Protein AF-A0A1D2R4P6-F1 (afdb_monomer)

Sequence (452 aa):
MKLKIAAFLILLFIQVSVSAEIAERSVEITNVDISIDNGGFVSIEEKVIVKGVNNITLLIPRDVEVVSVYSDGDVLEYELRDYEMVINATGVAGNGTNISSEVIEVSRITIFFPELTRKSGNITLKYGSSRFTSKIYRTWTFSILIPTTAYKTAIRMRFPKGTLFTSLPMNIRVGFEENTLILASESYIFGFACKYEIISPGPEVDNEPPLITLQSPSNNSVMLEGTVIFRYNVEDEKSGISSCRLIVDGVVEQVNNSIKKEGMNQFTYMVKGESFWNDYEWSIECIDDSPSENRRESEVRNLKVISPLLIGLGVALLIMILFVIFIIRRKRKKKSKEDAGKEELKEKSKLKEKEEHEEDVVEEVVEEEKQVEGEREIKDYVLKLLDENETTVVRLLARVDNEVTQAYIYKTTGMPKATLSDVMRRLEDKDVVERKREGRTKWVKLNDWIFE

Radius of gyration: 51.17 Å; Cα contacts (8 Å, |Δi|>4): 803; chains: 1; bounding box: 79×67×161 Å

Foldseek 3Di:
DDDPPPQADWDWDKDAPDDPVVSLVFKAWQEWEWEADPLQKIKIKIKMKGAQGFKIKTKGAPQKDFPFKDWPHHGFDKDKAKDWDFDQPQDQDPVRDGDGTDTGTIIIIMTGDDDDDDRIIIMITMMIHSVQWDDDPQKIKGKDKDFHNAPRYKYKYAYDQQKDWPFFDPPFPWDDDRRMTIGHHNDRMDITMTMIGRPDPDLPADDDAKDKAWDDDAFAAEEEFFKDKTKIAIADDRFAWQKKFKAKQNDTDDIDRPHDNPDMDIDIDGDDDPDQKDKMKIWMKTFTPGPVRHIDIDDIGIYIYGYVVVVVVVVVVVVVVVVVVVVVVVVVVVVVVVVVVVVVVVPPPDDDDDDDDDDDDDDDDDDDDDDDDDQQAFDVVVCVVDDPLLNLLLVVQSVDPDWDWLVVSCVVVVDDPVRSVVSVVVCVVVQQWDWDDDPPTIIIHGDPVRGD

pLDDT: mean 77.27, std 20.89, range [25.0, 98.56]

Structure (mmCIF, N/CA/C/O backbone):
data_AF-A0A1D2R4P6-F1
#
_entry.id   AF-A0A1D2R4P6-F1
#
loop_
_atom_site.group_PDB
_atom_site.id
_atom_site.type_symbol
_atom_site.label_atom_id
_atom_site.label_alt_id
_atom_site.label_comp_id
_atom_site.label_asym_id
_atom_site.label_entity_id
_atom_site.label_seq_id
_atom_site.pdbx_PDB_ins_code
_atom_site.Cartn_x
_atom_site.Cartn_y
_atom_site.Cartn_z
_atom_site.occupancy
_atom_site.B_iso_or_equiv
_atom_site.auth_seq_id
_atom_site.auth_comp_id
_atom_site.auth_asym_id
_atom_site.auth_atom_id
_atom_site.pdbx_PDB_model_num
ATOM 1 N N . MET A 1 1 ? -9.097 -12.821 -46.927 1.00 31.62 1 MET A N 1
ATOM 2 C CA . MET A 1 1 ? -8.460 -11.482 -46.895 1.00 31.62 1 MET A CA 1
ATOM 3 C C . MET A 1 1 ? -6.962 -11.691 -46.694 1.00 31.62 1 MET A C 1
ATOM 5 O O . MET A 1 1 ? -6.619 -12.484 -45.828 1.00 31.62 1 MET A O 1
ATOM 9 N N . LYS A 1 2 ? -6.076 -11.115 -47.523 1.00 25.58 2 LYS A N 1
ATOM 10 C CA . LYS A 1 2 ? -4.621 -11.352 -47.393 1.00 25.58 2 LYS A CA 1
ATOM 11 C C . LYS A 1 2 ? -4.082 -10.581 -46.185 1.00 25.58 2 LYS A C 1
ATOM 13 O O . LYS A 1 2 ? -4.212 -9.361 -46.147 1.00 25.58 2 LYS A O 1
ATOM 18 N N . LEU A 1 3 ? -3.490 -11.284 -45.220 1.00 25.00 3 LEU A N 1
ATOM 19 C CA . LEU A 1 3 ? -2.905 -10.676 -44.027 1.00 25.00 3 LEU A CA 1
ATOM 20 C C . LEU A 1 3 ? -1.584 -9.985 -44.405 1.00 25.00 3 LEU A C 1
ATOM 22 O O . LEU A 1 3 ? -0.568 -10.654 -44.588 1.00 25.00 3 LEU A O 1
ATOM 26 N N . LYS A 1 4 ? -1.597 -8.655 -44.556 1.00 27.69 4 LYS A N 1
ATOM 27 C CA . LYS A 1 4 ? -0.364 -7.865 -44.683 1.00 27.69 4 LYS A CA 1
ATOM 28 C C . LYS A 1 4 ? 0.354 -7.858 -43.331 1.00 27.69 4 LYS A C 1
ATOM 30 O O . LYS A 1 4 ? 0.024 -7.055 -42.465 1.00 27.69 4 LYS A O 1
ATOM 35 N N . ILE A 1 5 ? 1.335 -8.742 -43.161 1.00 30.05 5 ILE A N 1
ATOM 36 C CA . ILE A 1 5 ? 2.337 -8.604 -42.100 1.00 30.05 5 ILE A CA 1
ATOM 37 C C . ILE A 1 5 ? 3.276 -7.480 -42.547 1.00 30.05 5 ILE A C 1
ATOM 39 O O . ILE A 1 5 ? 4.204 -7.714 -43.316 1.00 30.05 5 ILE A O 1
ATOM 43 N N . ALA A 1 6 ? 2.979 -6.251 -42.126 1.00 32.34 6 ALA A N 1
ATOM 44 C CA . ALA A 1 6 ? 3.850 -5.104 -42.343 1.00 32.34 6 ALA A CA 1
ATOM 45 C C . ALA A 1 6 ? 5.036 -5.196 -41.372 1.00 32.34 6 ALA A C 1
ATOM 47 O O . ALA A 1 6 ? 4.954 -4.752 -40.228 1.00 32.34 6 ALA A O 1
ATOM 48 N N . ALA A 1 7 ? 6.124 -5.822 -41.818 1.00 32.62 7 ALA A N 1
ATOM 49 C CA . ALA A 1 7 ? 7.403 -5.744 -41.129 1.00 32.62 7 ALA A CA 1
ATOM 50 C C . ALA A 1 7 ? 7.989 -4.350 -41.387 1.00 32.62 7 ALA A C 1
ATOM 52 O O . ALA A 1 7 ? 8.584 -4.118 -42.435 1.00 32.62 7 ALA A O 1
ATOM 53 N N . PHE A 1 8 ? 7.775 -3.410 -40.461 1.00 39.53 8 PHE A N 1
ATOM 54 C CA . PHE A 1 8 ? 8.294 -2.049 -40.594 1.00 39.53 8 PHE A CA 1
ATOM 55 C C . PHE A 1 8 ? 9.831 -2.067 -40.628 1.00 39.53 8 PHE A C 1
ATOM 57 O O . PHE A 1 8 ? 10.495 -2.287 -39.615 1.00 39.53 8 PHE A O 1
ATOM 64 N N . LEU A 1 9 ? 10.386 -1.849 -41.823 1.00 36.12 9 LEU A N 1
ATOM 65 C CA . LEU A 1 9 ? 11.816 -1.692 -42.073 1.00 36.12 9 LEU A CA 1
ATOM 66 C C . LEU A 1 9 ? 12.277 -0.332 -41.544 1.00 36.12 9 LEU A C 1
ATOM 68 O O . LEU A 1 9 ? 12.089 0.703 -42.175 1.00 36.12 9 LEU A O 1
ATOM 72 N N . ILE A 1 10 ? 12.897 -0.340 -40.369 1.00 39.53 10 ILE A N 1
ATOM 73 C CA . ILE A 1 10 ? 13.471 0.853 -39.748 1.00 39.53 10 ILE A CA 1
ATOM 74 C C . ILE A 1 10 ? 14.954 0.924 -40.135 1.00 39.53 10 ILE A C 1
ATOM 76 O O . ILE A 1 10 ? 15.781 0.178 -39.613 1.00 39.53 10 ILE A O 1
ATOM 80 N N . LEU A 1 11 ? 15.290 1.802 -41.087 1.00 40.03 11 LEU A N 1
ATOM 81 C CA . LEU A 1 11 ? 16.675 2.105 -41.462 1.00 40.03 11 LEU A CA 1
ATOM 82 C C . LEU A 1 11 ? 17.074 3.501 -40.984 1.00 40.03 11 LEU A C 1
ATOM 84 O O . LEU A 1 11 ? 16.892 4.494 -41.690 1.00 40.03 11 LEU A O 1
ATOM 88 N N . LEU A 1 12 ? 17.710 3.550 -39.815 1.00 42.75 12 LEU A N 1
ATOM 89 C CA . LEU A 1 12 ? 18.400 4.740 -39.327 1.00 42.75 12 LEU A CA 1
ATOM 90 C C . LEU A 1 12 ? 19.765 4.858 -40.024 1.00 42.75 12 LEU A C 1
ATOM 92 O O . LEU A 1 12 ? 20.804 4.455 -39.506 1.0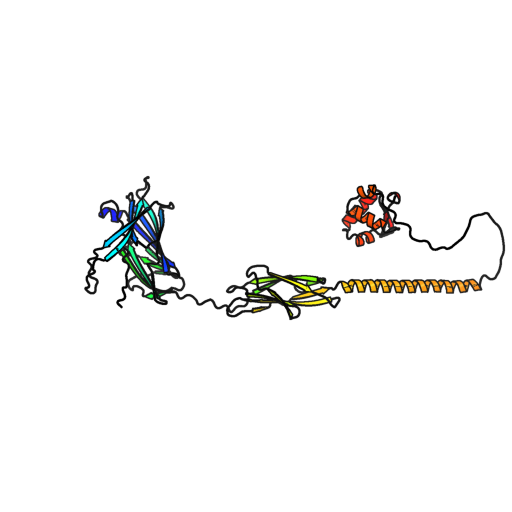0 42.75 12 LEU A O 1
ATOM 96 N N . PHE A 1 13 ? 19.751 5.380 -41.256 1.00 48.34 13 PHE A N 1
ATOM 97 C CA . PHE A 1 13 ? 20.977 5.778 -41.949 1.00 48.34 13 PHE A CA 1
ATOM 98 C C . PHE A 1 13 ? 21.589 6.998 -41.258 1.00 48.34 13 PHE A C 1
ATOM 100 O O . PHE A 1 13 ? 20.947 8.041 -41.131 1.00 48.34 13 PHE A O 1
ATOM 107 N N . ILE A 1 14 ? 22.859 6.880 -40.878 1.00 49.28 14 ILE A N 1
ATOM 108 C CA . ILE A 1 14 ? 23.649 7.980 -40.328 1.00 49.28 14 ILE A CA 1
ATOM 109 C C . ILE A 1 14 ? 24.277 8.742 -41.499 1.00 49.28 14 ILE A C 1
ATOM 111 O O . ILE A 1 14 ? 25.315 8.343 -42.029 1.00 49.28 14 ILE A O 1
ATOM 115 N N . GLN A 1 15 ? 23.644 9.831 -41.940 1.00 45.16 15 GLN A N 1
ATOM 116 C CA . GLN A 1 15 ? 24.227 10.707 -42.957 1.00 45.16 15 GLN A CA 1
ATOM 117 C C . GLN A 1 15 ? 25.098 11.775 -42.285 1.00 45.16 15 GLN A C 1
ATOM 119 O O . GLN A 1 15 ? 24.614 12.726 -41.671 1.00 45.16 15 GLN A O 1
ATOM 124 N N . VAL A 1 16 ? 26.409 11.592 -42.421 1.00 44.25 16 VAL A N 1
ATOM 125 C CA . VAL A 1 16 ? 27.452 12.547 -42.032 1.00 44.25 16 VAL A CA 1
ATOM 126 C C . VAL A 1 16 ? 27.775 13.442 -43.232 1.00 44.25 16 VAL A C 1
ATOM 128 O O . VAL A 1 16 ? 27.879 12.952 -44.354 1.00 44.25 16 VAL A O 1
ATOM 131 N N . SER A 1 17 ? 27.987 14.744 -43.021 1.00 44.00 17 SER A N 1
ATOM 132 C CA . SER A 1 17 ? 28.319 15.716 -44.084 1.00 44.00 17 SER A CA 1
ATOM 133 C C . SER A 1 17 ? 29.771 15.628 -44.610 1.00 44.00 17 SER A C 1
ATOM 135 O O . SER A 1 17 ? 30.379 16.641 -44.946 1.00 44.00 17 SER A O 1
ATOM 137 N N . VAL A 1 18 ? 30.349 14.424 -44.656 1.00 41.91 18 VAL A N 1
ATOM 138 C CA . VAL A 1 18 ? 31.745 14.115 -45.031 1.00 41.91 18 VAL A CA 1
ATOM 139 C C . VAL A 1 18 ? 31.742 12.834 -45.889 1.00 41.91 18 VAL A C 1
ATOM 141 O O . VAL A 1 18 ? 30.732 12.134 -45.928 1.00 41.91 18 VAL A O 1
ATOM 144 N N . SER A 1 19 ? 32.818 12.518 -46.624 1.00 40.28 19 SER A N 1
ATOM 145 C CA . SER A 1 19 ? 32.837 11.341 -47.515 1.00 40.28 19 SER A CA 1
ATOM 146 C C . SER A 1 19 ? 32.517 10.030 -46.776 1.00 40.28 19 SER A C 1
ATOM 148 O O . SER A 1 19 ? 32.871 9.849 -45.610 1.00 40.28 19 SER A O 1
ATOM 150 N N . ALA A 1 20 ? 31.844 9.100 -47.465 1.00 38.25 20 ALA A N 1
ATOM 151 C CA . ALA A 1 20 ? 31.262 7.901 -46.850 1.00 38.25 20 ALA A CA 1
ATOM 152 C C . ALA A 1 20 ? 32.281 7.023 -46.091 1.00 38.25 20 ALA A C 1
ATOM 154 O O . ALA A 1 20 ? 31.977 6.509 -45.020 1.00 38.25 20 ALA A O 1
ATOM 155 N N . GLU A 1 21 ? 33.516 6.927 -46.589 1.00 35.28 21 GLU A N 1
ATOM 156 C CA . GLU A 1 21 ? 34.612 6.171 -45.959 1.00 35.28 21 GLU A CA 1
ATOM 157 C C . GLU A 1 21 ? 35.111 6.799 -44.636 1.00 35.28 21 GLU A C 1
ATOM 159 O O . GLU A 1 21 ? 35.707 6.126 -43.793 1.00 35.28 21 GLU A O 1
ATOM 164 N N . ILE A 1 22 ? 34.842 8.093 -44.426 1.00 42.59 22 ILE A N 1
ATOM 165 C CA . ILE A 1 22 ? 35.090 8.798 -43.161 1.00 42.59 22 ILE A CA 1
ATOM 166 C C . ILE A 1 22 ? 33.874 8.662 -42.228 1.00 42.59 22 ILE A C 1
ATOM 168 O O . ILE A 1 22 ? 34.058 8.548 -41.017 1.00 42.59 22 ILE A O 1
ATOM 172 N N . ALA A 1 23 ? 32.652 8.608 -42.774 1.00 49.00 23 ALA A N 1
ATOM 173 C CA . ALA A 1 23 ? 31.411 8.477 -42.006 1.00 49.00 23 ALA A CA 1
ATOM 174 C C . ALA A 1 23 ? 31.370 7.203 -41.133 1.00 49.00 23 ALA A C 1
ATOM 176 O O . ALA A 1 23 ? 31.054 7.275 -39.949 1.00 49.00 23 ALA A O 1
ATOM 177 N N . GLU A 1 24 ? 31.780 6.047 -41.667 1.00 51.25 24 GLU A N 1
ATOM 178 C CA . GLU A 1 24 ? 31.842 4.788 -40.895 1.00 51.25 24 GLU A CA 1
ATOM 179 C C . GLU A 1 24 ? 32.860 4.814 -39.739 1.00 51.25 24 GLU A C 1
ATOM 181 O O . GLU A 1 24 ? 32.789 3.999 -38.819 1.00 51.25 24 GLU A O 1
ATOM 186 N N . ARG A 1 25 ? 33.826 5.741 -39.771 1.00 56.97 25 ARG A N 1
ATOM 187 C CA . ARG A 1 25 ? 34.837 5.916 -38.713 1.00 56.97 25 ARG A CA 1
ATOM 188 C C . ARG A 1 25 ? 34.482 7.033 -37.732 1.00 56.97 25 ARG A C 1
ATOM 190 O O . ARG A 1 25 ? 35.117 7.126 -36.679 1.00 56.97 25 ARG A O 1
ATOM 197 N N . SER A 1 26 ? 33.500 7.872 -38.065 1.00 66.62 26 SER A N 1
ATOM 198 C CA . SER A 1 26 ? 33.091 9.019 -37.256 1.00 66.62 26 SER A CA 1
ATOM 199 C C . SER A 1 26 ? 31.934 8.731 -36.302 1.00 66.62 26 SER A C 1
ATOM 201 O O . SER A 1 26 ? 31.732 9.528 -35.389 1.00 66.62 26 SER A O 1
ATOM 203 N N . VAL A 1 27 ? 31.191 7.628 -36.455 1.00 75.81 27 VAL A N 1
ATOM 204 C CA . VAL A 1 27 ? 30.044 7.307 -35.585 1.00 75.81 27 VAL A CA 1
ATOM 205 C C . VAL A 1 27 ? 30.027 5.829 -35.179 1.00 75.81 27 VAL A C 1
ATOM 207 O O . VAL A 1 27 ? 30.188 4.940 -36.010 1.00 75.81 27 VAL A O 1
ATOM 210 N N . GLU A 1 28 ? 29.846 5.564 -33.884 1.00 85.50 28 GLU A N 1
ATOM 211 C CA . GLU A 1 28 ? 29.948 4.234 -33.273 1.00 85.50 28 GLU A CA 1
ATOM 212 C C . GLU A 1 28 ? 28.842 4.030 -32.224 1.00 85.50 28 GLU A C 1
ATOM 214 O O . GLU A 1 28 ? 28.809 4.728 -31.212 1.00 85.50 28 GLU A O 1
ATOM 219 N N . ILE A 1 29 ? 27.935 3.074 -32.451 1.00 85.69 29 ILE A N 1
ATOM 220 C CA . ILE A 1 29 ? 26.823 2.763 -31.537 1.00 85.69 29 ILE A CA 1
ATOM 221 C C . ILE A 1 29 ? 27.302 1.703 -30.543 1.00 85.69 29 ILE A C 1
ATOM 223 O O . ILE A 1 29 ? 27.569 0.563 -30.931 1.00 85.69 29 ILE A O 1
ATOM 227 N N . THR A 1 30 ? 27.420 2.046 -29.260 1.00 90.00 30 THR A N 1
ATOM 228 C CA . THR A 1 30 ? 27.956 1.123 -28.240 1.00 90.00 30 THR A CA 1
ATOM 229 C C . THR A 1 30 ? 26.867 0.339 -27.525 1.00 90.00 30 THR A C 1
ATOM 231 O O . THR A 1 30 ? 27.050 -0.841 -27.226 1.00 90.00 30 THR A O 1
ATOM 234 N N . ASN A 1 31 ? 25.722 0.970 -27.256 1.00 92.38 31 ASN A N 1
ATOM 235 C CA . ASN A 1 31 ? 24.636 0.367 -26.492 1.00 92.38 31 ASN A CA 1
ATOM 236 C C . ASN A 1 31 ? 23.276 0.750 -27.065 1.00 92.38 31 ASN A C 1
ATOM 238 O O . ASN A 1 31 ? 23.065 1.910 -27.415 1.00 92.38 31 ASN A O 1
ATOM 242 N N . VAL A 1 32 ? 22.350 -0.208 -27.070 1.00 92.06 32 VAL A N 1
ATOM 243 C CA . VAL A 1 32 ? 20.922 0.049 -27.283 1.00 92.06 32 VAL A CA 1
ATOM 244 C C . VAL A 1 32 ? 20.139 -0.626 -26.159 1.00 92.06 32 VAL A C 1
ATOM 246 O O . VAL A 1 32 ? 20.063 -1.853 -26.091 1.00 92.06 32 VAL A O 1
ATOM 249 N N . ASP A 1 33 ? 19.601 0.179 -25.245 1.00 94.44 33 ASP A N 1
ATOM 250 C CA . ASP A 1 33 ? 18.729 -0.254 -24.153 1.00 94.44 33 ASP A CA 1
ATOM 251 C C . ASP A 1 33 ? 17.265 -0.078 -24.600 1.00 94.44 33 ASP A C 1
ATOM 253 O O . ASP A 1 33 ? 16.771 1.038 -24.734 1.00 94.44 33 ASP A O 1
ATOM 257 N N . ILE A 1 34 ? 16.569 -1.189 -24.829 1.00 94.50 34 ILE A N 1
ATOM 258 C CA . ILE A 1 34 ? 15.160 -1.267 -25.233 1.00 94.50 34 ILE A CA 1
ATOM 259 C C . ILE A 1 34 ? 14.332 -1.695 -24.016 1.00 94.50 34 ILE A C 1
ATOM 261 O O . ILE A 1 34 ? 14.730 -2.598 -23.271 1.00 94.50 34 ILE A O 1
ATOM 265 N N . SER A 1 35 ? 13.169 -1.081 -23.816 1.00 95.56 35 SER A N 1
ATOM 266 C CA . SER A 1 35 ? 12.205 -1.452 -22.777 1.00 95.56 35 SER A CA 1
ATOM 267 C C . SER A 1 35 ? 10.792 -1.481 -23.349 1.00 95.56 35 SER A C 1
ATOM 269 O O . SER A 1 35 ? 10.381 -0.526 -24.003 1.00 95.56 35 SER A O 1
ATOM 271 N N . ILE A 1 36 ? 10.051 -2.556 -23.080 1.00 94.75 36 ILE A N 1
ATOM 272 C CA . ILE A 1 36 ? 8.659 -2.736 -23.513 1.00 94.75 36 ILE A CA 1
ATOM 273 C C . ILE A 1 36 ? 7.748 -2.754 -22.283 1.00 94.75 36 ILE A C 1
ATOM 275 O O . ILE A 1 36 ? 8.054 -3.441 -21.307 1.00 94.75 36 ILE A O 1
ATOM 279 N N . ASP A 1 37 ? 6.641 -2.012 -22.319 1.00 92.38 37 ASP A N 1
ATOM 280 C CA . ASP A 1 37 ? 5.678 -1.939 -21.215 1.00 92.38 37 ASP A CA 1
ATOM 281 C C . ASP A 1 37 ? 4.487 -2.917 -21.358 1.00 92.38 37 ASP A C 1
ATOM 283 O O . ASP A 1 37 ? 4.369 -3.680 -22.321 1.00 92.38 37 ASP A O 1
ATOM 287 N N . ASN A 1 38 ? 3.579 -2.904 -20.375 1.00 88.62 38 ASN A N 1
ATOM 288 C CA . ASN A 1 38 ? 2.364 -3.732 -20.379 1.00 88.62 38 ASN A CA 1
ATOM 289 C C . ASN A 1 38 ? 1.361 -3.356 -21.493 1.00 88.62 38 ASN A C 1
ATOM 291 O O . ASN A 1 38 ? 0.510 -4.176 -21.854 1.00 88.62 38 ASN A O 1
ATOM 295 N N . GLY A 1 39 ? 1.440 -2.128 -22.015 1.00 87.88 39 GLY A N 1
ATOM 296 C CA . GLY A 1 39 ? 0.634 -1.604 -23.118 1.00 87.88 39 GLY A CA 1
ATOM 297 C C . GLY A 1 39 ? 1.242 -1.841 -24.505 1.00 87.88 39 GLY A C 1
ATOM 298 O O . GLY A 1 39 ? 0.588 -1.539 -25.502 1.00 87.88 39 GLY A O 1
ATOM 299 N N . GLY A 1 40 ? 2.453 -2.402 -24.586 1.00 86.56 40 GLY A N 1
ATOM 300 C CA . GLY A 1 40 ? 3.186 -2.614 -25.834 1.00 86.56 40 GLY A CA 1
ATOM 301 C C . GLY A 1 40 ? 3.873 -1.360 -26.384 1.00 86.56 40 GLY A C 1
ATOM 302 O O . GLY A 1 40 ? 4.333 -1.384 -27.529 1.00 86.56 40 GLY A O 1
ATOM 303 N N . PHE A 1 41 ? 3.959 -0.274 -25.610 1.00 90.44 41 PHE A N 1
ATOM 304 C CA . PHE A 1 41 ? 4.827 0.849 -25.953 1.00 90.44 41 PHE A CA 1
ATOM 305 C C . PHE A 1 41 ? 6.288 0.427 -25.782 1.00 90.44 41 PHE A C 1
ATOM 307 O O . PHE A 1 41 ? 6.638 -0.271 -24.825 1.00 90.44 41 PHE A O 1
ATOM 314 N N . VAL A 1 42 ? 7.139 0.838 -26.721 1.00 91.25 42 VAL A N 1
ATOM 315 C CA . VAL A 1 42 ? 8.569 0.531 -26.710 1.00 91.25 42 VAL A CA 1
ATOM 316 C C . VAL A 1 42 ? 9.360 1.822 -26.602 1.00 91.25 42 VAL A C 1
ATOM 318 O O . VAL A 1 42 ? 9.283 2.673 -27.488 1.00 91.25 42 VAL A O 1
ATOM 321 N N . SER A 1 43 ? 10.147 1.926 -25.535 1.00 93.31 43 SER A N 1
ATOM 322 C CA . SER A 1 43 ? 11.126 2.989 -25.310 1.00 93.31 43 SER A CA 1
ATOM 323 C C . SER A 1 43 ? 12.524 2.478 -25.646 1.00 93.31 43 SER A C 1
ATOM 325 O O . SER A 1 43 ? 12.891 1.365 -25.260 1.00 93.31 43 SER A O 1
ATOM 327 N N . ILE A 1 44 ? 13.310 3.291 -26.345 1.00 91.12 44 ILE A N 1
ATOM 328 C CA . ILE A 1 44 ? 14.647 2.958 -26.838 1.00 91.12 44 ILE A CA 1
ATOM 329 C C . ILE A 1 44 ? 15.621 4.064 -26.421 1.00 91.12 44 ILE A C 1
ATOM 331 O O . ILE A 1 44 ? 15.361 5.253 -26.613 1.00 91.12 44 ILE A O 1
ATOM 335 N N . GLU A 1 45 ? 16.752 3.659 -25.847 1.00 92.31 45 GLU A N 1
ATOM 336 C CA . GLU A 1 45 ? 17.884 4.515 -25.501 1.00 92.31 45 GLU A CA 1
ATOM 337 C C . GLU A 1 45 ? 19.134 4.040 -26.256 1.00 92.31 45 GLU A C 1
ATOM 339 O O . GLU A 1 45 ? 19.714 3.000 -25.932 1.00 92.31 45 GLU A O 1
ATOM 344 N N . GLU A 1 46 ? 19.563 4.810 -27.257 1.00 89.12 46 GLU A N 1
ATOM 345 C CA . GLU A 1 46 ? 20.779 4.549 -28.036 1.00 89.12 46 GLU A CA 1
ATOM 346 C C . GLU A 1 46 ? 21.943 5.399 -27.525 1.00 89.12 46 GLU A C 1
ATOM 348 O O . GLU A 1 46 ? 21.810 6.614 -27.361 1.00 89.12 46 GLU A O 1
ATOM 353 N N . LYS A 1 47 ? 23.105 4.768 -27.310 1.00 88.69 47 LYS A N 1
ATOM 354 C CA . LYS A 1 47 ? 24.362 5.450 -26.974 1.00 88.69 47 LYS A CA 1
ATOM 355 C C . LYS A 1 47 ? 25.301 5.440 -28.172 1.00 88.69 47 LYS A C 1
ATOM 357 O O . LYS A 1 47 ? 25.719 4.379 -28.641 1.00 88.69 47 LYS A O 1
ATOM 362 N N . VAL A 1 48 ? 25.614 6.640 -28.651 1.00 85.50 48 VAL A N 1
ATOM 363 C CA . VAL A 1 48 ? 26.285 6.890 -29.927 1.00 85.50 48 VAL A CA 1
ATOM 364 C C . VAL A 1 48 ? 27.514 7.763 -29.686 1.00 85.50 48 VAL A C 1
ATOM 366 O O . VAL A 1 48 ? 27.403 8.936 -29.333 1.00 85.50 48 VAL A O 1
ATOM 369 N N . ILE A 1 49 ? 28.704 7.199 -29.883 1.00 84.12 49 ILE A N 1
ATOM 370 C CA . ILE A 1 49 ? 29.965 7.940 -29.824 1.00 84.12 49 ILE A CA 1
ATOM 371 C C . ILE A 1 49 ? 30.216 8.567 -31.193 1.00 84.12 49 ILE A C 1
ATOM 373 O O . ILE A 1 49 ? 30.360 7.860 -32.191 1.00 84.12 49 ILE A O 1
ATOM 377 N N . VAL A 1 50 ? 30.323 9.893 -31.228 1.00 79.38 50 VAL A N 1
ATOM 378 C CA . VAL A 1 50 ? 30.606 10.673 -32.440 1.00 79.38 50 VAL A CA 1
ATOM 379 C C . VAL A 1 50 ? 32.030 11.226 -32.392 1.00 79.38 50 VAL A C 1
ATOM 381 O O . VAL A 1 50 ? 32.532 11.555 -31.318 1.00 79.38 50 VAL A O 1
ATOM 384 N N . LYS A 1 51 ? 32.710 11.297 -33.544 1.00 79.81 51 LYS A N 1
ATOM 385 C CA . LYS A 1 51 ? 34.132 11.647 -33.706 1.00 79.81 51 LYS A CA 1
ATOM 386 C C . LYS A 1 51 ? 34.359 12.466 -34.989 1.00 79.81 51 LYS A C 1
ATOM 388 O O . LYS A 1 51 ? 34.258 11.945 -36.092 1.00 79.81 51 LYS A O 1
ATOM 393 N N . GLY A 1 52 ? 34.752 13.731 -34.854 1.00 71.62 52 GLY A N 1
ATOM 394 C CA . GLY A 1 52 ? 35.316 14.546 -35.939 1.00 71.62 52 GLY A CA 1
ATOM 395 C C . GLY A 1 52 ? 34.325 15.249 -36.873 1.00 71.62 52 GLY A C 1
ATOM 396 O O . GLY A 1 52 ? 34.728 15.620 -37.972 1.00 71.62 52 GLY A O 1
ATOM 397 N N . VAL A 1 53 ?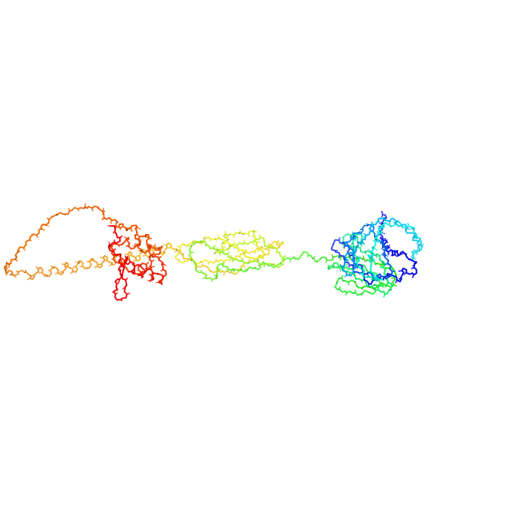 33.066 15.433 -36.465 1.00 69.88 53 VAL A N 1
ATOM 398 C CA . VAL A 1 53 ? 31.988 16.003 -37.297 1.00 69.88 53 VAL A CA 1
ATOM 399 C C . VAL A 1 53 ? 31.207 17.080 -36.534 1.00 69.88 53 VAL A C 1
ATOM 401 O O . VAL A 1 53 ? 31.108 17.005 -35.311 1.00 69.88 53 VAL A O 1
ATOM 404 N N . ASN A 1 54 ? 30.653 18.067 -37.246 1.00 68.62 54 ASN A N 1
ATOM 405 C CA . ASN A 1 54 ? 29.937 19.211 -36.648 1.00 68.62 54 ASN A CA 1
ATOM 406 C C . ASN A 1 54 ? 28.419 18.970 -36.504 1.00 68.62 54 ASN A C 1
ATOM 408 O O . ASN A 1 54 ? 27.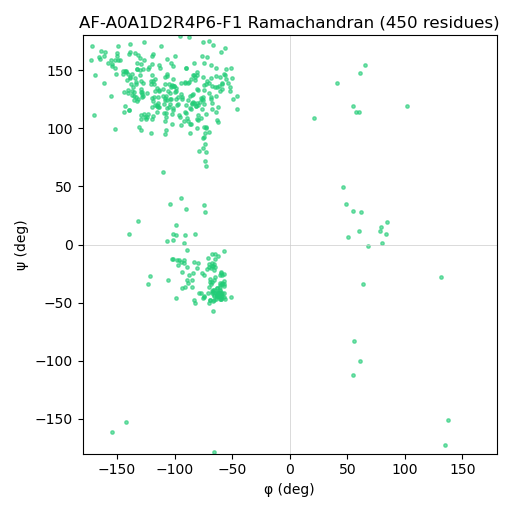738 19.684 -35.770 1.00 68.62 54 ASN A O 1
ATOM 412 N N . ASN A 1 55 ? 27.888 17.959 -37.190 1.00 71.00 55 ASN A N 1
ATOM 413 C CA . ASN A 1 55 ? 26.514 17.488 -37.067 1.00 71.00 55 ASN A CA 1
ATOM 414 C C . ASN A 1 55 ? 26.432 15.982 -37.368 1.00 71.00 55 ASN A C 1
ATOM 416 O O . ASN A 1 55 ? 27.350 15.393 -37.947 1.00 71.00 55 ASN A O 1
ATOM 420 N N . ILE A 1 56 ? 25.314 15.368 -36.986 1.00 72.50 56 ILE A N 1
ATOM 421 C CA . ILE A 1 56 ? 24.871 14.067 -37.502 1.00 72.50 56 ILE A CA 1
ATOM 422 C C . ILE A 1 56 ? 23.420 14.188 -37.966 1.00 72.50 56 ILE A C 1
ATOM 424 O O . ILE A 1 56 ? 22.613 14.847 -37.313 1.00 72.50 56 ILE A O 1
ATOM 428 N N . THR A 1 57 ? 23.078 13.541 -39.081 1.00 70.44 57 THR A N 1
ATOM 429 C CA . THR A 1 57 ? 21.678 13.332 -39.478 1.00 70.44 57 THR A CA 1
ATOM 430 C C . THR A 1 57 ? 21.338 11.863 -39.290 1.00 70.44 57 THR A C 1
ATOM 432 O O . THR A 1 57 ? 22.008 11.005 -39.865 1.00 70.44 57 THR A O 1
ATOM 435 N N . LEU A 1 58 ? 20.299 11.578 -38.510 1.00 71.56 58 LEU A N 1
ATOM 436 C CA . LEU A 1 58 ? 19.754 10.237 -38.308 1.00 71.56 58 LEU A CA 1
ATOM 437 C C . LEU A 1 58 ? 18.348 10.165 -38.925 1.00 71.56 58 LEU A C 1
ATOM 439 O O . LEU A 1 58 ? 17.651 11.179 -39.010 1.00 71.56 58 LEU A O 1
ATOM 443 N N . LEU A 1 59 ? 17.924 8.974 -39.354 1.00 67.31 59 LEU A N 1
ATOM 444 C CA . LEU A 1 59 ? 16.566 8.724 -39.848 1.00 67.31 59 LEU A CA 1
ATOM 445 C C . LEU A 1 59 ? 15.779 7.908 -38.823 1.00 67.31 59 LEU A C 1
ATOM 447 O O . LEU A 1 59 ? 16.080 6.742 -38.599 1.00 67.31 59 LEU A O 1
ATOM 451 N N . ILE A 1 60 ? 14.757 8.502 -38.227 1.00 69.31 60 ILE A N 1
ATOM 452 C CA . ILE A 1 60 ? 13.809 7.796 -37.356 1.00 69.31 60 ILE A CA 1
ATOM 453 C C . ILE A 1 60 ? 12.497 7.550 -38.113 1.00 69.31 60 ILE A C 1
ATOM 455 O O . ILE A 1 60 ? 12.205 8.282 -39.055 1.00 69.31 60 ILE A O 1
ATOM 459 N N . PRO A 1 61 ? 11.678 6.551 -37.749 1.00 66.62 61 PRO A N 1
ATOM 460 C CA . PRO A 1 61 ? 10.320 6.427 -38.284 1.00 66.62 61 PRO A CA 1
ATOM 461 C C . PRO A 1 61 ? 9.495 7.690 -38.004 1.00 66.62 61 PRO A C 1
ATOM 463 O O . PRO A 1 61 ? 9.658 8.303 -36.952 1.00 66.62 61 PRO A O 1
ATOM 466 N N . ARG A 1 62 ? 8.577 8.055 -38.904 1.00 66.81 62 ARG A N 1
ATOM 467 C CA . ARG A 1 62 ? 7.738 9.260 -38.741 1.00 66.81 62 ARG A CA 1
ATOM 468 C C . ARG A 1 62 ? 6.848 9.229 -37.485 1.00 66.81 62 ARG A C 1
ATOM 470 O O . ARG A 1 62 ? 6.646 10.250 -36.842 1.00 66.81 62 ARG A O 1
ATOM 477 N N . ASP A 1 63 ? 6.383 8.039 -37.100 1.00 67.25 63 ASP A N 1
ATOM 478 C CA . ASP A 1 63 ? 5.530 7.791 -35.923 1.00 67.25 63 ASP A CA 1
ATOM 479 C C . ASP A 1 63 ? 6.335 7.488 -34.635 1.00 67.25 63 ASP A C 1
ATOM 481 O O . ASP A 1 63 ? 5.906 6.688 -33.793 1.00 67.25 63 ASP A O 1
ATOM 485 N N . VAL A 1 64 ? 7.535 8.057 -34.496 1.00 72.38 64 VAL A N 1
ATOM 486 C CA . VAL A 1 64 ? 8.369 7.936 -33.292 1.00 72.38 64 VAL A CA 1
ATOM 487 C C . VAL A 1 64 ? 8.400 9.256 -32.531 1.00 72.38 64 VAL A C 1
ATOM 489 O O . VAL A 1 64 ? 8.777 10.298 -33.061 1.00 72.38 64 VAL A O 1
ATOM 492 N N . GLU A 1 65 ? 8.056 9.187 -31.249 1.00 75.56 65 GLU A N 1
ATOM 493 C CA . GLU A 1 65 ? 8.187 10.302 -30.322 1.00 75.56 65 GLU A CA 1
ATOM 494 C C . GLU A 1 65 ? 9.650 10.403 -29.872 1.00 75.56 65 GLU A C 1
ATOM 496 O O . GLU A 1 65 ? 10.167 9.523 -29.176 1.00 75.56 65 GLU A O 1
ATOM 501 N N . VAL A 1 66 ? 10.343 11.463 -30.300 1.00 74.69 66 VAL A N 1
ATOM 502 C CA . VAL A 1 66 ? 11.681 11.802 -29.797 1.00 74.69 66 VAL A CA 1
ATOM 503 C C . VAL A 1 66 ? 11.515 12.499 -28.458 1.00 74.69 66 VAL A C 1
ATOM 505 O O . VAL A 1 66 ? 11.109 13.656 -28.395 1.00 74.69 66 VAL A O 1
ATOM 508 N N . VAL A 1 67 ? 11.859 11.796 -27.385 1.00 71.25 67 VAL A N 1
ATOM 509 C CA . VAL A 1 67 ? 11.768 12.333 -26.027 1.00 71.25 67 VAL A CA 1
ATOM 510 C C . VAL A 1 67 ? 12.896 13.335 -25.788 1.00 71.25 67 VAL A C 1
ATOM 512 O O . VAL A 1 67 ? 12.664 14.406 -25.228 1.00 71.25 67 VAL A O 1
ATOM 515 N N . SER A 1 68 ? 14.123 13.000 -26.204 1.00 77.75 68 SER A N 1
ATOM 516 C CA . SER A 1 68 ? 15.293 13.851 -25.963 1.00 77.75 68 SER A CA 1
ATOM 517 C C . SER A 1 68 ? 16.576 13.389 -26.660 1.00 77.75 68 SER A C 1
ATOM 519 O O . SER A 1 68 ? 16.765 12.214 -26.983 1.00 77.75 68 SER A O 1
ATOM 521 N N . VAL A 1 69 ? 17.497 14.343 -26.825 1.00 80.06 69 VAL A N 1
ATOM 522 C CA . VAL A 1 69 ? 18.900 14.130 -27.199 1.00 80.06 69 VAL A CA 1
ATOM 523 C C . VAL A 1 69 ? 19.775 14.785 -26.131 1.00 80.06 69 VAL A C 1
ATOM 525 O O . VAL A 1 69 ? 19.570 15.955 -25.808 1.00 80.06 69 VAL A O 1
ATOM 528 N N . TYR A 1 70 ? 20.762 14.058 -25.605 1.00 82.19 70 TYR A N 1
ATOM 529 C CA . TYR A 1 70 ? 21.748 14.596 -24.659 1.00 82.19 70 TYR A CA 1
ATOM 530 C C . TYR A 1 70 ? 23.180 14.274 -25.093 1.00 82.19 70 TYR A C 1
ATOM 532 O O . TYR A 1 70 ? 23.401 13.253 -25.744 1.00 82.19 70 TYR A O 1
ATOM 540 N N . SER A 1 71 ? 24.159 15.073 -24.661 1.00 80.56 71 SER A N 1
ATOM 541 C CA . SER A 1 71 ? 25.591 14.747 -24.742 1.00 80.56 71 SER A CA 1
ATOM 542 C C . SER A 1 71 ? 26.298 15.078 -23.432 1.00 80.56 71 SER A C 1
ATOM 544 O O . SER A 1 71 ? 26.169 16.190 -22.936 1.00 80.56 71 SER A O 1
ATOM 546 N N . ASP A 1 72 ? 27.030 14.112 -22.866 1.00 72.69 72 ASP A N 1
ATOM 547 C CA . ASP A 1 72 ? 27.754 14.192 -21.575 1.00 72.69 72 ASP A CA 1
ATOM 548 C C . ASP A 1 72 ? 26.934 14.708 -20.349 1.00 72.69 72 ASP A C 1
ATOM 550 O O . ASP A 1 72 ? 27.480 14.849 -19.256 1.00 72.69 72 ASP A O 1
ATOM 554 N N . GLY A 1 73 ? 25.617 14.912 -20.495 1.00 70.62 73 GLY A N 1
ATOM 555 C CA . GLY A 1 73 ? 24.680 15.389 -19.466 1.00 70.62 73 GLY A CA 1
ATOM 556 C C . GLY A 1 73 ? 23.780 16.539 -19.938 1.00 70.62 73 GLY A C 1
ATOM 557 O O . GLY A 1 73 ? 22.643 16.651 -19.480 1.00 70.62 73 GLY A O 1
ATOM 558 N N . ASP A 1 74 ? 24.251 17.340 -20.895 1.00 75.75 74 ASP A N 1
ATOM 559 C CA . ASP A 1 74 ? 23.542 18.510 -21.420 1.00 75.75 74 ASP A CA 1
ATOM 560 C C . ASP A 1 74 ? 22.540 18.126 -22.520 1.00 75.75 74 ASP A C 1
ATOM 562 O O . ASP A 1 74 ? 22.789 17.211 -23.309 1.00 75.75 74 ASP A O 1
ATOM 566 N N . VAL A 1 75 ? 21.409 18.836 -22.600 1.00 78.25 75 VAL A N 1
ATOM 567 C CA . VAL A 1 75 ? 20.440 18.703 -23.706 1.00 78.25 75 VAL A CA 1
ATOM 568 C C . VAL A 1 75 ? 21.046 19.293 -24.979 1.00 78.25 75 VAL A C 1
ATOM 570 O O . VAL A 1 75 ? 21.516 20.429 -24.964 1.00 78.25 75 VAL A O 1
ATOM 573 N N . LEU A 1 76 ? 21.000 18.551 -26.089 1.00 76.25 76 LEU A N 1
ATOM 574 C CA . LEU A 1 76 ? 21.378 19.076 -27.403 1.00 76.25 76 LEU A CA 1
ATOM 575 C C . LEU A 1 76 ? 20.156 19.586 -28.168 1.00 76.25 76 LEU A C 1
ATOM 577 O O . LEU A 1 76 ? 19.114 18.928 -28.208 1.00 76.25 76 LEU A O 1
ATOM 581 N N . GLU A 1 77 ? 20.320 20.721 -28.845 1.00 74.75 77 GLU A N 1
ATOM 582 C CA . GLU A 1 77 ? 19.368 21.169 -29.859 1.00 74.75 77 GLU A CA 1
ATOM 583 C C . GLU A 1 77 ? 19.400 20.227 -31.073 1.00 74.75 77 GLU A C 1
ATOM 585 O O . GLU A 1 77 ? 20.460 19.817 -31.562 1.00 74.75 77 GLU A O 1
ATOM 590 N N . TYR A 1 78 ? 18.213 19.891 -31.572 1.00 76.62 78 TYR A N 1
ATOM 591 C CA . TYR A 1 78 ? 18.034 19.076 -32.763 1.00 76.62 78 TYR A CA 1
ATOM 592 C C . TYR A 1 78 ? 16.929 19.656 -33.646 1.00 76.62 78 TYR A C 1
ATOM 594 O O . TYR A 1 78 ? 15.940 20.199 -33.156 1.00 76.62 78 TYR A O 1
ATOM 602 N N . GLU A 1 79 ? 17.079 19.513 -34.960 1.00 78.25 79 GLU A N 1
ATOM 603 C CA . GLU A 1 79 ? 16.035 19.850 -35.925 1.00 78.25 79 GLU A CA 1
ATOM 604 C C . GLU A 1 79 ? 15.372 18.569 -36.442 1.00 78.25 79 GLU A C 1
ATOM 606 O O . GLU A 1 79 ? 16.039 17.713 -37.028 1.00 78.25 79 GLU A O 1
ATOM 611 N N . LEU A 1 80 ? 14.055 18.453 -36.247 1.00 75.94 80 LEU A N 1
ATOM 612 C CA . LEU A 1 80 ? 13.231 17.394 -36.827 1.00 75.94 80 LEU A CA 1
ATOM 613 C C . LEU A 1 80 ? 12.593 17.881 -38.137 1.00 75.94 80 LEU A C 1
ATOM 615 O O . LEU A 1 80 ? 11.956 18.934 -38.163 1.00 75.94 80 LEU A O 1
ATOM 619 N N . ARG A 1 81 ? 12.723 17.108 -39.221 1.00 74.50 81 ARG A N 1
ATOM 620 C CA . ARG A 1 81 ? 12.013 17.341 -40.491 1.00 74.50 81 ARG A CA 1
ATOM 621 C C . ARG A 1 81 ? 11.479 16.036 -41.069 1.00 74.50 81 ARG A C 1
ATOM 623 O O . ARG A 1 81 ? 12.251 15.102 -41.270 1.00 74.50 81 ARG A O 1
ATOM 630 N N . ASP A 1 82 ? 10.197 15.994 -41.411 1.00 68.75 82 ASP A N 1
ATOM 631 C CA . ASP A 1 82 ? 9.608 14.871 -42.149 1.00 68.75 82 ASP A CA 1
ATOM 632 C C . ASP A 1 82 ? 10.307 14.657 -43.499 1.00 68.75 82 ASP A C 1
ATOM 634 O O . ASP A 1 82 ? 10.663 15.615 -44.194 1.00 68.75 82 ASP A O 1
ATOM 638 N N . TYR A 1 83 ? 10.537 13.393 -43.861 1.00 63.16 83 TYR A N 1
ATOM 639 C CA . TYR A 1 83 ? 11.313 13.028 -45.041 1.00 63.16 83 TYR A CA 1
ATOM 640 C C . TYR A 1 83 ? 10.879 11.673 -45.621 1.00 63.16 83 TYR A C 1
ATOM 642 O O . TYR A 1 83 ? 11.319 10.615 -45.178 1.00 63.16 83 TYR A O 1
ATOM 650 N N . GLU A 1 84 ? 10.056 11.684 -46.669 1.00 57.31 84 GLU A N 1
ATOM 651 C CA . GLU A 1 84 ? 9.723 10.457 -47.402 1.00 57.31 84 GLU A CA 1
ATOM 652 C C . GLU A 1 84 ? 10.985 9.844 -48.036 1.00 57.31 84 GLU A C 1
ATOM 654 O O . GLU A 1 84 ? 11.623 10.456 -48.898 1.00 57.31 84 GLU A O 1
ATOM 659 N N . MET A 1 85 ? 11.345 8.619 -47.632 1.00 55.28 85 MET A N 1
ATOM 660 C CA . MET A 1 85 ? 12.454 7.876 -48.228 1.00 55.28 85 MET A CA 1
ATOM 661 C C . MET A 1 85 ? 11.932 6.692 -49.047 1.00 55.28 85 MET A C 1
ATOM 663 O O . MET A 1 85 ? 11.426 5.701 -48.522 1.00 55.28 85 MET A O 1
ATOM 667 N N . VAL A 1 86 ? 12.123 6.763 -50.365 1.00 53.47 86 VAL A N 1
ATOM 668 C CA . VAL A 1 86 ? 11.886 5.629 -51.267 1.00 53.47 86 VAL A CA 1
ATOM 669 C C . VAL A 1 86 ? 13.099 4.700 -51.218 1.00 53.47 86 VAL A C 1
ATOM 671 O O . VAL A 1 86 ? 14.117 4.973 -51.860 1.00 53.47 86 VAL A O 1
ATOM 674 N N . ILE A 1 87 ? 13.011 3.595 -50.471 1.00 51.31 87 ILE A N 1
ATOM 675 C CA . ILE A 1 87 ? 14.079 2.591 -50.454 1.00 51.31 87 ILE A CA 1
ATOM 676 C C . ILE A 1 87 ? 13.850 1.607 -51.606 1.00 51.31 87 ILE A C 1
ATOM 678 O O . ILE A 1 87 ? 13.014 0.703 -51.551 1.00 51.31 87 ILE A O 1
ATOM 682 N N . ASN A 1 88 ? 14.645 1.764 -52.668 1.00 43.12 88 ASN A N 1
ATOM 683 C CA . ASN A 1 88 ? 14.731 0.813 -53.779 1.00 43.12 88 ASN A CA 1
ATOM 684 C C . ASN A 1 88 ? 15.484 -0.462 -53.349 1.00 43.12 88 ASN A C 1
ATOM 686 O O . ASN A 1 88 ? 16.592 -0.736 -53.805 1.00 43.12 88 ASN A O 1
ATOM 690 N N . ALA A 1 89 ? 14.882 -1.234 -52.443 1.00 40.75 89 ALA A N 1
ATOM 691 C CA . ALA A 1 89 ? 15.412 -2.486 -51.915 1.00 40.75 89 ALA A CA 1
ATOM 692 C C . ALA A 1 89 ? 15.319 -3.626 -52.949 1.00 40.75 89 ALA A C 1
ATOM 694 O O . ALA A 1 89 ? 14.517 -4.547 -52.811 1.00 40.75 89 ALA A O 1
ATOM 695 N N . THR A 1 90 ? 16.149 -3.586 -53.995 1.00 38.62 90 THR A N 1
ATOM 696 C CA . THR A 1 90 ? 16.260 -4.674 -54.981 1.00 38.62 90 THR A CA 1
ATOM 697 C C . THR A 1 90 ? 16.984 -5.880 -54.376 1.00 38.62 90 THR A C 1
ATOM 699 O O . THR A 1 90 ? 18.180 -6.080 -54.590 1.00 38.62 90 THR A O 1
ATOM 702 N N . GLY A 1 91 ? 16.255 -6.673 -53.593 1.00 43.75 91 GLY A N 1
ATOM 703 C CA . GLY A 1 91 ? 16.730 -7.907 -52.973 1.00 43.75 91 GLY A CA 1
ATOM 704 C C . GLY A 1 91 ? 15.921 -9.125 -53.416 1.00 43.75 91 GLY A C 1
ATOM 705 O O . GLY A 1 91 ? 14.710 -9.045 -53.630 1.00 43.75 91 GLY A O 1
ATOM 706 N N . VAL A 1 92 ? 16.594 -10.271 -53.519 1.00 34.00 92 VAL A N 1
ATOM 707 C CA . VAL A 1 92 ? 15.947 -11.580 -53.656 1.00 34.00 92 VAL A CA 1
ATOM 708 C C . VAL A 1 92 ? 15.864 -12.188 -52.261 1.00 34.00 92 VAL A C 1
ATOM 710 O O . VAL A 1 92 ? 16.887 -12.538 -51.674 1.00 34.00 92 VAL A O 1
ATOM 713 N N . ALA A 1 93 ? 14.654 -12.313 -51.714 1.00 39.84 93 ALA A N 1
ATOM 714 C CA . ALA A 1 93 ? 14.461 -13.105 -50.500 1.00 39.84 93 ALA A CA 1
ATOM 715 C C . ALA A 1 93 ? 14.805 -14.577 -50.793 1.00 39.84 93 ALA A C 1
ATOM 717 O O . ALA A 1 93 ? 14.609 -15.034 -51.920 1.00 39.84 93 ALA A O 1
ATOM 718 N N . GLY A 1 94 ? 15.256 -15.343 -49.791 1.00 36.50 94 GLY A N 1
ATOM 719 C CA . GLY A 1 94 ? 15.789 -16.713 -49.957 1.00 36.50 94 GLY A CA 1
ATOM 720 C C . GLY A 1 94 ? 14.867 -17.749 -50.629 1.00 36.50 94 GLY A C 1
ATOM 721 O O . GLY A 1 94 ? 15.307 -18.853 -50.928 1.00 36.50 94 GLY A O 1
ATOM 722 N N . ASN A 1 95 ? 13.615 -17.379 -50.913 1.00 35.19 95 ASN A N 1
ATOM 723 C CA . ASN A 1 95 ? 12.609 -18.182 -51.606 1.00 35.19 95 ASN A CA 1
ATOM 724 C C . ASN A 1 95 ? 12.429 -17.780 -53.093 1.00 35.19 95 ASN A C 1
ATOM 726 O O . ASN A 1 95 ? 11.479 -18.225 -53.733 1.00 35.19 95 ASN A O 1
ATOM 730 N N . GLY A 1 96 ? 13.291 -16.916 -53.645 1.00 35.66 96 GLY A N 1
ATOM 731 C CA . GLY A 1 96 ? 13.282 -16.518 -55.062 1.00 35.66 96 GLY A CA 1
ATOM 732 C C . GLY A 1 96 ? 12.314 -15.385 -55.434 1.00 35.66 96 GLY A C 1
ATOM 733 O O . GLY A 1 96 ? 12.127 -15.103 -56.615 1.00 35.66 96 GLY A O 1
ATOM 734 N N . THR A 1 97 ? 11.689 -14.721 -54.459 1.00 36.88 97 THR A N 1
ATOM 735 C CA . THR A 1 97 ? 10.789 -13.583 -54.703 1.00 36.88 97 THR A CA 1
ATOM 736 C C . THR A 1 97 ? 11.554 -12.261 -54.738 1.00 36.88 97 THR A C 1
ATOM 738 O O . THR A 1 97 ? 12.200 -11.899 -53.751 1.00 36.88 97 THR A O 1
ATOM 741 N N . ASN A 1 98 ? 11.416 -11.515 -55.838 1.00 39.66 98 ASN A N 1
ATOM 742 C CA . ASN A 1 98 ? 11.882 -10.130 -55.942 1.00 39.66 98 ASN A CA 1
ATOM 743 C C . ASN A 1 98 ? 11.121 -9.232 -54.959 1.00 39.66 98 ASN A C 1
ATOM 745 O O . ASN A 1 98 ? 9.889 -9.190 -54.985 1.00 39.66 98 ASN A O 1
ATOM 749 N N . ILE A 1 99 ? 11.854 -8.476 -54.146 1.00 45.34 99 ILE A N 1
ATOM 750 C CA . ILE A 1 99 ? 11.306 -7.373 -53.358 1.00 45.34 99 ILE A CA 1
ATOM 751 C C . ILE A 1 99 ? 11.088 -6.179 -54.302 1.00 45.34 99 ILE A C 1
ATOM 753 O O . ILE A 1 99 ? 11.997 -5.767 -55.023 1.00 45.34 99 ILE A O 1
ATOM 757 N N . SER A 1 100 ? 9.866 -5.645 -54.330 1.00 45.62 100 SER A N 1
ATOM 758 C CA . SER A 1 100 ? 9.548 -4.368 -54.978 1.00 45.62 100 SER A CA 1
ATOM 759 C C . SER A 1 100 ? 9.868 -3.210 -54.037 1.00 45.62 100 SER A C 1
ATOM 761 O O . SER A 1 100 ? 9.641 -3.353 -52.838 1.00 45.62 100 SER A O 1
ATOM 763 N N . SER A 1 101 ? 10.313 -2.068 -54.571 1.00 47.84 101 SER A N 1
ATOM 764 C CA . SER A 1 101 ? 10.605 -0.854 -53.796 1.00 47.84 101 SER A CA 1
ATOM 765 C C . SER A 1 101 ? 9.507 -0.527 -52.783 1.00 47.84 101 SER A C 1
ATOM 767 O O . SER A 1 101 ? 8.335 -0.421 -53.151 1.00 47.84 101 SER A O 1
ATOM 769 N N . GLU A 1 102 ? 9.895 -0.340 -51.524 1.00 53.31 102 GLU A N 1
ATOM 770 C CA . GLU A 1 102 ? 8.988 0.020 -50.438 1.00 53.31 102 GLU A CA 1
ATOM 771 C C . GLU A 1 102 ? 9.241 1.484 -50.058 1.00 53.31 102 GLU A C 1
ATOM 773 O O . GLU A 1 102 ? 10.381 1.913 -49.858 1.00 53.31 102 GLU A O 1
ATOM 778 N N . VAL A 1 103 ? 8.171 2.279 -50.038 1.00 53.16 103 VAL A N 1
ATOM 779 C CA . VAL A 1 103 ? 8.225 3.676 -49.594 1.00 53.16 103 VAL A CA 1
ATOM 780 C C . VAL A 1 103 ? 8.101 3.666 -48.080 1.00 53.16 103 VAL A C 1
ATOM 782 O O . VAL A 1 103 ? 7.130 3.124 -47.552 1.00 53.16 103 VAL A O 1
ATOM 785 N N . ILE A 1 104 ? 9.088 4.232 -47.390 1.00 58.09 104 ILE A N 1
ATOM 786 C CA . ILE A 1 104 ? 9.167 4.207 -45.933 1.00 58.09 104 ILE A CA 1
ATOM 787 C C . ILE A 1 104 ? 9.160 5.652 -45.436 1.00 58.09 104 ILE A C 1
ATOM 789 O O . ILE A 1 104 ? 10.034 6.459 -45.763 1.00 58.09 104 ILE A O 1
ATOM 793 N N . GLU A 1 105 ? 8.135 5.982 -44.654 1.00 62.81 105 GLU A N 1
ATOM 794 C CA . GLU A 1 105 ? 7.987 7.294 -44.032 1.00 62.81 105 GLU A CA 1
ATOM 795 C C . GLU A 1 105 ? 8.925 7.413 -42.825 1.00 62.81 105 GLU A C 1
ATOM 797 O O . GLU A 1 105 ? 8.724 6.787 -41.779 1.00 62.81 105 GLU A O 1
ATOM 802 N N . VAL A 1 106 ? 9.959 8.237 -42.983 1.00 65.62 106 VAL A N 1
ATOM 803 C CA . VAL A 1 106 ? 10.910 8.590 -41.929 1.00 65.62 106 VAL A CA 1
ATOM 804 C C . VAL A 1 106 ? 10.872 10.095 -41.669 1.00 65.62 106 VAL A C 1
ATOM 806 O O . VAL A 1 106 ? 10.391 10.880 -42.486 1.00 65.62 106 VAL A O 1
ATOM 809 N N . SER A 1 107 ? 11.422 10.506 -40.537 1.00 69.69 107 SER A N 1
ATOM 810 C CA . SER A 1 107 ? 11.759 11.894 -40.250 1.00 69.69 107 SER A CA 1
ATOM 811 C C . SER A 1 107 ? 13.262 11.977 -39.984 1.00 69.69 107 SER A C 1
ATOM 813 O O . SER A 1 107 ? 13.870 11.110 -39.351 1.00 69.69 107 SER A O 1
ATOM 815 N N . ARG A 1 108 ? 13.891 13.015 -40.528 1.00 72.00 108 ARG A N 1
ATOM 816 C CA . ARG A 1 108 ? 15.291 13.356 -40.288 1.00 72.00 108 ARG A CA 1
ATOM 817 C C . ARG A 1 108 ? 15.392 14.089 -38.965 1.00 72.00 108 ARG A C 1
ATOM 819 O O . ARG A 1 108 ? 14.800 15.155 -38.827 1.00 72.00 108 ARG A O 1
ATOM 826 N N . ILE A 1 109 ? 16.181 13.554 -38.041 1.00 72.62 109 ILE A N 1
ATOM 827 C CA . ILE A 1 109 ? 16.657 14.293 -36.873 1.00 72.62 109 ILE A CA 1
ATOM 828 C C . ILE A 1 109 ? 18.105 14.717 -37.130 1.00 72.62 109 ILE A C 1
ATOM 830 O O . ILE A 1 109 ? 18.997 13.883 -37.301 1.00 72.62 109 ILE A O 1
ATOM 834 N N . THR A 1 110 ? 18.328 16.027 -37.211 1.00 76.25 110 THR A N 1
ATOM 835 C CA . THR A 1 110 ? 19.656 16.627 -37.384 1.00 76.25 110 THR A CA 1
ATOM 836 C C . THR A 1 110 ? 20.113 17.159 -36.038 1.00 76.25 110 THR A C 1
ATOM 838 O O . THR A 1 110 ? 19.513 18.093 -35.513 1.00 76.25 110 THR A O 1
ATOM 841 N N . ILE A 1 111 ? 21.150 16.553 -35.467 1.00 73.62 111 ILE A N 1
ATOM 842 C CA . ILE A 1 111 ? 21.718 16.947 -34.175 1.00 73.62 111 ILE A CA 1
ATOM 843 C C . ILE A 1 111 ? 22.941 17.817 -34.457 1.00 73.62 111 ILE A C 1
ATOM 845 O O . ILE A 1 111 ? 23.842 17.405 -35.196 1.00 73.62 111 ILE A O 1
ATOM 849 N N . PHE A 1 112 ? 22.960 19.016 -33.880 1.00 72.44 112 PHE A N 1
ATOM 850 C CA . PHE A 1 112 ? 24.035 19.990 -34.052 1.00 72.44 112 PHE A CA 1
ATOM 851 C C . PHE A 1 112 ? 24.934 19.999 -32.817 1.00 72.44 112 PHE A C 1
ATOM 853 O O . PHE A 1 112 ? 24.446 20.020 -31.687 1.00 72.44 112 PHE A O 1
ATOM 860 N N . PHE A 1 113 ? 26.251 20.006 -33.019 1.00 69.44 113 PHE A N 1
ATOM 861 C CA . PHE A 1 113 ? 27.198 20.180 -31.920 1.00 69.44 113 PHE A CA 1
ATOM 862 C C . PHE A 1 113 ? 27.614 21.652 -31.860 1.00 69.44 113 PHE A C 1
ATOM 864 O O . PHE A 1 113 ? 28.143 22.154 -32.856 1.00 69.44 113 PHE A O 1
ATOM 871 N N . PRO A 1 114 ? 27.394 22.363 -30.737 1.00 59.88 114 PRO A N 1
ATOM 872 C CA . PRO A 1 114 ? 27.891 23.725 -30.597 1.00 59.88 114 PRO A CA 1
ATOM 873 C C . PRO A 1 114 ? 29.421 23.717 -30.703 1.00 59.88 114 PRO A C 1
ATOM 875 O O . PRO A 1 114 ? 30.096 22.891 -30.084 1.00 59.88 114 PRO A O 1
ATOM 878 N N . GLU A 1 115 ? 29.985 24.619 -31.509 1.00 60.69 115 GLU A N 1
ATOM 879 C CA . GLU A 1 115 ? 31.435 24.685 -31.682 1.00 60.69 115 GLU A CA 1
ATOM 880 C C . GLU A 1 115 ? 32.120 25.050 -30.360 1.00 60.69 115 GLU A C 1
ATOM 882 O O . GLU A 1 115 ? 31.982 26.180 -29.904 1.00 60.69 115 GLU A O 1
ATOM 887 N N . LEU A 1 116 ? 32.909 24.128 -29.787 1.00 47.62 116 LEU A N 1
ATOM 888 C CA . LEU A 1 116 ? 34.124 24.439 -29.016 1.00 47.62 116 LEU A CA 1
ATOM 889 C C . LEU A 1 116 ? 34.961 23.179 -28.695 1.00 47.62 116 LEU A C 1
ATOM 891 O O . LEU A 1 116 ? 34.638 22.365 -27.835 1.00 47.62 116 LEU A O 1
ATOM 895 N N . THR A 1 117 ? 36.142 23.089 -29.311 1.00 49.59 117 THR A N 1
ATOM 896 C CA . THR A 1 117 ? 37.313 22.253 -28.939 1.00 49.59 117 THR A CA 1
ATOM 897 C C . THR A 1 117 ? 37.227 20.715 -28.948 1.00 49.59 117 THR A C 1
ATOM 899 O O . THR A 1 117 ? 38.234 20.093 -29.295 1.00 49.59 117 THR A O 1
ATOM 902 N N . ARG A 1 118 ? 36.106 20.056 -28.622 1.00 52.50 118 ARG A N 1
ATOM 903 C CA . ARG A 1 118 ? 36.037 18.578 -28.610 1.00 52.50 118 ARG A CA 1
ATOM 904 C C . ARG A 1 118 ? 35.561 18.007 -29.944 1.00 52.50 118 ARG A C 1
ATOM 906 O O . ARG A 1 118 ? 34.375 17.984 -30.241 1.00 52.50 118 ARG A O 1
ATOM 913 N N . LYS A 1 119 ? 36.488 17.420 -30.708 1.00 55.50 119 LYS A N 1
ATOM 914 C CA . LYS A 1 119 ? 36.193 16.621 -31.917 1.00 55.50 119 LYS A CA 1
ATOM 915 C C . LYS A 1 119 ? 35.592 15.236 -31.606 1.00 55.50 119 LYS A C 1
ATOM 917 O O . LYS A 1 119 ? 35.799 14.305 -32.379 1.00 55.50 119 LYS A O 1
ATOM 922 N N . SER A 1 120 ? 34.884 15.069 -30.491 1.00 62.03 120 SER A N 1
ATOM 923 C CA . SER A 1 120 ? 34.164 13.838 -30.143 1.00 62.03 120 SER A CA 1
ATOM 924 C C . SER A 1 120 ? 33.245 14.039 -28.938 1.00 62.03 120 SER A C 1
ATOM 926 O O . SER A 1 120 ? 33.643 14.736 -28.004 1.00 62.03 120 SER A O 1
ATOM 928 N N . GLY A 1 121 ? 32.092 13.367 -28.913 1.00 72.44 121 GLY A N 1
ATOM 929 C CA . GLY A 1 121 ? 31.128 13.406 -27.805 1.00 72.44 121 GLY A CA 1
ATOM 930 C C . GLY A 1 121 ? 30.303 12.119 -27.692 1.00 72.44 121 GLY A C 1
ATOM 931 O O . GLY A 1 121 ? 30.198 11.362 -28.662 1.00 72.44 121 GLY A O 1
ATOM 932 N N . ASN A 1 122 ? 29.740 11.870 -26.505 1.00 82.19 122 ASN A N 1
ATOM 933 C CA . ASN A 1 122 ? 28.903 10.703 -26.216 1.00 82.19 122 ASN A CA 1
ATOM 934 C C . ASN A 1 122 ? 27.429 11.117 -26.210 1.00 82.19 122 ASN A C 1
ATOM 936 O O . ASN A 1 122 ? 26.954 11.720 -25.248 1.00 82.19 122 ASN A O 1
ATOM 940 N N . ILE A 1 123 ? 26.702 10.780 -27.270 1.00 82.81 123 ILE A N 1
ATOM 941 C CA . ILE A 1 123 ? 25.292 11.140 -27.422 1.00 82.81 123 ILE A CA 1
ATOM 942 C C . ILE A 1 123 ? 24.421 10.035 -26.837 1.00 82.81 123 ILE A C 1
ATOM 944 O O . ILE A 1 123 ? 24.677 8.851 -27.056 1.00 82.81 123 ILE A O 1
ATOM 948 N N . THR A 1 124 ? 23.363 10.424 -26.130 1.00 85.31 124 THR A N 1
ATOM 949 C CA . THR A 1 124 ? 22.248 9.541 -25.782 1.00 85.31 124 THR A CA 1
ATOM 950 C C . THR A 1 124 ? 20.985 10.042 -26.475 1.00 85.31 124 THR A C 1
ATOM 952 O O . THR A 1 124 ? 20.503 11.131 -26.162 1.00 85.31 124 THR A O 1
ATOM 955 N N . LEU A 1 125 ? 20.461 9.251 -27.412 1.00 84.25 125 LEU A N 1
ATOM 956 C CA . LEU A 1 125 ? 19.187 9.491 -28.093 1.00 84.25 125 LEU A CA 1
ATOM 957 C C . LEU A 1 125 ? 18.096 8.672 -27.392 1.00 84.25 125 LEU A C 1
ATOM 959 O O . LEU A 1 125 ? 18.256 7.461 -27.229 1.00 84.25 125 LEU A O 1
ATOM 963 N N . LYS A 1 126 ? 16.995 9.316 -26.988 1.00 88.88 126 LYS A N 1
ATOM 964 C CA . LYS A 1 126 ? 15.839 8.649 -26.369 1.00 88.88 126 LYS A CA 1
ATOM 965 C C . LYS A 1 126 ? 14.587 8.848 -27.207 1.00 88.88 126 LYS A C 1
ATOM 967 O O . LYS A 1 126 ? 14.186 9.981 -27.474 1.00 88.88 126 LYS A O 1
ATOM 972 N N . TYR A 1 127 ? 13.965 7.743 -27.597 1.00 86.75 127 TYR A N 1
ATOM 973 C CA . TYR A 1 127 ? 12.799 7.748 -28.472 1.00 86.75 127 TYR A CA 1
ATOM 974 C C . TYR A 1 127 ? 11.868 6.565 -28.195 1.00 86.75 127 TYR A C 1
ATOM 976 O O . TYR A 1 127 ? 12.274 5.590 -27.563 1.00 86.75 127 TYR A O 1
ATOM 984 N N . GLY A 1 128 ? 10.619 6.630 -28.653 1.00 86.31 128 GLY A N 1
ATOM 985 C CA . GLY A 1 128 ? 9.685 5.519 -28.480 1.00 86.31 128 GLY A CA 1
ATOM 986 C C . GLY A 1 128 ? 8.488 5.531 -29.421 1.00 86.31 128 GLY A C 1
ATOM 987 O O . GLY A 1 128 ? 8.213 6.516 -30.102 1.00 86.31 128 GLY A O 1
ATOM 988 N N . SER A 1 129 ? 7.793 4.395 -29.492 1.00 85.50 129 SER A N 1
ATOM 989 C CA . SER A 1 129 ? 6.522 4.250 -30.211 1.00 85.50 129 SER A CA 1
ATOM 990 C C . SER A 1 129 ? 5.798 2.964 -29.800 1.00 85.50 129 SER A C 1
ATOM 992 O O . SER A 1 129 ? 6.415 1.995 -29.354 1.00 85.50 129 SER A O 1
ATOM 994 N N . SER A 1 130 ? 4.488 2.902 -30.032 1.00 83.12 130 SER A N 1
ATOM 995 C CA . SER A 1 130 ? 3.726 1.646 -30.005 1.00 83.12 130 SER A CA 1
ATOM 996 C C . SER A 1 130 ? 3.872 0.830 -31.299 1.00 83.12 130 SER A C 1
ATOM 998 O O . SER A 1 130 ? 3.601 -0.368 -31.293 1.00 83.12 130 SER A O 1
ATOM 1000 N N . ARG A 1 131 ? 4.357 1.430 -32.403 1.00 82.88 131 ARG A N 1
ATOM 1001 C CA . ARG A 1 131 ? 4.507 0.774 -33.723 1.00 82.88 131 ARG A CA 1
ATOM 1002 C C . ARG A 1 131 ? 5.425 -0.457 -33.727 1.00 82.88 131 ARG A C 1
ATOM 1004 O O . ARG A 1 131 ? 5.279 -1.311 -34.597 1.00 82.88 131 ARG A O 1
ATOM 1011 N N . PHE A 1 132 ? 6.351 -0.555 -32.772 1.00 83.88 132 PHE A N 1
ATOM 1012 C CA . PHE A 1 132 ? 7.268 -1.692 -32.621 1.00 83.88 132 PHE A CA 1
ATOM 1013 C C . PHE A 1 132 ? 6.578 -2.981 -32.140 1.00 83.88 132 PHE A C 1
ATOM 1015 O O . PHE A 1 132 ? 7.156 -4.065 -32.262 1.00 83.88 132 PHE A O 1
ATOM 1022 N N . THR A 1 133 ? 5.359 -2.894 -31.589 1.00 88.56 133 THR A N 1
ATOM 1023 C CA . THR A 1 133 ? 4.565 -4.070 -31.213 1.00 88.56 133 THR A CA 1
ATOM 1024 C C . THR A 1 133 ? 3.231 -4.134 -31.950 1.00 88.56 133 THR A C 1
ATOM 1026 O O . THR A 1 133 ? 2.719 -3.170 -32.515 1.00 88.56 133 THR A O 1
ATOM 1029 N N . SER A 1 134 ? 2.640 -5.324 -31.946 1.00 89.50 134 SER A N 1
ATOM 1030 C CA . SER A 1 134 ? 1.236 -5.538 -32.282 1.00 89.50 134 SER A CA 1
ATOM 1031 C C . SER A 1 134 ? 0.677 -6.664 -31.419 1.00 89.50 134 SER A C 1
ATOM 1033 O O . SER A 1 134 ? 1.410 -7.579 -31.038 1.00 89.50 134 SER A O 1
ATOM 1035 N N . LYS A 1 135 ? -0.620 -6.614 -31.101 1.00 89.06 135 LYS A N 1
ATOM 1036 C CA . LYS A 1 135 ? -1.293 -7.621 -30.269 1.00 89.06 135 LYS A CA 1
ATOM 1037 C C . LYS A 1 135 ? -2.383 -8.331 -31.054 1.00 89.06 135 LYS A C 1
ATOM 1039 O O . LYS A 1 135 ? -3.224 -7.682 -31.671 1.00 89.06 135 LYS A O 1
ATOM 1044 N N . ILE A 1 136 ? -2.400 -9.660 -30.992 1.00 87.56 136 ILE A N 1
ATOM 1045 C CA . ILE A 1 136 ? -3.478 -10.489 -31.537 1.00 87.56 136 ILE A CA 1
ATOM 1046 C C . ILE A 1 136 ? -3.911 -11.452 -30.427 1.00 87.56 136 ILE A C 1
ATOM 1048 O O . ILE A 1 136 ? -3.158 -12.336 -30.023 1.00 87.56 136 ILE A O 1
ATOM 1052 N N . TYR A 1 137 ? -5.124 -11.255 -29.906 1.00 88.88 137 TYR A N 1
ATOM 1053 C CA . TYR A 1 137 ? -5.617 -11.896 -28.680 1.00 88.88 137 TYR A CA 1
ATOM 1054 C C . TYR A 1 137 ? -4.677 -11.662 -27.476 1.00 88.88 137 TYR A C 1
ATOM 1056 O O . TYR A 1 137 ? -4.570 -10.533 -26.993 1.00 88.88 137 TYR A O 1
ATOM 1064 N N . ARG A 1 138 ? -4.009 -12.711 -26.977 1.00 87.19 138 ARG A N 1
ATOM 1065 C CA . ARG A 1 138 ? -3.030 -12.641 -25.876 1.00 87.19 138 ARG A CA 1
ATOM 1066 C C . ARG A 1 138 ? -1.591 -12.478 -26.365 1.00 87.19 138 ARG A C 1
ATOM 1068 O O . ARG A 1 138 ? -0.769 -11.928 -25.634 1.00 87.19 138 ARG A O 1
ATOM 1075 N N . THR A 1 139 ? -1.311 -12.895 -27.597 1.00 90.44 139 THR A N 1
ATOM 1076 C CA . THR A 1 139 ? 0.034 -12.907 -28.159 1.00 90.44 139 THR A CA 1
ATOM 1077 C C . THR A 1 139 ? 0.417 -11.525 -28.679 1.00 90.44 139 THR A C 1
ATOM 1079 O O . THR A 1 139 ? -0.198 -10.985 -29.604 1.00 90.44 139 THR A O 1
ATOM 1082 N N . TRP A 1 140 ? 1.477 -10.966 -28.111 1.00 93.38 140 TRP A N 1
ATOM 1083 C CA . TRP A 1 140 ? 2.208 -9.845 -28.675 1.00 93.38 140 TRP A CA 1
ATOM 1084 C C . TRP A 1 140 ? 3.202 -10.343 -29.728 1.00 93.38 140 TRP A C 1
ATOM 1086 O O . TRP A 1 140 ? 3.817 -11.400 -29.582 1.00 93.38 140 TRP A O 1
ATOM 1096 N N . THR A 1 141 ? 3.385 -9.561 -30.785 1.00 91.94 141 THR A N 1
ATOM 1097 C CA . THR A 1 141 ? 4.523 -9.662 -31.704 1.00 91.94 141 THR A CA 1
ATOM 1098 C C . THR A 1 141 ? 5.321 -8.373 -31.576 1.00 91.94 141 THR A C 1
ATOM 1100 O O . THR A 1 141 ? 4.774 -7.304 -31.837 1.00 91.94 141 THR A O 1
ATOM 1103 N N . PHE A 1 142 ? 6.588 -8.471 -31.176 1.00 90.19 142 PHE A N 1
ATOM 1104 C CA . PHE A 1 142 ? 7.543 -7.359 -31.196 1.00 90.19 142 PHE A CA 1
ATOM 1105 C C . PHE A 1 142 ? 8.465 -7.531 -32.401 1.00 90.19 142 PHE A C 1
ATOM 1107 O O . PHE A 1 142 ? 8.903 -8.647 -32.689 1.00 90.19 142 PHE A O 1
ATOM 1114 N N . SER A 1 143 ? 8.742 -6.440 -33.112 1.00 85.50 143 SER A N 1
ATOM 1115 C CA . SER A 1 143 ? 9.649 -6.420 -34.257 1.00 85.50 143 SER A CA 1
ATOM 1116 C C . SER A 1 143 ? 10.416 -5.106 -34.286 1.00 85.50 143 SER A C 1
ATOM 1118 O O . SER A 1 143 ? 9.822 -4.033 -34.208 1.00 85.50 143 SER A O 1
ATOM 1120 N N . ILE A 1 144 ? 11.733 -5.190 -34.444 1.00 80.94 144 ILE A N 1
ATOM 1121 C CA . ILE A 1 144 ? 12.619 -4.036 -34.554 1.00 80.94 144 ILE A CA 1
ATOM 1122 C C . ILE A 1 144 ? 13.712 -4.282 -35.595 1.00 80.94 144 ILE A C 1
ATOM 1124 O O . ILE A 1 144 ? 14.204 -5.400 -35.769 1.00 80.94 144 ILE A O 1
ATOM 1128 N N . LEU A 1 145 ? 14.100 -3.202 -36.265 1.00 76.88 145 LEU A N 1
ATOM 1129 C CA . LEU A 1 145 ? 15.303 -3.098 -37.073 1.00 76.88 145 LEU A CA 1
ATOM 1130 C C . LEU A 1 145 ? 16.042 -1.840 -36.599 1.00 76.88 145 LEU A C 1
ATOM 1132 O O . LEU A 1 145 ? 15.413 -0.803 -36.418 1.00 76.88 145 LEU A O 1
ATOM 1136 N N . ILE A 1 146 ? 17.341 -1.939 -36.337 1.00 75.44 146 ILE A N 1
ATOM 1137 C CA . ILE A 1 146 ? 18.177 -0.817 -35.881 1.00 75.44 146 ILE A CA 1
ATOM 1138 C C . ILE A 1 146 ? 19.573 -0.922 -36.502 1.00 75.44 146 ILE A C 1
ATOM 1140 O O . ILE A 1 146 ? 20.052 -2.034 -36.748 1.00 75.44 146 ILE A O 1
ATOM 1144 N N . PRO A 1 147 ? 20.262 0.199 -36.762 1.00 74.88 147 PRO A N 1
ATOM 1145 C CA . PRO A 1 147 ? 21.673 0.173 -37.100 1.00 74.88 147 PRO A CA 1
ATOM 1146 C C . PRO A 1 147 ? 22.484 -0.258 -35.882 1.00 74.88 147 PRO A C 1
ATOM 1148 O O . PRO A 1 147 ? 22.092 -0.071 -34.732 1.00 74.88 147 PRO A O 1
ATOM 1151 N N . THR A 1 148 ? 23.651 -0.825 -36.141 1.00 80.19 148 THR A N 1
ATOM 1152 C CA . THR A 1 148 ? 24.611 -1.214 -35.110 1.00 80.19 148 THR A CA 1
ATOM 1153 C C . THR A 1 148 ? 26.025 -1.050 -35.648 1.00 80.19 148 THR A C 1
ATOM 1155 O O . THR A 1 148 ? 26.253 -1.032 -36.855 1.00 80.19 148 THR A O 1
ATOM 1158 N N . THR A 1 149 ? 27.004 -0.927 -34.762 1.00 84.69 149 THR A N 1
ATOM 1159 C CA . THR A 1 149 ? 28.406 -1.106 -35.127 1.00 84.69 149 THR A CA 1
ATOM 1160 C C . THR A 1 149 ? 28.757 -2.574 -34.910 1.00 84.69 149 THR A C 1
ATOM 1162 O O . THR A 1 149 ? 28.745 -3.061 -33.775 1.00 84.69 149 THR A O 1
ATOM 1165 N N . ALA A 1 150 ? 29.044 -3.280 -36.007 1.00 81.75 150 ALA A N 1
ATOM 1166 C CA . ALA A 1 150 ? 29.299 -4.717 -36.008 1.00 81.75 150 ALA A CA 1
ATOM 1167 C C . ALA A 1 150 ? 30.365 -5.112 -34.969 1.00 81.75 150 ALA A C 1
ATOM 1169 O O . ALA A 1 150 ? 31.426 -4.491 -34.879 1.00 81.75 150 ALA A O 1
ATOM 1170 N N . TYR A 1 151 ? 30.064 -6.145 -34.180 1.00 81.56 151 TYR A N 1
ATOM 1171 C CA . TYR A 1 151 ? 30.868 -6.672 -33.069 1.00 81.56 151 TYR A CA 1
ATOM 1172 C C . TYR A 1 151 ? 31.145 -5.686 -31.918 1.00 81.56 151 TYR A C 1
ATOM 1174 O O . TYR A 1 151 ? 31.958 -5.987 -31.044 1.00 81.56 151 TYR A O 1
ATOM 1182 N N . LYS A 1 152 ? 30.466 -4.529 -31.881 1.00 85.19 152 LYS A N 1
ATOM 1183 C CA . LYS A 1 152 ? 30.612 -3.524 -30.815 1.00 85.19 152 LYS A CA 1
ATOM 1184 C C . LYS A 1 152 ? 29.317 -3.165 -30.094 1.00 85.19 152 LYS A C 1
ATOM 1186 O O . LYS A 1 152 ? 29.371 -2.876 -28.903 1.00 85.19 152 LYS A O 1
ATOM 1191 N N . THR A 1 153 ? 28.171 -3.161 -30.777 1.00 87.25 153 THR A N 1
ATOM 1192 C CA . THR A 1 153 ? 26.907 -2.787 -30.128 1.00 87.25 153 THR A CA 1
ATOM 1193 C C . THR A 1 153 ? 26.379 -3.910 -29.240 1.00 87.25 153 THR A C 1
ATOM 1195 O O . THR A 1 153 ? 25.995 -4.975 -29.733 1.00 87.25 153 THR A O 1
ATOM 1198 N N . ALA A 1 154 ? 26.300 -3.640 -27.937 1.00 90.19 154 ALA A N 1
ATOM 1199 C CA . ALA A 1 154 ? 25.563 -4.457 -26.981 1.00 90.19 154 ALA A CA 1
ATOM 1200 C C . ALA A 1 154 ? 24.095 -4.006 -26.932 1.00 90.19 154 ALA A C 1
ATOM 1202 O O . ALA A 1 154 ? 23.804 -2.825 -26.730 1.00 90.19 154 ALA A O 1
ATOM 1203 N N . ILE A 1 155 ? 23.166 -4.943 -27.097 1.00 90.50 155 ILE A N 1
ATOM 1204 C CA . ILE A 1 155 ? 21.726 -4.679 -27.142 1.00 90.50 155 ILE A CA 1
ATOM 1205 C C . ILE A 1 155 ? 21.082 -5.342 -25.930 1.00 90.50 155 ILE A C 1
ATOM 1207 O O . ILE A 1 155 ? 21.261 -6.539 -25.699 1.00 90.50 155 ILE A O 1
ATOM 1211 N N . ARG A 1 156 ? 20.311 -4.573 -25.163 1.00 93.00 156 ARG A N 1
ATOM 1212 C CA . ARG A 1 156 ? 19.546 -5.064 -24.017 1.00 93.00 156 ARG A CA 1
ATOM 1213 C C . ARG A 1 156 ? 18.062 -4.842 -24.277 1.00 93.00 156 ARG A C 1
ATOM 1215 O O . ARG A 1 156 ? 17.669 -3.714 -24.537 1.00 93.00 156 ARG A O 1
ATOM 1222 N N . MET A 1 157 ? 17.234 -5.876 -24.161 1.00 93.69 157 MET A N 1
ATOM 1223 C CA . MET A 1 157 ? 15.775 -5.766 -24.292 1.00 93.69 157 MET A CA 1
ATOM 1224 C C . MET A 1 157 ? 15.100 -6.194 -22.993 1.00 93.69 157 MET A C 1
ATOM 1226 O O . MET A 1 157 ? 15.127 -7.376 -22.655 1.00 93.69 157 MET A O 1
ATOM 1230 N N . ARG A 1 158 ? 14.492 -5.250 -22.270 1.00 94.75 158 ARG A N 1
ATOM 1231 C CA . ARG A 1 158 ? 13.673 -5.524 -21.082 1.00 94.75 158 ARG A CA 1
ATOM 1232 C C . ARG A 1 158 ? 12.221 -5.730 -21.505 1.00 94.75 158 ARG A C 1
ATOM 1234 O O . ARG A 1 158 ? 11.614 -4.827 -22.081 1.00 94.75 158 ARG A O 1
ATOM 1241 N N . PHE A 1 159 ? 11.679 -6.904 -21.212 1.00 93.00 159 PHE A N 1
ATOM 1242 C CA . PHE A 1 159 ? 10.270 -7.234 -21.419 1.00 93.00 159 PHE A CA 1
ATOM 1243 C C . PHE A 1 159 ? 9.482 -7.103 -20.100 1.00 93.00 159 PHE A C 1
ATOM 1245 O O . PHE A 1 159 ? 10.088 -7.115 -19.023 1.00 93.00 159 PHE A O 1
ATOM 1252 N N . PRO A 1 160 ? 8.140 -7.001 -20.149 1.00 91.69 160 PRO A N 1
ATOM 1253 C CA . PRO A 1 160 ? 7.300 -6.990 -18.954 1.00 91.69 160 PRO A CA 1
ATOM 1254 C C . PRO A 1 160 ? 7.519 -8.204 -18.043 1.00 91.69 160 PRO A C 1
ATOM 1256 O O . PRO A 1 160 ? 7.819 -9.304 -18.518 1.00 91.69 160 PRO A O 1
ATOM 1259 N N . LYS A 1 161 ? 7.304 -8.035 -16.733 1.00 87.44 161 LYS A N 1
ATOM 1260 C CA . LYS A 1 161 ? 7.316 -9.162 -15.785 1.00 87.44 161 LYS A CA 1
ATOM 1261 C C . LYS A 1 161 ? 6.251 -10.195 -16.176 1.00 87.44 161 LYS A C 1
ATOM 1263 O O . LYS A 1 161 ? 5.143 -9.826 -16.555 1.00 87.44 161 LYS A O 1
ATOM 1268 N N . GLY A 1 162 ? 6.594 -11.481 -16.086 1.00 84.19 162 GLY A N 1
ATOM 1269 C CA . GLY A 1 162 ? 5.702 -12.574 -16.498 1.00 84.19 162 GLY A CA 1
ATOM 1270 C C . GLY A 1 162 ? 5.666 -12.821 -18.013 1.00 84.19 162 GLY A C 1
ATOM 1271 O O . GLY A 1 162 ? 4.772 -13.506 -18.507 1.00 84.19 162 GLY A O 1
ATOM 1272 N N . THR A 1 163 ? 6.620 -12.278 -18.775 1.00 89.50 163 THR A N 1
ATOM 1273 C CA . THR A 1 163 ? 6.727 -12.532 -20.219 1.00 89.50 163 THR A CA 1
ATOM 1274 C C . THR A 1 163 ? 7.111 -13.986 -20.512 1.00 89.50 163 THR A C 1
ATOM 1276 O O . THR A 1 163 ? 8.221 -14.420 -20.210 1.00 89.50 163 THR A O 1
ATOM 1279 N N . LEU A 1 164 ? 6.218 -14.721 -21.182 1.00 88.88 164 LEU A N 1
ATOM 1280 C CA . LEU A 1 164 ? 6.496 -16.029 -21.777 1.00 88.88 164 LEU A CA 1
ATOM 1281 C C . LEU A 1 164 ? 6.716 -15.872 -23.285 1.00 88.88 164 LEU A C 1
ATOM 1283 O O . LEU A 1 164 ? 5.797 -15.508 -24.019 1.00 88.88 164 LEU A O 1
ATOM 1287 N N . PHE A 1 165 ? 7.912 -16.195 -23.774 1.00 88.88 165 PHE A N 1
ATOM 1288 C CA . PHE A 1 165 ? 8.200 -16.185 -25.209 1.00 88.88 165 PHE A CA 1
ATOM 1289 C C . PHE A 1 165 ? 7.585 -17.401 -25.911 1.00 88.88 165 PHE A C 1
ATOM 1291 O O . PHE A 1 165 ? 7.878 -18.545 -25.574 1.00 88.88 165 PHE A O 1
ATOM 1298 N N . THR A 1 166 ? 6.765 -17.147 -26.931 1.00 87.19 166 THR A N 1
ATOM 1299 C CA . THR A 1 166 ? 6.145 -18.167 -27.794 1.00 87.19 166 THR A CA 1
ATOM 1300 C C . THR A 1 166 ? 6.855 -18.313 -29.142 1.00 87.19 166 THR A C 1
ATOM 1302 O O . THR A 1 166 ? 6.628 -19.285 -29.859 1.00 87.19 166 THR A O 1
ATOM 1305 N N . SER A 1 167 ? 7.741 -17.375 -29.500 1.00 88.19 167 SER A N 1
ATOM 1306 C CA . SER A 1 167 ? 8.650 -17.493 -30.645 1.00 88.19 167 SER A CA 1
ATOM 1307 C C . SER A 1 167 ? 9.887 -16.613 -30.451 1.00 88.19 167 SER A C 1
ATOM 1309 O O . SER A 1 167 ? 9.751 -15.414 -30.211 1.00 88.19 167 SER A O 1
ATOM 1311 N N . LEU A 1 168 ? 11.081 -17.196 -30.591 1.00 82.75 168 LEU A N 1
ATOM 1312 C CA . LEU A 1 168 ? 12.376 -16.504 -30.583 1.00 82.75 168 LEU A CA 1
ATOM 1313 C C . LEU A 1 168 ? 13.215 -16.930 -31.805 1.00 82.75 168 LEU A C 1
ATOM 1315 O O . LEU A 1 168 ? 13.086 -18.076 -32.247 1.00 82.75 168 LEU A O 1
ATOM 1319 N N . PRO A 1 169 ? 14.093 -16.062 -32.348 1.00 77.56 169 PRO A N 1
ATOM 1320 C CA . PRO A 1 169 ? 14.993 -16.439 -33.437 1.00 77.56 169 PRO A CA 1
ATOM 1321 C C . PRO A 1 169 ? 16.056 -17.448 -32.973 1.00 77.56 169 PRO A C 1
ATOM 1323 O O . PRO A 1 169 ? 16.794 -17.189 -32.025 1.00 77.56 169 PRO A O 1
ATOM 1326 N N . MET A 1 170 ? 16.178 -18.580 -33.674 1.00 61.25 170 MET A N 1
ATOM 1327 C CA . MET A 1 170 ? 17.035 -19.712 -33.266 1.00 61.25 170 MET A CA 1
ATOM 1328 C C . MET A 1 170 ? 18.549 -19.426 -33.278 1.00 61.25 170 MET A C 1
ATOM 1330 O O . MET A 1 170 ? 19.308 -20.164 -32.659 1.00 61.25 170 MET A O 1
ATOM 1334 N N . ASN A 1 171 ? 18.996 -18.378 -33.976 1.00 59.28 171 ASN A N 1
ATOM 1335 C CA . ASN A 1 171 ? 20.417 -18.142 -34.270 1.00 59.28 171 ASN A CA 1
ATOM 1336 C C . ASN A 1 171 ? 21.097 -17.133 -33.323 1.00 59.28 171 ASN A C 1
ATOM 1338 O O . ASN A 1 171 ? 22.219 -16.711 -33.590 1.00 59.28 171 ASN A O 1
ATOM 1342 N N . ILE A 1 172 ? 20.431 -16.704 -32.248 1.00 60.28 172 ILE A N 1
ATOM 1343 C CA . ILE A 1 172 ? 20.933 -15.641 -31.368 1.00 60.28 172 ILE A CA 1
ATOM 1344 C C . ILE A 1 172 ? 21.582 -16.241 -30.117 1.00 60.28 172 ILE A C 1
ATOM 1346 O O . ILE A 1 172 ? 20.985 -17.060 -29.420 1.00 60.28 172 ILE A O 1
ATOM 1350 N N . ARG A 1 173 ? 22.795 -15.780 -29.787 1.00 57.75 173 ARG A N 1
ATOM 1351 C CA . ARG A 1 173 ? 23.449 -16.057 -28.498 1.00 57.75 173 ARG A CA 1
ATOM 1352 C C . ARG A 1 173 ? 22.806 -15.196 -27.405 1.00 57.75 173 ARG A C 1
ATOM 1354 O O . ARG A 1 173 ? 23.287 -14.107 -27.110 1.00 57.75 173 ARG A O 1
ATOM 1361 N N . VAL A 1 174 ? 21.685 -15.663 -26.862 1.00 61.28 174 VAL A N 1
ATOM 1362 C CA . VAL A 1 174 ? 20.909 -14.951 -25.835 1.00 61.28 174 VAL A CA 1
ATOM 1363 C C . VAL A 1 174 ? 21.517 -15.172 -24.448 1.00 61.28 174 VAL A C 1
ATOM 1365 O O . VAL A 1 174 ? 21.536 -16.299 -23.956 1.00 61.28 174 VAL A O 1
ATOM 1368 N N . GLY A 1 175 ? 21.940 -14.094 -23.785 1.00 62.12 175 GLY A N 1
ATOM 1369 C CA . GLY A 1 175 ? 21.962 -14.044 -22.321 1.00 62.12 175 GLY A CA 1
ATOM 1370 C C . GLY A 1 175 ? 20.558 -13.717 -21.806 1.00 62.12 175 GLY A C 1
ATOM 1371 O O . GLY A 1 175 ? 19.914 -12.821 -22.355 1.00 62.12 175 GLY A O 1
ATOM 1372 N N . PHE A 1 176 ? 20.070 -14.443 -20.796 1.00 71.06 176 PHE A N 1
ATOM 1373 C CA . PHE A 1 176 ? 18.736 -14.234 -20.222 1.00 71.06 176 PHE A CA 1
ATOM 1374 C C . PHE A 1 176 ? 18.827 -13.957 -18.719 1.00 71.06 176 PHE A C 1
ATOM 1376 O O . PHE A 1 176 ? 19.186 -14.843 -17.947 1.00 71.06 176 PHE A O 1
ATOM 1383 N N . GLU A 1 177 ? 18.489 -12.734 -18.313 1.00 74.94 177 GLU A N 1
ATOM 1384 C CA . GLU A 1 177 ? 18.534 -12.280 -16.917 1.00 74.94 177 GLU A CA 1
ATOM 1385 C C . GLU A 1 177 ? 17.164 -11.713 -16.512 1.00 74.94 177 GLU A C 1
ATOM 1387 O O . GLU A 1 177 ? 16.746 -10.656 -16.989 1.00 74.94 177 GLU A O 1
ATOM 1392 N N . GLU A 1 178 ? 16.444 -12.434 -15.647 1.00 76.00 178 GLU A N 1
ATOM 1393 C CA . GLU A 1 178 ? 15.062 -12.162 -15.204 1.00 76.00 178 GLU A CA 1
ATOM 1394 C C . GLU A 1 178 ? 14.021 -12.039 -16.334 1.00 76.00 178 GLU A C 1
ATOM 1396 O O . GLU A 1 178 ? 13.309 -12.994 -16.625 1.00 76.00 178 GLU A O 1
ATOM 1401 N N . ASN A 1 179 ? 13.909 -10.857 -16.948 1.00 82.94 179 ASN A N 1
ATOM 1402 C CA . ASN A 1 179 ? 13.022 -10.542 -18.079 1.00 82.94 179 ASN A CA 1
ATOM 1403 C C . ASN A 1 179 ? 13.799 -9.808 -19.197 1.00 82.94 179 ASN A C 1
ATOM 1405 O O . ASN A 1 179 ? 13.219 -9.094 -20.019 1.00 82.94 179 ASN A O 1
ATOM 1409 N N . THR A 1 180 ? 15.128 -9.933 -19.190 1.00 88.12 180 THR A N 1
ATOM 1410 C CA . THR A 1 180 ? 16.059 -9.168 -20.021 1.00 88.12 180 THR A CA 1
ATOM 1411 C C . THR A 1 180 ? 16.769 -10.079 -21.014 1.00 88.12 180 THR A C 1
ATOM 1413 O O . THR A 1 180 ? 17.491 -10.989 -20.608 1.00 88.12 180 THR A O 1
ATOM 1416 N N . LEU A 1 181 ? 16.628 -9.796 -22.312 1.00 89.31 181 LEU A N 1
ATOM 1417 C CA . LEU A 1 181 ? 17.504 -10.359 -23.342 1.00 89.31 181 LEU A CA 1
ATOM 1418 C C . LEU A 1 181 ? 18.773 -9.508 -23.436 1.00 89.31 181 LEU A C 1
ATOM 1420 O O . LEU A 1 181 ? 18.680 -8.289 -23.599 1.00 89.31 181 LEU A O 1
ATOM 1424 N N . ILE A 1 182 ? 19.942 -10.140 -23.386 1.00 87.25 182 ILE A N 1
ATOM 1425 C CA . ILE A 1 182 ? 21.239 -9.508 -23.656 1.00 87.25 182 ILE A CA 1
ATOM 1426 C C . ILE A 1 182 ? 21.815 -10.135 -24.924 1.00 87.25 182 ILE A C 1
ATOM 1428 O O . ILE A 1 182 ? 22.044 -11.345 -24.980 1.00 87.25 182 ILE A O 1
ATOM 1432 N N . LEU A 1 183 ? 22.003 -9.302 -25.946 1.00 87.19 183 LEU A N 1
ATOM 1433 C CA . LEU A 1 183 ? 22.386 -9.681 -27.304 1.00 87.19 183 LEU A CA 1
ATOM 1434 C C . LEU A 1 183 ? 23.573 -8.818 -27.776 1.00 87.19 183 LEU A C 1
ATOM 1436 O O . LEU A 1 183 ? 23.800 -7.719 -27.269 1.00 87.19 183 LEU A O 1
ATOM 1440 N N . ALA A 1 184 ? 24.294 -9.275 -28.797 1.00 82.38 184 ALA A N 1
ATOM 1441 C CA . ALA A 1 184 ? 25.301 -8.487 -29.510 1.00 82.38 184 ALA A CA 1
ATOM 1442 C C . ALA A 1 184 ? 25.051 -8.575 -31.022 1.00 82.38 184 ALA A C 1
ATOM 1444 O O . ALA A 1 184 ? 24.599 -9.614 -31.508 1.00 82.38 184 ALA A O 1
ATOM 1445 N N . SER A 1 185 ? 25.332 -7.500 -31.764 1.00 81.12 185 SER A N 1
ATOM 1446 C CA . SER A 1 185 ? 25.189 -7.496 -33.227 1.00 81.12 185 SER A CA 1
ATOM 1447 C C . SER A 1 185 ? 26.498 -7.851 -33.929 1.00 81.12 185 SER A C 1
ATOM 1449 O O . SER A 1 185 ? 27.521 -7.203 -33.717 1.00 81.12 185 SER A O 1
ATOM 1451 N N . GLU A 1 186 ? 26.453 -8.838 -34.823 1.00 81.19 186 GLU A N 1
ATOM 1452 C CA . GLU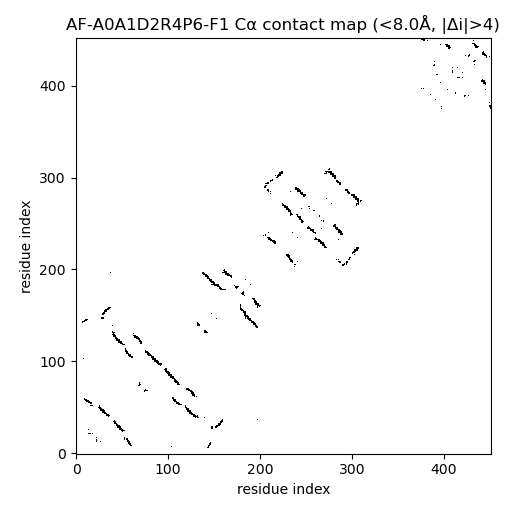 A 1 186 ? 27.558 -9.229 -35.716 1.00 81.19 186 GLU A CA 1
ATOM 1453 C C . GLU A 1 186 ? 27.509 -8.482 -37.071 1.00 81.19 186 GLU A C 1
ATOM 1455 O O . GLU A 1 186 ? 28.238 -8.808 -38.005 1.00 81.19 186 GLU A O 1
ATOM 1460 N N . SER A 1 187 ? 26.621 -7.491 -37.220 1.00 79.81 187 SER A N 1
ATOM 1461 C CA . SER A 1 187 ? 26.319 -6.801 -38.485 1.00 79.81 187 SER A CA 1
ATOM 1462 C C . SER A 1 187 ? 26.156 -5.291 -38.297 1.00 79.81 187 SER A C 1
ATOM 1464 O O . SER A 1 187 ? 26.146 -4.799 -37.175 1.00 79.81 187 SER A O 1
ATOM 1466 N N . TYR A 1 188 ? 26.039 -4.545 -39.401 1.00 75.50 188 TYR A N 1
ATOM 1467 C CA . TYR A 1 188 ? 25.778 -3.095 -39.376 1.00 75.50 188 TYR A CA 1
ATOM 1468 C C . TYR A 1 188 ? 24.293 -2.738 -39.227 1.00 75.50 188 TYR A C 1
ATOM 1470 O O . TYR A 1 188 ? 23.941 -1.610 -38.891 1.00 75.50 188 TYR A O 1
ATOM 1478 N N . ILE A 1 189 ? 23.411 -3.711 -39.451 1.00 73.94 189 ILE A N 1
ATOM 1479 C CA . ILE A 1 189 ? 21.977 -3.629 -39.187 1.00 73.94 189 ILE A CA 1
ATOM 1480 C C . ILE A 1 189 ? 21.620 -4.861 -38.360 1.00 73.94 189 ILE A C 1
ATOM 1482 O O . ILE A 1 189 ? 21.975 -5.981 -38.727 1.00 73.94 189 ILE A O 1
ATOM 1486 N N . PHE A 1 190 ? 20.926 -4.648 -37.250 1.00 79.81 190 PHE A N 1
ATOM 1487 C CA . PHE A 1 190 ? 20.408 -5.688 -36.379 1.00 79.81 190 PHE A CA 1
ATOM 1488 C C . PHE A 1 190 ? 18.885 -5.747 -36.517 1.00 79.81 190 PHE A C 1
ATOM 1490 O O . PHE A 1 190 ? 18.193 -4.759 -36.269 1.00 79.81 190 PHE A O 1
ATOM 1497 N N . GLY A 1 191 ? 18.366 -6.909 -36.915 1.00 81.12 191 GLY A N 1
ATOM 1498 C CA . GLY A 1 191 ? 16.934 -7.186 -36.997 1.00 81.12 191 GLY A CA 1
ATOM 1499 C C . GLY A 1 191 ? 16.523 -8.246 -35.986 1.00 81.12 191 GLY A C 1
ATOM 1500 O O . GLY A 1 191 ? 17.151 -9.302 -35.902 1.00 81.12 191 GLY A O 1
ATOM 1501 N N . PHE A 1 192 ? 15.452 -7.987 -35.240 1.00 84.69 192 PHE A N 1
ATOM 1502 C CA . PHE A 1 192 ? 14.906 -8.918 -34.259 1.00 84.69 192 PHE A CA 1
ATOM 1503 C C . PHE A 1 192 ? 13.385 -8.902 -34.290 1.00 84.69 192 PHE A C 1
ATOM 1505 O O . PHE A 1 192 ? 12.765 -7.842 -34.249 1.00 84.69 192 PHE A O 1
ATOM 1512 N N . ALA A 1 193 ? 12.784 -10.088 -34.303 1.00 87.81 193 ALA A N 1
ATOM 1513 C CA . ALA A 1 193 ? 11.353 -10.257 -34.120 1.00 87.81 193 ALA A CA 1
ATOM 1514 C C . ALA A 1 193 ? 11.089 -11.445 -33.194 1.00 87.81 193 ALA A C 1
ATOM 1516 O O . ALA A 1 193 ? 11.721 -12.496 -33.324 1.00 87.81 193 ALA A O 1
ATOM 1517 N N . CYS A 1 194 ? 10.145 -11.286 -32.273 1.00 88.06 194 CYS A N 1
ATOM 1518 C CA . CYS A 1 194 ? 9.711 -12.343 -31.369 1.00 88.06 194 CYS A CA 1
ATOM 1519 C C . CYS A 1 194 ? 8.191 -12.329 -31.195 1.00 88.06 194 CYS A C 1
ATOM 1521 O O . CYS A 1 194 ? 7.503 -11.357 -31.525 1.00 88.06 194 CYS A O 1
ATOM 1523 N N . LYS A 1 195 ? 7.666 -13.420 -30.639 1.00 91.94 195 LYS A N 1
ATOM 1524 C CA . LYS A 1 195 ? 6.311 -13.465 -30.092 1.00 91.94 195 LYS A CA 1
ATOM 1525 C C . LYS A 1 195 ? 6.367 -13.825 -28.625 1.00 91.94 195 LYS A C 1
ATOM 1527 O O . LYS A 1 195 ? 7.170 -14.669 -28.223 1.00 91.94 195 LYS A O 1
ATOM 1532 N N . TYR A 1 196 ? 5.510 -13.188 -27.845 1.00 91.81 196 TYR A N 1
ATOM 1533 C CA . TYR A 1 196 ? 5.420 -13.408 -26.412 1.00 91.81 196 TYR A CA 1
ATOM 1534 C C . TYR A 1 196 ? 3.998 -13.187 -25.909 1.00 91.81 196 TYR A C 1
ATOM 1536 O O . TYR A 1 196 ? 3.197 -12.502 -26.542 1.00 91.81 196 TYR A O 1
ATOM 1544 N N . GLU A 1 197 ? 3.680 -13.760 -24.758 1.00 91.94 197 GLU A N 1
ATOM 1545 C CA . GLU A 1 197 ? 2.471 -13.445 -24.004 1.00 91.94 197 GLU A CA 1
ATOM 1546 C C . GLU A 1 197 ? 2.892 -12.889 -22.647 1.00 91.94 197 GLU A C 1
ATOM 1548 O O . GLU A 1 197 ? 3.855 -13.367 -22.049 1.00 91.94 197 GLU A O 1
ATOM 1553 N N . ILE A 1 198 ? 2.180 -11.878 -22.152 1.00 87.88 198 ILE A N 1
ATOM 1554 C CA . ILE A 1 198 ? 2.347 -11.441 -20.765 1.00 87.88 198 ILE A CA 1
ATOM 1555 C C . ILE A 1 198 ? 1.434 -12.338 -19.937 1.00 87.88 198 ILE A C 1
ATOM 1557 O O . ILE A 1 198 ? 0.212 -12.158 -19.946 1.00 87.88 198 ILE A O 1
ATOM 1561 N N . ILE A 1 199 ? 2.018 -13.310 -19.237 1.00 81.56 199 ILE A N 1
ATOM 1562 C CA . ILE A 1 199 ? 1.338 -13.986 -18.138 1.00 81.56 199 ILE A CA 1
ATOM 1563 C C . ILE A 1 199 ? 1.312 -12.981 -16.994 1.00 81.56 199 ILE A C 1
ATOM 1565 O O . ILE A 1 199 ? 2.196 -12.952 -16.139 1.00 81.56 199 ILE A O 1
ATOM 1569 N N . SER A 1 200 ? 0.281 -12.137 -16.994 1.00 66.38 200 SER A N 1
ATOM 1570 C CA . SER A 1 200 ? -0.124 -11.483 -15.758 1.00 66.38 200 SER A CA 1
ATOM 1571 C C . SER A 1 200 ? -0.310 -12.586 -14.711 1.00 66.38 200 SER A C 1
ATOM 1573 O O . SER A 1 200 ? -0.970 -13.586 -15.033 1.00 66.38 200 SER A O 1
ATOM 1575 N N . PRO A 1 201 ? 0.186 -12.432 -13.468 1.00 58.66 201 PRO A N 1
ATOM 1576 C CA . PRO A 1 201 ? -0.453 -13.140 -12.370 1.00 58.66 201 PRO A CA 1
ATOM 1577 C C . PRO A 1 201 ? -1.961 -12.851 -12.439 1.00 58.66 201 PRO A C 1
ATOM 1579 O O . PRO A 1 201 ? -2.388 -11.815 -12.971 1.00 58.66 201 PRO A O 1
ATOM 1582 N N . GLY A 1 202 ? -2.786 -13.775 -11.946 1.00 60.59 202 GLY A N 1
ATOM 1583 C CA . GLY A 1 202 ? -4.198 -13.455 -11.741 1.00 60.59 202 GLY A CA 1
ATOM 1584 C C . GLY A 1 202 ? -4.340 -12.227 -10.829 1.00 60.59 202 GLY A C 1
ATOM 1585 O O . GLY A 1 202 ? -3.353 -11.825 -10.206 1.00 60.59 202 GLY A O 1
ATOM 1586 N N . PRO A 1 203 ? -5.542 -11.636 -10.704 1.00 61.84 203 PRO A N 1
ATOM 1587 C CA . PRO A 1 203 ? -5.801 -10.807 -9.530 1.00 61.84 203 PRO A CA 1
ATOM 1588 C C . PRO A 1 203 ? -5.379 -11.623 -8.303 1.00 61.84 203 PRO A C 1
ATOM 1590 O O . PRO A 1 203 ? -5.779 -12.786 -8.189 1.00 61.84 203 PRO A O 1
ATOM 1593 N N . GLU A 1 204 ? -4.502 -11.072 -7.462 1.00 66.44 204 GLU A N 1
ATOM 1594 C CA . GLU A 1 204 ? -4.061 -11.773 -6.259 1.00 66.44 204 GLU A CA 1
ATOM 1595 C C . GLU A 1 204 ? -5.298 -11.967 -5.386 1.00 66.44 204 GLU A C 1
ATOM 1597 O O . GLU A 1 204 ? -5.885 -11.008 -4.891 1.00 66.44 204 GLU A O 1
ATOM 1602 N N . VAL A 1 205 ? -5.777 -13.212 -5.322 1.00 81.88 205 VAL A N 1
ATOM 1603 C CA . VAL A 1 205 ? -7.022 -13.519 -4.625 1.00 81.88 205 VAL A CA 1
ATOM 1604 C C . VAL A 1 205 ? -6.725 -13.407 -3.146 1.00 81.88 205 VAL A C 1
ATOM 1606 O O . VAL A 1 205 ? -5.962 -14.213 -2.603 1.00 81.88 205 VAL A O 1
ATOM 1609 N N . ASP A 1 206 ? -7.322 -12.413 -2.506 1.00 89.25 206 ASP A N 1
ATOM 1610 C CA . ASP A 1 206 ? -7.187 -12.269 -1.074 1.00 89.25 206 ASP A CA 1
ATOM 1611 C C . ASP A 1 206 ? -8.024 -13.323 -0.341 1.00 89.25 206 ASP A C 1
ATOM 1613 O O . ASP A 1 206 ? -9.183 -13.596 -0.672 1.00 89.25 206 ASP A O 1
ATOM 1617 N N . ASN A 1 207 ? -7.383 -13.951 0.635 1.00 91.44 207 ASN A N 1
ATOM 1618 C CA . ASN A 1 207 ? -7.914 -15.024 1.472 1.00 91.44 207 ASN A CA 1
ATOM 1619 C C . ASN A 1 207 ? -7.473 -14.832 2.939 1.00 91.44 207 ASN A C 1
ATOM 1621 O O . ASN A 1 207 ? -7.616 -15.748 3.753 1.00 91.44 207 ASN A O 1
ATOM 1625 N N . GLU A 1 208 ? -6.868 -13.688 3.277 1.00 94.44 208 GLU A N 1
ATOM 1626 C CA . GLU A 1 208 ? -6.315 -13.403 4.598 1.00 94.44 208 GLU A CA 1
ATOM 1627 C C . GLU A 1 208 ? -7.100 -12.245 5.224 1.00 94.44 208 GLU A C 1
ATOM 1629 O O . GLU A 1 208 ? -7.162 -11.174 4.643 1.00 94.44 208 GLU A O 1
ATOM 1634 N N . PRO A 1 209 ? -7.748 -12.426 6.389 1.00 95.38 209 PRO A N 1
ATOM 1635 C CA . PRO A 1 209 ? -8.624 -11.391 6.922 1.00 95.38 209 PRO A CA 1
ATOM 1636 C C . PRO A 1 209 ? -7.838 -10.283 7.651 1.00 95.38 209 PRO A C 1
ATOM 1638 O O . PRO A 1 209 ? -6.880 -10.614 8.366 1.00 95.38 209 PRO A O 1
ATOM 1641 N N . PRO A 1 210 ? -8.276 -9.007 7.596 1.00 96.56 210 PRO A N 1
ATOM 1642 C CA . PRO A 1 210 ? -7.516 -7.857 8.096 1.00 96.56 210 PRO A CA 1
ATOM 1643 C C . PRO A 1 210 ? -6.975 -7.996 9.522 1.00 96.56 210 PRO A C 1
ATOM 1645 O O . PRO A 1 210 ? -7.638 -8.542 10.408 1.00 96.56 210 PRO A O 1
ATOM 1648 N N . LEU A 1 211 ? -5.775 -7.475 9.777 1.00 96.88 211 LEU A N 1
ATOM 1649 C CA . LEU A 1 211 ? -5.139 -7.474 11.094 1.00 96.88 211 LEU A CA 1
ATOM 1650 C C . LEU A 1 211 ? -5.606 -6.264 11.915 1.00 96.88 211 LEU A C 1
ATOM 1652 O O . LEU A 1 211 ? -5.333 -5.122 11.563 1.00 96.88 211 LEU A O 1
ATOM 1656 N N . ILE A 1 212 ? -6.281 -6.506 13.040 1.00 98.06 212 ILE A N 1
ATOM 1657 C CA . ILE A 1 212 ? -6.827 -5.456 13.915 1.00 98.06 212 ILE A CA 1
ATOM 1658 C C . ILE A 1 212 ? -5.949 -5.324 15.163 1.00 98.06 212 ILE A C 1
ATOM 1660 O O . ILE A 1 212 ? -5.679 -6.316 15.835 1.00 98.06 212 ILE A O 1
ATOM 1664 N N . THR A 1 213 ? -5.539 -4.098 15.503 1.00 97.56 213 THR A N 1
ATOM 1665 C CA . THR A 1 213 ? -4.758 -3.794 16.716 1.00 97.56 213 THR A CA 1
ATOM 1666 C C . THR A 1 213 ? -5.474 -2.748 17.568 1.00 97.56 213 THR A C 1
ATOM 1668 O O . THR A 1 213 ? -5.532 -1.567 17.212 1.00 97.56 213 THR A O 1
ATOM 1671 N N . LEU A 1 214 ? -6.004 -3.162 18.722 1.00 98.19 214 LEU A N 1
ATOM 1672 C CA . LEU A 1 214 ? -6.741 -2.284 19.634 1.00 98.19 214 LEU A CA 1
ATOM 1673 C C . LEU A 1 214 ? -5.808 -1.354 20.436 1.00 98.19 214 LEU A C 1
ATOM 1675 O O . LEU A 1 214 ? -4.922 -1.799 21.168 1.00 98.19 214 LEU A O 1
ATOM 1679 N N . GLN A 1 215 ? -6.055 -0.045 20.356 1.00 98.06 215 GLN A N 1
ATOM 1680 C CA . GLN A 1 215 ? -5.234 1.009 20.967 1.00 98.06 215 GLN A CA 1
ATOM 1681 C C . GLN A 1 215 ? -5.807 1.502 22.306 1.00 98.06 215 GLN A C 1
ATOM 1683 O O . GLN A 1 215 ? -5.073 1.619 23.285 1.00 98.06 215 GLN A O 1
ATOM 1688 N N . SER A 1 216 ? -7.117 1.769 22.390 1.00 97.62 216 SER A N 1
ATOM 1689 C CA . SER A 1 216 ? -7.773 2.167 23.649 1.00 97.62 216 SER A CA 1
ATOM 1690 C C . SER A 1 216 ? -9.267 1.818 23.678 1.00 97.62 216 SER A C 1
ATOM 1692 O O . SER A 1 216 ? -9.883 1.848 22.617 1.00 97.62 216 SER A O 1
ATOM 1694 N N . PRO A 1 217 ? -9.890 1.599 24.853 1.00 97.69 217 PRO A N 1
ATOM 1695 C CA . PRO A 1 217 ? -9.266 1.423 26.170 1.00 97.69 217 PRO A CA 1
ATOM 1696 C C . PRO A 1 217 ? -8.297 0.230 26.252 1.00 97.69 217 PRO A C 1
ATOM 1698 O O . PRO A 1 217 ? -8.264 -0.640 25.381 1.00 97.69 217 PRO A O 1
ATOM 1701 N N . SER A 1 218 ? -7.485 0.179 27.304 1.00 97.88 218 SER A N 1
ATOM 1702 C CA . SER A 1 218 ? -6.702 -1.019 27.638 1.00 97.88 218 SER A CA 1
ATOM 1703 C C . SER A 1 218 ? -7.609 -2.102 28.231 1.00 97.88 218 SER A C 1
ATOM 1705 O O . SER A 1 218 ? -8.659 -1.788 28.797 1.00 97.88 218 SER A O 1
ATOM 1707 N N . ASN A 1 219 ? -7.208 -3.371 28.151 1.00 97.81 219 ASN A N 1
ATOM 1708 C CA . ASN A 1 219 ? -7.969 -4.457 28.776 1.00 97.81 219 ASN A CA 1
ATOM 1709 C C . ASN A 1 219 ? -8.032 -4.256 30.306 1.00 97.81 219 ASN A C 1
ATOM 1711 O O . ASN A 1 219 ? -7.019 -3.927 30.921 1.00 97.81 219 ASN A O 1
ATOM 1715 N N . ASN A 1 220 ? -9.207 -4.456 30.908 1.00 96.56 220 ASN A N 1
ATOM 1716 C CA . ASN A 1 220 ? -9.532 -4.166 32.311 1.00 96.56 220 ASN A CA 1
ATOM 1717 C C . ASN A 1 220 ? -9.416 -2.676 32.707 1.00 96.56 220 ASN A C 1
ATOM 1719 O O . ASN A 1 220 ? -9.165 -2.362 33.873 1.00 96.56 220 ASN A O 1
ATOM 1723 N N . SER A 1 221 ? -9.605 -1.739 31.767 1.00 96.44 221 SER A N 1
ATOM 1724 C CA . SER A 1 221 ? -9.703 -0.309 32.113 1.00 96.44 221 SER A CA 1
ATOM 1725 C C . SER A 1 221 ? -10.885 -0.044 33.044 1.00 96.44 221 SER A C 1
ATOM 1727 O O . SER A 1 221 ? -11.949 -0.634 32.875 1.00 96.44 221 SER A O 1
ATOM 1729 N N . VAL A 1 222 ? -10.722 0.898 33.975 1.00 94.88 222 VAL A N 1
ATOM 1730 C CA . VAL A 1 222 ? -11.809 1.401 34.828 1.00 94.88 222 VAL A CA 1
ATOM 1731 C C . VAL A 1 222 ? -12.138 2.837 34.428 1.00 94.88 222 VAL A C 1
ATOM 1733 O O . VAL A 1 222 ? -11.245 3.681 34.359 1.00 94.88 222 VAL A O 1
ATOM 1736 N N . MET A 1 223 ? -13.413 3.116 34.165 1.00 93.56 223 MET A N 1
ATOM 1737 C CA . MET A 1 223 ? -13.925 4.417 33.729 1.00 93.56 223 MET A CA 1
ATOM 1738 C C . MET A 1 223 ? -15.193 4.812 34.502 1.00 93.56 223 MET A C 1
ATOM 1740 O O . MET A 1 223 ? -15.826 3.993 35.169 1.00 93.56 223 MET A O 1
ATOM 1744 N N . LEU A 1 224 ? -15.565 6.090 34.416 1.00 92.06 224 LEU A N 1
ATOM 1745 C CA . LEU A 1 224 ? -16.895 6.559 34.809 1.00 92.06 224 LEU A CA 1
ATOM 1746 C C . LEU A 1 224 ? -17.886 6.344 33.658 1.00 92.06 224 LEU A C 1
ATOM 1748 O O . LEU A 1 224 ? -17.491 6.295 32.493 1.00 92.06 224 LEU A O 1
ATOM 1752 N N . GLU A 1 225 ? -19.166 6.256 34.000 1.00 93.88 225 GLU A N 1
ATOM 1753 C CA . GLU A 1 225 ? -20.283 6.279 33.052 1.00 93.88 225 GLU A CA 1
ATOM 1754 C C . GLU A 1 225 ? -20.237 7.503 32.114 1.00 93.88 225 GLU A C 1
ATOM 1756 O O . GLU A 1 225 ? -19.933 8.616 32.553 1.00 93.88 225 GLU A O 1
ATOM 1761 N N . GLY A 1 226 ? -20.541 7.307 30.823 1.00 93.50 226 GLY A N 1
ATOM 1762 C CA . GLY A 1 226 ? -20.494 8.363 29.809 1.00 93.50 226 GLY A CA 1
ATOM 1763 C C . GLY A 1 226 ? -19.883 7.927 28.474 1.00 93.50 226 GLY A C 1
ATOM 1764 O O . GLY A 1 226 ? -19.991 6.776 28.057 1.00 93.50 226 GLY A O 1
ATOM 1765 N N . THR A 1 227 ? -19.268 8.873 27.764 1.00 96.19 227 THR A N 1
ATOM 1766 C CA . THR A 1 227 ? -18.730 8.658 26.411 1.00 96.19 227 THR A CA 1
ATOM 1767 C C . THR A 1 227 ? -17.336 8.026 26.438 1.00 96.19 227 THR A C 1
ATOM 1769 O O . THR A 1 227 ? -16.388 8.616 26.956 1.00 96.19 227 THR A O 1
ATOM 1772 N N . VAL A 1 228 ? -17.194 6.864 25.801 1.00 96.56 228 VAL A N 1
ATOM 1773 C CA . VAL A 1 228 ? -15.935 6.130 25.618 1.00 96.56 228 VAL A CA 1
ATOM 1774 C C . VAL A 1 228 ? -15.503 6.221 24.154 1.00 96.56 228 VAL A C 1
ATOM 1776 O O . VAL A 1 228 ? -16.325 6.097 23.245 1.00 96.56 228 VAL A O 1
ATOM 1779 N N . ILE A 1 229 ? -14.204 6.437 23.925 1.00 97.94 229 ILE A N 1
ATOM 1780 C CA . ILE A 1 229 ? -13.606 6.464 22.584 1.00 97.94 229 ILE A CA 1
ATOM 1781 C C . ILE A 1 229 ? -12.766 5.198 22.399 1.00 97.94 229 ILE A C 1
ATOM 1783 O O . ILE A 1 229 ? -11.670 5.068 22.955 1.00 97.94 229 ILE A O 1
ATOM 1787 N N . PHE A 1 230 ? -13.295 4.275 21.604 1.00 98.00 230 PHE A N 1
ATOM 1788 C CA . PHE A 1 230 ? -12.651 3.017 21.248 1.00 98.00 230 PHE A CA 1
ATOM 1789 C C . PHE A 1 230 ? -11.758 3.255 20.031 1.00 98.00 230 PHE A C 1
ATOM 1791 O O . PHE A 1 230 ? -12.256 3.650 18.981 1.00 98.00 230 PHE A O 1
ATOM 1798 N N . ARG A 1 231 ? -10.443 3.070 20.164 1.00 98.38 231 ARG A N 1
ATOM 1799 C CA . ARG A 1 231 ? -9.440 3.352 19.125 1.00 98.38 231 ARG A CA 1
ATOM 1800 C C . ARG A 1 231 ? -8.729 2.085 18.700 1.00 98.38 231 ARG A C 1
ATOM 1802 O O . ARG A 1 231 ? -8.395 1.252 19.541 1.00 98.38 231 ARG A O 1
ATOM 1809 N N . TYR A 1 232 ? -8.436 1.993 17.413 1.00 98.38 232 TYR A N 1
ATOM 1810 C CA . TYR A 1 232 ? -7.798 0.840 16.794 1.00 98.38 232 TYR A CA 1
ATOM 1811 C C . TYR A 1 232 ? -7.041 1.255 15.535 1.00 98.38 232 TYR A C 1
ATOM 1813 O O . TYR A 1 232 ? -7.390 2.242 14.884 1.00 98.38 232 TYR A O 1
ATOM 1821 N N . ASN A 1 233 ? -6.036 0.466 15.183 1.00 97.81 233 ASN A N 1
ATOM 1822 C CA . ASN A 1 233 ? -5.542 0.387 13.816 1.00 97.81 233 ASN A CA 1
ATOM 1823 C C . ASN A 1 233 ? -6.119 -0.888 13.188 1.00 97.81 233 ASN A C 1
ATOM 1825 O O . ASN A 1 233 ? -6.411 -1.856 13.896 1.00 97.81 233 ASN A O 1
ATOM 1829 N N . VAL A 1 234 ? -6.262 -0.889 11.870 1.00 97.19 234 VAL A N 1
ATOM 1830 C CA . VAL A 1 234 ? -6.513 -2.089 11.071 1.00 97.19 234 VAL A CA 1
ATOM 1831 C C . VAL A 1 234 ? -5.612 -2.007 9.849 1.00 97.19 234 VAL A C 1
ATOM 1833 O O . VAL A 1 234 ? -5.482 -0.925 9.285 1.00 97.19 234 VAL A O 1
ATOM 1836 N N . GLU A 1 235 ? -4.969 -3.113 9.499 1.00 95.75 235 GLU A N 1
ATOM 1837 C CA . GLU A 1 235 ? -3.980 -3.227 8.425 1.00 95.75 235 GLU A CA 1
ATOM 1838 C C . GLU A 1 235 ? -4.302 -4.459 7.569 1.00 95.75 235 GLU A C 1
ATOM 1840 O O . GLU A 1 235 ? -4.874 -5.434 8.059 1.00 95.75 235 GLU A O 1
ATOM 1845 N N . ASP A 1 236 ? -3.938 -4.410 6.290 1.00 94.19 236 ASP A N 1
ATOM 1846 C CA . ASP A 1 236 ? -4.125 -5.499 5.328 1.00 94.19 236 ASP A CA 1
ATOM 1847 C C . ASP A 1 236 ? -3.026 -5.425 4.253 1.00 94.19 236 ASP A C 1
ATOM 1849 O O . ASP A 1 236 ? -2.596 -4.324 3.903 1.00 94.19 236 ASP A O 1
ATOM 1853 N N . GLU A 1 237 ? -2.552 -6.543 3.705 1.00 91.19 237 GLU A N 1
ATOM 1854 C CA . GLU A 1 237 ? -1.503 -6.515 2.672 1.00 91.19 237 GLU A CA 1
ATOM 1855 C C . GLU A 1 237 ? -2.050 -6.414 1.238 1.00 91.19 237 GLU A C 1
ATOM 1857 O O . GLU A 1 237 ? -1.395 -5.810 0.387 1.00 91.19 237 GLU A O 1
ATOM 1862 N N . LYS A 1 238 ? -3.241 -6.954 0.952 1.00 89.88 238 LYS A N 1
ATOM 1863 C CA . LYS A 1 238 ? -3.688 -7.300 -0.414 1.00 89.88 238 LYS A CA 1
ATOM 1864 C C . LYS A 1 238 ? -4.978 -6.599 -0.844 1.00 89.88 238 LYS A C 1
ATOM 1866 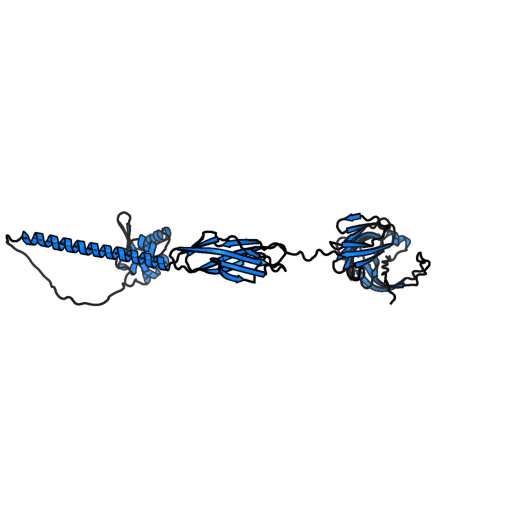O O . LYS A 1 238 ? -5.142 -6.333 -2.035 1.00 89.88 238 LYS A O 1
ATOM 1871 N N . SER A 1 239 ? -5.843 -6.230 0.095 1.00 90.94 239 SER A N 1
ATOM 1872 C CA . SER A 1 239 ? -7.139 -5.584 -0.153 1.00 90.94 239 SER A CA 1
ATOM 1873 C C . SER A 1 239 ? -7.307 -4.281 0.647 1.00 90.94 239 SER A C 1
ATOM 1875 O O . SER A 1 239 ? -6.425 -3.865 1.403 1.00 90.94 239 SER A O 1
ATOM 1877 N N . GLY A 1 240 ? -8.389 -3.539 0.414 1.00 92.50 240 GLY A N 1
ATOM 1878 C CA . GLY A 1 240 ? -8.821 -2.422 1.257 1.00 92.50 240 GLY A CA 1
ATOM 1879 C C . GLY A 1 240 ? -9.718 -2.889 2.407 1.00 92.50 240 GLY A C 1
ATOM 1880 O O . GLY A 1 240 ? -10.027 -4.068 2.535 1.00 92.50 240 GLY A O 1
ATOM 1881 N N . ILE A 1 241 ? -10.157 -1.962 3.266 1.00 96.25 241 ILE A N 1
ATOM 1882 C CA . ILE A 1 241 ? -11.074 -2.276 4.374 1.00 96.25 241 ILE A CA 1
ATOM 1883 C C . ILE A 1 241 ? -12.463 -1.717 4.060 1.00 96.25 241 ILE A C 1
ATOM 1885 O O . ILE A 1 241 ? -12.663 -0.502 4.099 1.00 96.25 241 ILE A O 1
ATOM 1889 N N . SER A 1 242 ? -13.423 -2.603 3.783 1.00 96.00 242 SER A N 1
ATOM 1890 C CA . SER A 1 242 ? -14.809 -2.251 3.444 1.00 96.00 242 SER A CA 1
ATOM 1891 C C . SER A 1 242 ? -15.565 -1.676 4.642 1.00 96.00 242 SER A C 1
ATOM 1893 O O . SER A 1 242 ? -16.215 -0.632 4.551 1.00 96.00 242 SER A O 1
ATOM 1895 N N . SER A 1 243 ? -15.473 -2.339 5.799 1.00 97.44 243 SER A N 1
ATOM 1896 C CA . SER A 1 243 ? -16.094 -1.847 7.030 1.00 97.44 243 SER A CA 1
ATOM 1897 C C . SER A 1 243 ? -15.447 -2.418 8.285 1.00 97.44 243 SER A C 1
ATOM 1899 O O . SER A 1 243 ? -14.892 -3.515 8.280 1.00 97.44 243 SER A O 1
ATOM 1901 N N . CYS A 1 244 ? -15.589 -1.689 9.388 1.00 98.38 244 CYS A N 1
ATOM 1902 C CA . CYS A 1 244 ? -15.393 -2.219 10.732 1.00 98.38 244 CYS A CA 1
ATOM 1903 C C . CYS A 1 244 ? -16.622 -1.928 11.594 1.00 98.38 244 CYS A C 1
ATOM 1905 O O . CYS A 1 244 ? -17.389 -1.002 11.314 1.00 98.38 244 CYS A O 1
ATOM 1907 N N . ARG A 1 245 ? -16.801 -2.686 12.674 1.00 98.50 245 ARG A N 1
ATOM 1908 C CA . ARG A 1 245 ? -17.895 -2.525 13.633 1.00 98.50 245 ARG A CA 1
ATOM 1909 C C . ARG A 1 245 ? -17.424 -2.685 15.075 1.00 98.50 245 ARG A C 1
ATOM 1911 O O . ARG A 1 245 ? -16.567 -3.518 15.353 1.00 98.50 245 ARG A O 1
ATOM 1918 N N . LEU A 1 246 ? -17.997 -1.888 15.972 1.00 98.56 246 LEU A N 1
ATOM 1919 C CA . LEU A 1 246 ? -17.824 -2.020 17.417 1.00 98.56 246 LEU A CA 1
ATOM 1920 C C . LEU A 1 246 ? -18.826 -3.046 17.947 1.00 98.56 246 LEU A C 1
ATOM 1922 O O . LEU A 1 246 ? -20.028 -2.912 17.704 1.00 98.56 246 LEU A O 1
ATOM 1926 N N . ILE A 1 247 ? -18.324 -4.022 18.697 1.00 98.50 247 ILE A N 1
ATOM 1927 C CA . ILE A 1 247 ? -19.122 -5.011 19.417 1.00 98.50 247 ILE A CA 1
ATOM 1928 C C . ILE A 1 247 ? -18.986 -4.727 20.917 1.00 98.50 247 ILE A C 1
ATOM 1930 O O . ILE A 1 247 ? -17.874 -4.509 21.403 1.00 98.50 247 ILE A O 1
ATOM 1934 N N . VAL A 1 248 ? -20.105 -4.719 21.643 1.00 97.56 248 VAL A N 1
ATOM 1935 C CA . VAL A 1 248 ? -20.169 -4.592 23.109 1.00 97.56 248 VAL A CA 1
ATOM 1936 C C . VAL A 1 248 ? -21.134 -5.651 23.641 1.00 97.56 248 VAL A C 1
ATOM 1938 O O . VAL A 1 248 ? -22.243 -5.771 23.135 1.00 97.56 248 VAL A O 1
ATOM 1941 N N . ASP A 1 249 ? -20.703 -6.461 24.606 1.00 96.12 249 ASP A N 1
ATOM 1942 C CA . ASP A 1 249 ? -21.443 -7.596 25.187 1.00 96.12 249 ASP A CA 1
ATOM 1943 C C . ASP A 1 249 ? -22.051 -8.552 24.131 1.00 96.12 249 ASP A C 1
ATOM 1945 O O . ASP A 1 249 ? -23.137 -9.110 24.294 1.00 96.12 249 ASP A O 1
ATOM 1949 N N . GLY A 1 250 ? -21.343 -8.728 23.007 1.00 94.38 250 GLY A N 1
ATOM 1950 C CA . GLY A 1 250 ? -21.773 -9.538 21.859 1.00 94.38 250 GLY A CA 1
ATOM 1951 C C . GLY A 1 250 ? -22.769 -8.857 20.905 1.00 94.38 250 GLY A C 1
ATOM 1952 O O . GLY A 1 250 ? -23.179 -9.466 19.917 1.00 94.38 250 GLY A O 1
ATOM 1953 N N . VAL A 1 251 ? -23.151 -7.603 21.159 1.00 96.94 251 VAL A N 1
ATOM 1954 C CA . VAL A 1 251 ? -24.080 -6.801 20.345 1.00 96.94 251 VAL A CA 1
ATOM 1955 C C . VAL A 1 251 ? -23.300 -5.822 19.461 1.00 96.94 251 VAL A C 1
ATOM 1957 O O . VAL A 1 251 ? -22.359 -5.173 19.912 1.00 96.94 251 VAL A O 1
ATOM 1960 N N . VAL A 1 252 ? -23.687 -5.691 18.187 1.00 97.50 252 VAL A N 1
ATOM 1961 C CA . VAL A 1 252 ? -23.096 -4.707 17.262 1.00 97.50 252 VAL A CA 1
ATOM 1962 C C . VAL A 1 252 ? -23.716 -3.329 17.507 1.00 97.50 252 VAL A C 1
ATOM 1964 O O . VAL A 1 252 ? -24.858 -3.089 17.121 1.00 97.50 252 VAL A O 1
ATOM 1967 N N . GLU A 1 253 ? -22.948 -2.418 18.103 1.00 97.31 253 GLU A N 1
ATOM 1968 C CA . GLU A 1 253 ? -23.413 -1.073 18.481 1.00 97.31 253 GLU A CA 1
ATOM 1969 C C . GLU A 1 253 ? -23.195 -0.023 17.382 1.00 97.31 253 GLU A C 1
ATOM 1971 O O . GLU A 1 253 ? -24.004 0.888 17.199 1.00 97.31 253 GLU A O 1
ATOM 1976 N N . GLN A 1 254 ? -22.084 -0.109 16.642 1.00 97.56 254 GLN A N 1
ATOM 1977 C CA . GLN A 1 254 ? -21.725 0.864 15.600 1.00 97.56 254 GLN A CA 1
ATOM 1978 C C . GLN A 1 254 ? -21.025 0.184 14.426 1.00 97.56 254 GLN A C 1
ATOM 1980 O O . GLN A 1 254 ? -20.255 -0.750 14.621 1.00 97.56 254 GLN A O 1
ATOM 1985 N N . VAL A 1 255 ? -21.237 0.701 13.213 1.00 97.38 255 VAL A N 1
ATOM 1986 C CA . VAL A 1 255 ? -20.541 0.284 11.985 1.00 97.38 255 VAL A CA 1
ATOM 1987 C C . VAL A 1 255 ? -19.964 1.528 11.306 1.00 97.38 255 VAL A C 1
ATOM 1989 O O . VAL A 1 255 ? -20.617 2.570 11.266 1.00 97.38 255 VAL A O 1
ATOM 1992 N N . ASN A 1 256 ? -18.740 1.434 10.790 1.00 96.44 256 ASN A N 1
ATOM 1993 C CA . ASN A 1 256 ? -18.080 2.478 10.014 1.00 96.44 256 ASN A CA 1
ATOM 1994 C C . ASN A 1 256 ? -17.555 1.885 8.698 1.00 96.44 256 ASN A C 1
ATOM 1996 O O . ASN A 1 256 ? -16.805 0.912 8.717 1.00 96.44 256 ASN A O 1
ATOM 2000 N N . ASN A 1 257 ? -17.921 2.511 7.578 1.00 95.62 257 ASN A N 1
ATOM 2001 C CA . ASN A 1 257 ? -17.527 2.115 6.218 1.00 95.62 257 ASN A CA 1
ATOM 2002 C C . ASN A 1 257 ? -16.477 3.076 5.615 1.00 95.62 257 ASN A C 1
ATOM 2004 O O . ASN A 1 257 ? -16.103 2.959 4.455 1.00 95.62 257 ASN A O 1
ATOM 2008 N N . SER A 1 258 ? -16.025 4.063 6.394 1.00 93.62 258 SER A N 1
ATOM 2009 C CA . SER A 1 258 ? -15.014 5.057 6.021 1.00 93.62 258 SER A CA 1
ATOM 2010 C C . SER A 1 258 ? -13.734 4.790 6.815 1.00 93.62 258 SER A C 1
ATOM 2012 O O . SER A 1 258 ? -13.334 5.583 7.674 1.00 93.62 258 SER A O 1
ATOM 2014 N N . ILE A 1 259 ? -13.142 3.617 6.585 1.00 95.44 259 ILE A N 1
ATOM 2015 C CA . ILE A 1 259 ? -11.986 3.110 7.331 1.00 95.44 259 ILE A CA 1
ATOM 2016 C C . ILE A 1 259 ? -10.674 3.586 6.702 1.00 95.44 259 ILE A C 1
ATOM 2018 O O . ILE A 1 259 ? -10.501 3.593 5.485 1.00 95.44 259 ILE A O 1
ATOM 2022 N N . LYS A 1 260 ? -9.712 3.962 7.546 1.00 90.19 260 LYS A N 1
ATOM 2023 C CA . LYS A 1 260 ? -8.325 4.205 7.141 1.00 90.19 260 LYS A CA 1
ATOM 2024 C C . LYS A 1 260 ? -7.544 2.898 7.248 1.00 90.19 260 LYS A C 1
ATOM 2026 O O . LYS A 1 260 ? -7.270 2.471 8.366 1.00 90.19 260 LYS A O 1
ATOM 2031 N N . LYS A 1 261 ? -7.177 2.308 6.104 1.00 84.00 261 LYS A N 1
ATOM 2032 C CA . LYS A 1 261 ? -6.313 1.111 6.007 1.00 84.00 261 LYS A CA 1
ATOM 2033 C C . LYS A 1 261 ? -4.922 1.310 6.635 1.00 84.00 261 LYS A C 1
ATOM 2035 O O . LYS A 1 261 ? -4.296 0.354 7.063 1.00 84.00 261 LYS A O 1
ATOM 2040 N N . GLU A 1 262 ? -4.440 2.548 6.700 1.00 81.25 262 GLU A N 1
ATOM 2041 C CA . GLU A 1 262 ? -3.176 2.890 7.356 1.00 81.25 262 GLU A CA 1
ATOM 2042 C C . GLU A 1 262 ? -3.418 4.053 8.325 1.00 81.25 262 GLU A C 1
ATOM 2044 O O . GLU A 1 262 ? -3.504 5.222 7.938 1.00 81.25 262 GLU A O 1
ATOM 2049 N N . GLY A 1 263 ? -3.584 3.725 9.610 1.00 87.19 263 GLY A N 1
ATOM 2050 C CA . GLY A 1 263 ? -3.672 4.701 10.695 1.00 87.19 263 GLY A CA 1
ATOM 2051 C C . GLY A 1 263 ? -4.788 4.454 11.711 1.00 87.19 263 GLY A C 1
ATOM 2052 O O . GLY A 1 263 ? -5.475 3.435 11.714 1.00 87.19 263 GLY A O 1
ATOM 2053 N N . MET A 1 264 ? -4.952 5.430 12.606 1.00 95.94 264 MET A N 1
ATOM 2054 C CA . MET A 1 264 ? -5.889 5.349 13.724 1.00 95.94 264 MET A CA 1
ATOM 2055 C C . MET A 1 264 ? -7.335 5.599 13.276 1.00 95.94 264 MET A C 1
ATOM 2057 O O . MET A 1 264 ? -7.679 6.678 12.778 1.00 95.94 264 MET A O 1
ATOM 2061 N N . ASN A 1 265 ? -8.184 4.615 13.550 1.00 97.69 265 ASN A N 1
ATOM 2062 C CA . ASN A 1 265 ? -9.636 4.665 13.453 1.00 97.69 265 ASN A CA 1
ATOM 2063 C C . ASN A 1 265 ? -10.245 4.708 14.866 1.00 97.69 265 ASN A C 1
ATOM 2065 O O . ASN A 1 265 ? -9.590 4.347 15.851 1.00 97.69 265 ASN A O 1
ATOM 2069 N N . GLN A 1 266 ? -11.493 5.173 14.992 1.00 98.06 266 GLN A N 1
ATOM 2070 C CA . GLN A 1 266 ? -12.179 5.202 16.286 1.00 98.06 266 GLN A CA 1
ATOM 2071 C C . GLN A 1 266 ? -13.706 5.088 16.188 1.00 98.06 266 GLN A C 1
ATOM 2073 O O . GLN A 1 266 ? -14.304 5.555 15.219 1.00 98.06 266 GLN A O 1
ATOM 2078 N N . PHE A 1 267 ? -14.314 4.534 17.236 1.00 98.25 267 PHE A N 1
ATOM 2079 C CA . PHE A 1 267 ? -15.747 4.584 17.537 1.00 98.25 267 PHE A CA 1
ATOM 2080 C C . PHE A 1 267 ? -15.988 5.394 18.816 1.00 98.25 267 PHE A C 1
ATOM 2082 O O . PHE A 1 267 ? -15.116 5.469 19.684 1.00 98.25 267 PHE A O 1
ATOM 2089 N N . THR A 1 268 ? -17.180 5.976 18.947 1.00 97.69 268 THR A N 1
ATOM 2090 C CA . THR A 1 268 ? -17.552 6.834 20.082 1.00 97.69 268 THR A CA 1
ATOM 2091 C C . THR A 1 268 ? -18.900 6.373 20.618 1.00 97.69 268 THR A C 1
ATOM 2093 O O . THR A 1 268 ? -19.937 6.687 20.035 1.00 97.69 268 THR A O 1
ATOM 2096 N N . TYR A 1 269 ? -18.892 5.618 21.714 1.00 97.06 269 TYR A N 1
ATOM 2097 C CA . TYR A 1 269 ? -20.076 4.952 22.265 1.00 97.06 269 TYR A CA 1
ATOM 2098 C C . TYR A 1 269 ? -20.328 5.377 23.720 1.00 97.06 269 TYR A C 1
ATOM 2100 O O . TYR A 1 269 ? -19.403 5.770 24.430 1.00 97.06 269 TYR A O 1
ATOM 2108 N N . MET A 1 270 ? -21.591 5.361 24.153 1.00 95.44 270 MET A N 1
ATOM 2109 C CA . MET A 1 270 ? -22.014 5.857 25.465 1.00 95.44 270 MET A CA 1
ATOM 2110 C C . MET A 1 270 ? -22.383 4.689 26.378 1.00 95.44 270 MET A C 1
ATOM 2112 O O . MET A 1 270 ? -23.504 4.188 26.320 1.00 95.44 270 MET A O 1
ATOM 2116 N N . VAL A 1 271 ? -21.450 4.290 27.242 1.00 93.44 271 VAL A N 1
ATOM 2117 C CA . VAL A 1 271 ? -21.685 3.244 28.247 1.00 93.44 271 VAL A CA 1
ATOM 2118 C C . VAL A 1 271 ? -22.563 3.788 29.379 1.00 93.44 271 VAL A C 1
ATOM 2120 O O . VAL A 1 271 ? -22.363 4.919 29.831 1.00 93.44 271 VAL A O 1
ATOM 2123 N N . LYS A 1 272 ? -23.541 2.987 29.821 1.00 90.06 272 LYS A N 1
ATOM 2124 C CA . LYS A 1 272 ? -24.565 3.350 30.817 1.00 90.06 272 LYS A CA 1
ATOM 2125 C C . LYS A 1 272 ? -24.745 2.239 31.839 1.00 90.06 272 LYS A C 1
ATOM 2127 O O . LYS A 1 272 ? -25.021 1.109 31.447 1.00 90.06 272 LYS A O 1
ATOM 2132 N N . GLY A 1 273 ? -24.603 2.560 33.120 1.00 83.69 273 GLY A N 1
ATOM 2133 C CA . GLY A 1 273 ? -24.541 1.566 34.189 1.00 83.69 273 GLY A CA 1
ATOM 2134 C C . GLY A 1 273 ? -25.839 1.447 34.983 1.00 83.69 273 GLY A C 1
ATOM 2135 O O . GLY A 1 273 ? -26.294 2.426 35.565 1.00 83.69 273 GLY A O 1
ATOM 2136 N N . GLU A 1 274 ? -26.394 0.239 35.084 1.00 82.50 274 GLU A N 1
ATOM 2137 C CA . GLU A 1 274 ? -27.523 -0.047 35.988 1.00 82.50 274 GLU A CA 1
ATOM 2138 C C . GLU A 1 274 ? -27.057 -0.345 37.426 1.00 82.50 274 GLU A C 1
ATOM 2140 O O . GLU A 1 274 ? -27.797 -0.151 38.391 1.00 82.50 274 GLU A O 1
ATOM 2145 N N . SER A 1 275 ? -25.811 -0.801 37.581 1.00 85.25 275 SER A N 1
ATOM 2146 C CA . SER A 1 275 ? -25.172 -1.146 38.853 1.00 85.25 275 SER A CA 1
ATOM 2147 C C . SER A 1 275 ? -24.041 -0.178 39.223 1.00 85.25 275 SER A C 1
ATOM 2149 O O . SER A 1 275 ? -23.615 0.668 38.437 1.00 85.25 275 SER A O 1
ATOM 2151 N N . PHE A 1 276 ? -23.525 -0.287 40.455 1.00 83.69 276 PHE A N 1
ATOM 2152 C CA . PHE A 1 276 ? -22.384 0.528 40.903 1.00 83.69 276 PHE A CA 1
ATOM 2153 C C . PHE A 1 276 ? -21.106 0.166 40.131 1.00 83.69 276 PHE A C 1
ATOM 2155 O O . PHE A 1 276 ? -20.336 1.049 39.769 1.00 83.69 276 PHE A O 1
ATOM 2162 N N . TRP A 1 277 ? -20.912 -1.129 39.871 1.00 87.69 277 TRP A N 1
ATOM 2163 C CA . TRP A 1 277 ? -19.913 -1.672 38.956 1.00 87.69 277 TRP A CA 1
ATOM 2164 C C . TRP A 1 277 ? -20.649 -2.354 37.809 1.00 87.69 277 TRP A C 1
ATOM 2166 O O . TRP A 1 277 ? -21.590 -3.105 38.059 1.00 87.69 277 TRP A O 1
ATOM 2176 N N . ASN A 1 278 ? -20.215 -2.098 36.580 1.00 91.94 278 ASN A N 1
ATOM 2177 C CA . ASN A 1 278 ? -20.747 -2.709 35.367 1.00 91.94 278 ASN A CA 1
ATOM 2178 C C . ASN A 1 278 ? -19.539 -3.161 34.547 1.00 91.94 278 ASN A C 1
ATOM 2180 O O . ASN A 1 278 ? -18.657 -2.345 34.270 1.00 91.94 278 ASN A O 1
ATOM 2184 N N . ASP A 1 279 ? -19.479 -4.444 34.219 1.00 94.56 279 ASP A N 1
ATOM 2185 C CA . ASP A 1 279 ? -18.389 -5.040 33.455 1.00 94.56 279 ASP A CA 1
ATOM 2186 C C . ASP A 1 279 ? -18.889 -5.304 32.035 1.00 94.56 279 ASP A C 1
ATOM 2188 O O . ASP A 1 279 ? -19.817 -6.087 31.867 1.00 94.56 279 ASP A O 1
ATOM 2192 N N . TYR A 1 280 ? -18.266 -4.660 31.047 1.00 95.75 280 TYR A N 1
ATOM 2193 C CA . TYR A 1 280 ? -18.542 -4.853 29.622 1.00 95.75 280 TYR A CA 1
ATOM 2194 C C . TYR A 1 280 ? -17.412 -5.641 28.974 1.00 95.75 280 TYR A C 1
ATOM 2196 O O . TYR A 1 280 ? -16.236 -5.431 29.294 1.00 95.75 280 TYR A O 1
ATOM 2204 N N . GLU A 1 281 ? -17.748 -6.478 28.007 1.00 97.50 281 GLU A N 1
ATOM 2205 C CA . GLU A 1 281 ? -16.801 -7.040 27.049 1.00 97.50 281 GLU A CA 1
ATOM 2206 C C . GLU A 1 281 ? -16.929 -6.290 25.722 1.00 97.50 281 GLU A C 1
ATOM 2208 O O . GLU A 1 281 ? -18.032 -5.981 25.281 1.00 97.50 281 GLU A O 1
ATOM 2213 N N . TRP A 1 282 ? -15.812 -5.948 25.081 1.00 97.94 282 TRP A N 1
ATOM 2214 C CA . TRP A 1 282 ? -15.841 -5.267 23.788 1.00 97.94 282 TRP A CA 1
ATOM 2215 C C . TRP A 1 282 ? -14.736 -5.745 22.853 1.00 97.94 282 TRP A C 1
ATOM 2217 O O . TRP A 1 282 ? -13.638 -6.112 23.280 1.00 97.94 282 TRP A O 1
ATOM 2227 N N . SER A 1 283 ? -15.037 -5.700 21.563 1.00 98.56 283 SER A N 1
ATOM 2228 C CA . SER A 1 283 ? -14.152 -6.085 20.467 1.00 98.56 283 SER A CA 1
ATOM 2229 C C . SER A 1 283 ? -14.475 -5.251 19.226 1.00 98.56 283 SER A C 1
ATOM 2231 O O . SER A 1 283 ? -15.438 -4.475 19.193 1.00 98.56 283 SER A O 1
ATOM 2233 N N . ILE A 1 284 ? -13.633 -5.361 18.202 1.00 98.56 284 ILE A N 1
ATOM 2234 C CA . ILE A 1 284 ? -13.870 -4.752 16.895 1.00 98.56 284 ILE A CA 1
ATOM 2235 C C . ILE A 1 284 ? -13.732 -5.831 15.833 1.00 98.56 284 ILE A C 1
ATOM 2237 O O . ILE A 1 284 ? -12.724 -6.532 15.777 1.00 98.56 284 ILE A O 1
ATOM 2241 N N . GLU A 1 285 ? -14.745 -5.938 14.983 1.00 98.50 285 GLU A N 1
ATOM 2242 C CA . GLU A 1 285 ? -14.743 -6.813 13.815 1.00 98.50 285 GLU A CA 1
ATOM 2243 C C . GLU A 1 285 ? -14.563 -5.965 12.551 1.00 98.50 285 GLU A C 1
ATOM 2245 O O . GLU A 1 285 ? -15.253 -4.960 12.385 1.00 98.50 285 GLU A O 1
ATOM 2250 N N . CYS A 1 286 ? -13.655 -6.358 11.659 1.00 98.12 286 CYS A N 1
ATOM 2251 C CA . CYS A 1 286 ? -13.447 -5.724 10.354 1.00 98.12 286 CYS A CA 1
ATOM 2252 C C . CYS A 1 286 ? -13.619 -6.734 9.215 1.00 98.12 286 CYS A C 1
ATOM 2254 O O . CYS A 1 286 ? -13.405 -7.935 9.395 1.00 98.12 286 CYS A O 1
ATOM 2256 N N . ILE A 1 287 ? -14.004 -6.217 8.049 1.00 97.50 287 ILE A N 1
ATOM 2257 C CA . ILE A 1 287 ? -14.188 -6.939 6.788 1.00 97.50 287 ILE A CA 1
ATOM 2258 C C . ILE A 1 287 ? -13.408 -6.190 5.703 1.00 97.50 287 ILE A C 1
ATOM 2260 O O . ILE A 1 287 ? -13.504 -4.959 5.619 1.00 97.50 287 ILE A O 1
ATOM 2264 N N . ASP A 1 288 ? -12.653 -6.922 4.888 1.00 96.31 288 ASP A N 1
ATOM 2265 C CA . ASP A 1 288 ? -11.973 -6.372 3.715 1.00 96.31 288 ASP A CA 1
ATOM 2266 C C . ASP A 1 288 ? -12.932 -5.966 2.572 1.00 96.31 288 ASP A C 1
ATOM 2268 O O . ASP A 1 288 ? -14.147 -6.148 2.665 1.00 96.31 288 ASP A O 1
ATOM 2272 N N . ASP A 1 289 ? -12.398 -5.358 1.508 1.00 93.69 289 ASP A N 1
ATOM 2273 C CA . ASP A 1 289 ? -13.109 -5.107 0.242 1.00 93.69 289 ASP A CA 1
ATOM 2274 C C . ASP A 1 289 ? -12.799 -6.136 -0.865 1.00 93.69 289 ASP A C 1
ATOM 2276 O O . ASP A 1 289 ? -13.091 -5.912 -2.046 1.00 93.69 289 ASP A O 1
ATOM 2280 N N . SER A 1 290 ? -12.242 -7.292 -0.490 1.00 92.19 290 SER A N 1
ATOM 2281 C CA . SER A 1 290 ? -11.945 -8.375 -1.422 1.00 92.19 290 SER A CA 1
ATOM 2282 C C . SER A 1 290 ? -13.223 -9.081 -1.910 1.00 92.19 290 SER A C 1
ATOM 2284 O O . SER A 1 290 ? -14.261 -9.053 -1.244 1.00 92.19 290 SER A O 1
ATOM 2286 N N . PRO A 1 291 ? -13.163 -9.830 -3.030 1.00 88.00 291 PRO A N 1
ATOM 2287 C CA . PRO A 1 291 ? -14.266 -10.690 -3.469 1.00 88.00 291 PRO A CA 1
ATOM 2288 C C . PRO A 1 291 ? -14.634 -11.822 -2.491 1.00 88.00 291 PRO A C 1
ATOM 2290 O O . PRO A 1 291 ? -15.634 -12.505 -2.718 1.00 88.00 291 PRO A O 1
ATOM 2293 N N . SER A 1 292 ? -13.814 -12.052 -1.461 1.00 90.00 292 SER A N 1
ATOM 2294 C CA . SER A 1 292 ? -14.008 -13.070 -0.426 1.00 90.00 292 SER A CA 1
ATOM 2295 C C . SER A 1 292 ? -14.671 -12.510 0.844 1.00 90.00 292 SER A C 1
ATOM 2297 O O . SER A 1 292 ? -15.109 -13.304 1.677 1.00 90.00 292 SER A O 1
ATOM 2299 N N . GLU A 1 293 ? -14.740 -11.178 1.001 1.00 94.19 293 GLU A N 1
ATOM 2300 C CA . GLU A 1 293 ? -15.164 -10.474 2.226 1.00 94.19 293 GLU A CA 1
ATOM 2301 C C . GLU A 1 293 ? -14.495 -11.055 3.494 1.00 94.19 293 GLU A C 1
ATOM 2303 O O . GLU A 1 293 ? -15.167 -11.404 4.478 1.00 94.19 293 GLU A O 1
ATOM 2308 N N . ASN A 1 294 ? -13.162 -11.224 3.475 1.00 95.81 294 ASN A N 1
ATOM 2309 C CA . ASN A 1 294 ? -12.458 -11.869 4.583 1.00 95.81 294 ASN A CA 1
ATOM 2310 C C . ASN A 1 294 ? -12.588 -10.998 5.842 1.00 95.81 294 ASN A C 1
ATOM 2312 O O . ASN A 1 294 ? -12.459 -9.771 5.817 1.00 95.81 294 ASN A O 1
ATOM 2316 N N . ARG A 1 295 ? -12.875 -11.648 6.974 1.00 97.31 295 ARG A N 1
ATOM 2317 C CA . ARG A 1 295 ? -13.301 -10.978 8.208 1.00 97.31 295 ARG A CA 1
ATOM 2318 C C . ARG A 1 295 ? -12.567 -11.476 9.445 1.00 97.31 295 ARG A C 1
ATOM 2320 O O . ARG A 1 295 ? -12.339 -12.678 9.594 1.00 97.31 295 ARG A O 1
ATOM 2327 N N . ARG A 1 296 ? -12.223 -10.553 10.345 1.00 97.69 296 ARG A N 1
ATOM 2328 C CA . ARG A 1 296 ? -11.552 -10.835 11.624 1.00 97.69 296 ARG A CA 1
ATOM 2329 C C . ARG A 1 296 ? -12.221 -10.061 12.751 1.00 97.69 296 ARG A C 1
ATOM 2331 O O . ARG A 1 296 ? -12.591 -8.908 12.562 1.00 97.69 296 ARG A O 1
ATOM 2338 N N . GLU A 1 297 ? -12.304 -10.677 13.923 1.00 98.06 297 GLU A N 1
ATOM 2339 C CA . GLU A 1 297 ? -12.573 -10.006 15.196 1.00 98.06 297 GLU A CA 1
ATOM 2340 C C . GLU A 1 297 ? -11.256 -9.836 15.976 1.00 98.06 297 GLU A C 1
ATOM 2342 O O . GLU A 1 297 ? -10.375 -10.700 15.919 1.00 98.06 297 GLU A O 1
ATOM 2347 N N . SER A 1 298 ? -11.094 -8.703 16.661 1.00 98.25 298 SER A N 1
ATOM 2348 C CA . SER A 1 298 ? -9.948 -8.413 17.529 1.00 98.25 298 SER A CA 1
ATOM 2349 C C . SER A 1 298 ? -9.886 -9.338 18.751 1.00 98.25 298 SER A C 1
ATOM 2351 O O . SER A 1 298 ? -10.766 -10.168 18.976 1.00 98.25 298 SER A O 1
ATOM 2353 N N . GLU A 1 299 ? -8.894 -9.149 19.626 1.00 97.81 299 GLU A N 1
ATOM 2354 C CA . GLU A 1 299 ? -9.039 -9.673 20.980 1.00 97.81 299 GLU A CA 1
ATOM 2355 C C . GLU A 1 299 ? -10.209 -8.979 21.703 1.00 97.81 299 GLU A C 1
ATOM 2357 O O . GLU A 1 299 ? -10.454 -7.784 21.508 1.00 97.81 299 GLU A O 1
ATOM 2362 N N . VAL A 1 300 ? -10.919 -9.723 22.553 1.00 98.06 300 VAL A N 1
ATOM 2363 C CA . VAL A 1 300 ? -11.956 -9.170 23.433 1.00 98.06 300 VAL A CA 1
ATOM 2364 C C . VAL A 1 300 ? -11.283 -8.516 24.642 1.00 98.06 300 VAL A C 1
ATOM 2366 O O . VAL A 1 300 ? -10.389 -9.095 25.269 1.00 98.06 300 VAL A O 1
ATOM 2369 N N . ARG A 1 301 ? -11.705 -7.298 24.988 1.00 98.06 301 ARG A N 1
ATOM 2370 C CA . ARG A 1 301 ? -11.212 -6.535 26.141 1.00 98.06 301 ARG A CA 1
ATOM 2371 C C . ARG A 1 301 ? -12.341 -6.265 27.131 1.00 98.06 301 ARG A C 1
ATOM 2373 O O . ARG A 1 301 ? -13.435 -5.875 26.745 1.00 98.06 301 ARG A O 1
ATOM 2380 N N . ASN A 1 302 ? -12.052 -6.400 28.423 1.00 97.75 302 ASN A N 1
ATOM 2381 C CA . ASN A 1 302 ? -12.968 -5.999 29.486 1.00 97.75 302 ASN A CA 1
ATOM 2382 C C . ASN A 1 302 ? -12.856 -4.489 29.767 1.00 97.75 302 ASN A C 1
ATOM 2384 O O . ASN A 1 302 ? -11.753 -3.930 29.778 1.00 97.75 302 ASN A O 1
ATOM 2388 N N . LEU A 1 303 ? -13.988 -3.839 30.030 1.00 96.31 303 LEU A N 1
ATOM 2389 C CA . LEU A 1 303 ? -14.102 -2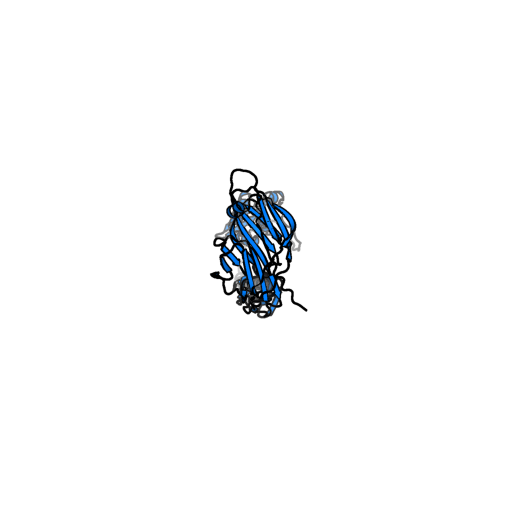.437 30.429 1.00 96.31 303 LEU A CA 1
ATOM 2390 C C . LEU A 1 303 ? -15.030 -2.335 31.645 1.00 96.31 303 LEU A C 1
ATOM 2392 O O . LEU A 1 303 ? -16.173 -2.777 31.589 1.00 96.31 303 LEU A O 1
ATOM 2396 N N . LYS A 1 304 ? -14.556 -1.725 32.733 1.00 95.56 304 LYS A N 1
ATOM 2397 C CA . LYS A 1 304 ? -15.314 -1.569 33.982 1.00 95.56 304 LYS A CA 1
ATOM 2398 C C . LYS A 1 304 ? -15.830 -0.142 34.115 1.00 95.56 304 LYS A C 1
ATOM 2400 O O . LYS A 1 304 ? -15.042 0.803 34.075 1.00 95.56 304 LYS A O 1
ATOM 2405 N N . VAL A 1 305 ? -17.134 0.025 34.306 1.00 94.19 305 VAL A N 1
ATOM 2406 C CA . VAL A 1 305 ? -17.805 1.332 34.342 1.00 94.19 305 VAL A CA 1
ATOM 2407 C C . VAL A 1 305 ? -18.485 1.544 35.687 1.00 94.19 305 VAL A C 1
ATOM 2409 O O . VAL A 1 305 ? -19.303 0.731 36.126 1.00 94.19 305 VAL A O 1
ATOM 2412 N N . ILE A 1 306 ? -18.163 2.667 36.326 1.00 91.88 306 ILE A N 1
ATOM 2413 C CA . ILE A 1 306 ? -18.753 3.090 37.598 1.00 91.88 306 ILE A CA 1
ATOM 2414 C C . ILE A 1 306 ? -19.875 4.096 37.327 1.00 91.88 306 ILE A C 1
ATOM 2416 O O . ILE A 1 306 ? -19.608 5.174 36.787 1.00 91.88 306 ILE A O 1
ATOM 2420 N N . SER A 1 307 ? -21.108 3.787 37.749 1.00 89.38 307 SER A N 1
ATOM 2421 C CA . SER A 1 307 ? -22.205 4.766 37.703 1.00 89.38 307 SER A CA 1
ATOM 2422 C C . SER A 1 307 ? -22.113 5.747 38.884 1.00 89.38 307 SER A C 1
ATOM 2424 O O . SER A 1 307 ? -22.188 5.327 40.047 1.00 89.38 307 SER A O 1
ATOM 2426 N N . PRO A 1 308 ? -21.973 7.067 38.644 1.00 80.44 308 PRO A N 1
ATOM 2427 C CA . PRO A 1 308 ? -21.819 8.051 39.714 1.00 80.44 308 PRO A CA 1
ATOM 2428 C C . PRO A 1 308 ? -23.109 8.283 40.515 1.00 80.44 308 PRO A C 1
ATOM 2430 O O . PRO A 1 308 ? -23.041 8.728 41.664 1.00 80.44 308 PRO A O 1
ATOM 2433 N N . LEU A 1 309 ? -24.281 7.953 39.955 1.00 74.25 309 LEU A N 1
ATOM 2434 C CA . LEU A 1 309 ? -25.584 8.161 40.599 1.00 74.25 309 LEU A CA 1
ATOM 2435 C C . LEU A 1 309 ? -25.688 7.390 41.931 1.00 74.25 309 LEU A C 1
ATOM 2437 O O . LEU A 1 309 ? -26.172 7.908 42.941 1.00 74.25 309 LEU A O 1
ATOM 2441 N N . LEU A 1 310 ? -25.151 6.167 41.951 1.00 67.12 310 LEU A N 1
ATOM 2442 C CA . LEU A 1 310 ? -25.146 5.285 43.118 1.00 67.12 310 LEU A CA 1
ATOM 2443 C C . LEU A 1 310 ? -24.107 5.699 44.175 1.00 67.12 310 LEU A C 1
ATOM 2445 O O . LEU A 1 310 ? -24.316 5.439 45.362 1.00 67.12 310 LEU A O 1
ATOM 2449 N N . ILE A 1 311 ? -23.039 6.412 43.791 1.00 71.25 311 ILE A N 1
ATOM 2450 C CA . ILE A 1 311 ? -22.083 7.011 44.742 1.00 71.25 311 ILE A CA 1
ATOM 2451 C C . ILE A 1 311 ? -22.798 8.067 45.598 1.00 71.25 311 ILE A C 1
ATOM 2453 O O . ILE A 1 311 ? -22.685 8.050 46.827 1.00 71.25 311 ILE A O 1
ATOM 2457 N N . GLY A 1 312 ? -23.574 8.953 44.962 1.00 70.62 312 GLY A N 1
ATOM 2458 C CA . GLY A 1 312 ? -24.344 9.992 45.653 1.00 70.62 312 GLY A CA 1
ATOM 2459 C C . GLY A 1 312 ? -25.358 9.410 46.640 1.00 70.62 312 GLY A C 1
ATOM 2460 O O . GLY A 1 312 ? -25.398 9.821 47.802 1.00 70.62 312 GLY A O 1
ATOM 2461 N N . LEU A 1 313 ? -26.117 8.397 46.209 1.00 78.19 313 LEU A N 1
ATOM 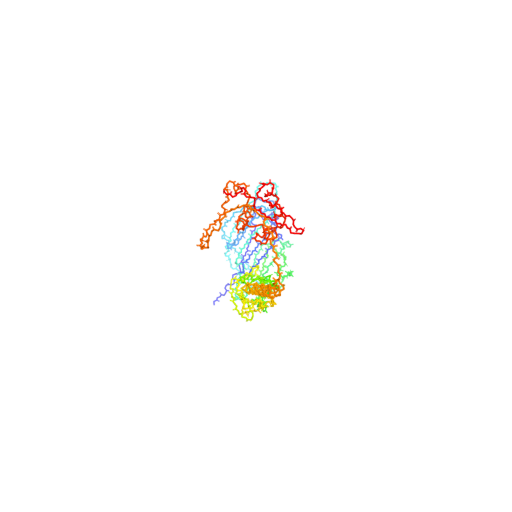2462 C CA . LEU A 1 313 ? -27.077 7.687 47.061 1.00 78.19 313 LEU A CA 1
ATOM 2463 C C . LEU A 1 313 ? -26.395 6.982 48.244 1.00 78.19 313 LEU A C 1
ATOM 2465 O O . LEU A 1 313 ? -26.858 7.115 49.377 1.00 78.19 313 LEU A O 1
ATOM 2469 N N . GLY A 1 314 ? -25.269 6.297 48.016 1.00 78.38 314 GLY A N 1
ATOM 2470 C CA . GLY A 1 314 ? -24.499 5.644 49.077 1.00 78.38 314 GLY A CA 1
ATOM 2471 C C . GLY A 1 314 ? -24.005 6.627 50.144 1.00 78.38 314 GLY A C 1
ATOM 2472 O O . GLY A 1 314 ? -24.173 6.378 51.338 1.00 78.38 314 GLY A O 1
ATOM 2473 N N . VAL A 1 315 ? -23.463 7.779 49.731 1.00 83.62 315 VAL A N 1
ATOM 2474 C CA . VAL A 1 315 ? -23.010 8.839 50.651 1.00 83.62 315 VAL A CA 1
ATOM 2475 C C . VAL A 1 315 ? -24.185 9.460 51.415 1.00 83.62 315 VAL A C 1
ATOM 2477 O O . VAL A 1 315 ? -24.094 9.622 52.633 1.00 83.62 315 VAL A O 1
ATOM 2480 N N . ALA A 1 316 ? -25.302 9.755 50.744 1.00 84.69 316 ALA A N 1
ATOM 2481 C CA . ALA A 1 316 ? -26.501 10.298 51.385 1.00 84.69 316 ALA A CA 1
ATOM 2482 C C . ALA A 1 316 ? -27.086 9.337 52.437 1.00 84.69 316 ALA A C 1
ATOM 2484 O O . ALA A 1 316 ? -27.435 9.759 53.540 1.00 84.69 316 ALA A O 1
ATOM 2485 N N . LEU A 1 317 ? -27.125 8.034 52.140 1.00 89.62 317 LEU A N 1
ATOM 2486 C CA . LEU A 1 317 ? -27.597 6.999 53.063 1.00 89.62 317 LEU A CA 1
ATOM 2487 C C . LEU A 1 317 ? -26.661 6.876 54.283 1.00 89.62 317 LEU A C 1
ATOM 2489 O O . LEU A 1 317 ? -27.130 6.785 55.419 1.00 89.62 317 LEU A O 1
ATOM 2493 N N . LEU A 1 318 ? -25.343 6.989 54.085 1.00 91.94 318 LEU A N 1
ATOM 2494 C CA . LEU A 1 318 ? -24.353 7.017 55.170 1.00 91.94 318 LEU A CA 1
ATOM 2495 C C . LEU A 1 318 ? -24.523 8.255 56.075 1.00 91.94 318 LEU A C 1
ATOM 2497 O O . LEU A 1 318 ? -24.501 8.131 57.301 1.00 91.94 318 LEU A O 1
ATOM 2501 N N . ILE A 1 319 ? -24.775 9.433 55.492 1.00 92.69 319 ILE A N 1
ATOM 2502 C CA . ILE A 1 319 ? -25.103 10.665 56.233 1.00 92.69 319 ILE A CA 1
ATOM 2503 C C . ILE A 1 319 ? -26.402 10.484 57.034 1.00 92.69 319 ILE A C 1
ATOM 2505 O O . ILE A 1 319 ? -26.434 10.811 58.221 1.00 92.69 319 ILE A O 1
ATOM 2509 N N . MET A 1 320 ? -27.444 9.896 56.438 1.00 93.81 320 MET A N 1
ATOM 2510 C CA . MET A 1 320 ? -28.709 9.601 57.122 1.00 93.81 320 MET A CA 1
ATOM 2511 C C . MET A 1 320 ? -28.531 8.619 58.289 1.00 93.81 320 MET A C 1
ATOM 2513 O O . MET A 1 320 ? -29.074 8.854 59.368 1.00 93.81 320 MET A O 1
ATOM 2517 N N . ILE A 1 321 ? -27.717 7.568 58.136 1.00 94.62 321 ILE A N 1
ATOM 2518 C CA . ILE A 1 321 ? -27.368 6.648 59.234 1.00 94.62 321 ILE A CA 1
ATOM 2519 C C . ILE A 1 321 ? -26.660 7.401 60.369 1.00 94.62 321 ILE A C 1
ATOM 2521 O O . ILE A 1 321 ? -27.031 7.250 61.536 1.00 94.62 321 ILE A O 1
ATOM 2525 N N . LEU A 1 322 ? -25.676 8.249 60.054 1.00 94.94 322 LEU A N 1
ATOM 2526 C CA . LEU A 1 322 ? -24.966 9.053 61.055 1.00 94.94 322 LEU A CA 1
ATOM 2527 C C . LEU A 1 322 ? -25.900 10.048 61.767 1.00 94.94 322 LEU A C 1
ATOM 2529 O O . LEU A 1 322 ? -25.797 10.215 62.985 1.00 94.94 322 LEU A O 1
ATOM 2533 N N . PHE A 1 323 ? -26.851 10.646 61.046 1.00 94.31 323 PHE A N 1
ATOM 2534 C CA . PHE A 1 323 ? -27.871 11.542 61.595 1.00 94.31 323 PHE A CA 1
ATOM 2535 C C . PHE A 1 323 ? -28.866 10.807 62.512 1.00 94.31 323 PHE A C 1
ATOM 2537 O O . PHE A 1 323 ? -29.155 11.273 63.616 1.00 94.31 323 PHE A O 1
ATOM 2544 N N . VAL A 1 324 ? -29.314 9.604 62.137 1.00 94.44 324 VAL A N 1
ATOM 2545 C CA . VAL A 1 324 ? -30.143 8.737 62.994 1.00 94.44 324 VAL A CA 1
ATOM 2546 C C . VAL A 1 324 ? -29.378 8.320 64.258 1.00 94.44 324 VAL A C 1
ATOM 2548 O O . VAL A 1 324 ? -29.913 8.425 65.364 1.00 94.44 324 VAL A O 1
ATOM 2551 N N . ILE A 1 325 ? -28.102 7.935 64.140 1.00 93.12 325 ILE A N 1
ATOM 2552 C CA . ILE A 1 325 ? -27.230 7.635 65.290 1.00 93.12 325 ILE A CA 1
ATOM 2553 C C . ILE A 1 325 ? -27.067 8.868 66.195 1.00 93.12 325 ILE A C 1
ATOM 2555 O O . ILE A 1 325 ? -27.104 8.740 67.423 1.00 93.12 325 ILE A O 1
ATOM 2559 N N . PHE A 1 326 ? -26.929 10.067 65.623 1.00 92.00 326 PHE A N 1
ATOM 2560 C CA . PHE A 1 326 ? -26.872 11.328 66.365 1.00 92.00 326 PHE A CA 1
ATOM 2561 C C . PHE A 1 326 ? -28.181 11.614 67.119 1.00 92.00 326 PHE A C 1
ATOM 2563 O O . PHE A 1 326 ? -28.136 11.903 68.317 1.00 92.00 326 PHE A O 1
ATOM 2570 N N . ILE A 1 327 ? -29.347 11.436 66.487 1.00 91.56 327 ILE A N 1
ATOM 2571 C CA . ILE A 1 327 ? -30.662 11.570 67.137 1.00 91.56 327 ILE A CA 1
ATOM 2572 C C . ILE A 1 327 ? -30.825 10.555 68.279 1.00 91.56 327 ILE A C 1
ATOM 2574 O O . ILE A 1 327 ? -31.253 10.931 69.373 1.00 91.56 327 ILE A O 1
ATOM 2578 N N . ILE A 1 328 ? -30.438 9.291 68.080 1.00 90.38 328 ILE A N 1
ATOM 2579 C CA . ILE A 1 328 ? -30.488 8.253 69.125 1.00 90.38 328 ILE A CA 1
ATOM 2580 C C . ILE A 1 328 ? -29.573 8.624 70.303 1.00 90.38 328 ILE A C 1
ATOM 2582 O O . ILE A 1 328 ? -29.989 8.531 71.461 1.00 90.38 328 ILE A O 1
ATOM 2586 N N . ARG A 1 329 ? -28.354 9.115 70.035 1.00 86.31 329 ARG A N 1
ATOM 2587 C CA . ARG A 1 329 ? -27.431 9.623 71.067 1.00 86.31 329 ARG A CA 1
ATOM 2588 C C . ARG A 1 329 ? -28.010 10.837 71.809 1.00 86.31 329 ARG A C 1
ATOM 2590 O O . ARG A 1 329 ? -27.917 10.884 73.036 1.00 86.31 329 ARG A O 1
ATOM 2597 N N . ARG A 1 330 ? -28.660 11.777 71.110 1.00 84.50 330 ARG A N 1
ATOM 2598 C CA . ARG A 1 330 ? -29.315 12.959 71.707 1.00 84.50 330 ARG A CA 1
ATOM 2599 C C . ARG A 1 330 ? -30.506 12.561 72.591 1.00 84.50 330 ARG A C 1
ATOM 2601 O O . ARG A 1 330 ? -30.598 13.044 73.717 1.00 84.50 330 ARG A O 1
ATOM 2608 N N . LYS A 1 331 ? -31.351 11.616 72.152 1.00 83.12 331 LYS A N 1
ATOM 2609 C CA . LYS A 1 331 ? -32.455 11.062 72.964 1.00 83.12 331 LYS A CA 1
ATOM 2610 C C . LYS A 1 331 ? -31.949 10.319 74.208 1.00 83.12 331 LYS A C 1
ATOM 2612 O O . LYS A 1 331 ? -32.467 10.564 75.294 1.00 83.12 331 LYS A O 1
ATOM 2617 N N . ARG A 1 332 ? -30.898 9.490 74.095 1.00 76.88 332 ARG A N 1
ATOM 2618 C CA . ARG A 1 332 ? -30.269 8.830 75.262 1.00 76.88 332 ARG A CA 1
ATOM 2619 C C . ARG A 1 332 ? -29.710 9.844 76.270 1.00 76.88 332 ARG A C 1
ATOM 2621 O O . ARG A 1 332 ? -29.942 9.680 77.463 1.00 76.88 332 ARG A O 1
ATOM 2628 N N . LYS A 1 333 ? -29.054 10.922 75.812 1.00 72.44 333 LYS A N 1
ATOM 2629 C CA . LYS A 1 333 ? -28.599 12.014 76.696 1.00 72.44 333 LYS A CA 1
ATOM 2630 C C . LYS A 1 333 ? -29.752 12.755 77.385 1.00 72.44 333 LYS A C 1
ATOM 2632 O O . LYS A 1 333 ? -29.592 13.109 78.548 1.00 72.44 333 LYS A O 1
ATOM 2637 N N . LYS A 1 334 ? -30.897 12.979 76.719 1.00 67.88 334 LYS A N 1
ATOM 2638 C CA . LYS A 1 334 ? -32.058 13.617 77.371 1.00 67.88 334 LYS A CA 1
ATOM 2639 C C . LYS A 1 334 ? -32.645 12.719 78.464 1.00 67.88 334 LYS A C 1
ATOM 2641 O O . LYS A 1 334 ? -32.754 13.173 79.598 1.00 67.88 334 LYS A O 1
ATOM 2646 N N . LYS A 1 335 ? -32.890 11.436 78.167 1.00 62.94 335 LYS A N 1
ATOM 2647 C CA . LYS A 1 335 ? -33.389 10.484 79.171 1.00 62.94 335 LYS A CA 1
ATOM 2648 C C . LYS A 1 335 ? -32.437 10.350 80.371 1.00 62.94 335 LYS A C 1
ATOM 2650 O O . LYS A 1 335 ? -32.881 10.422 81.505 1.00 62.94 335 LYS A O 1
ATOM 2655 N N . SER A 1 336 ? -31.123 10.288 80.135 1.00 58.62 336 SER A N 1
ATOM 2656 C CA . SER A 1 336 ? -30.116 10.277 81.210 1.00 58.62 336 SER A CA 1
ATOM 2657 C C . SER A 1 336 ? -30.147 11.516 82.121 1.00 58.62 336 SER A C 1
ATOM 2659 O O . SER A 1 336 ? -29.689 11.415 83.255 1.00 58.62 336 SER A O 1
ATOM 2661 N N . LYS A 1 337 ? -30.656 12.669 81.658 1.00 58.19 337 LYS A N 1
ATOM 2662 C CA . LYS A 1 337 ? -30.895 13.848 82.510 1.00 58.19 337 LYS A CA 1
ATOM 2663 C C . LYS A 1 337 ? -32.252 13.794 83.222 1.00 58.19 337 LYS A C 1
ATOM 2665 O O . LYS A 1 337 ? -32.340 14.220 84.365 1.00 58.19 337 LYS A O 1
ATOM 2670 N N . GLU A 1 338 ? -33.288 13.267 82.571 1.00 57.03 338 GLU A N 1
ATOM 2671 C CA . GLU A 1 338 ? -34.627 13.094 83.162 1.00 57.03 338 GLU A CA 1
ATOM 2672 C C . GLU A 1 338 ? -34.656 12.018 84.261 1.00 57.03 338 GLU A C 1
ATOM 2674 O O . GLU A 1 338 ? -35.407 12.158 85.224 1.00 57.03 338 GLU A O 1
ATOM 2679 N N . ASP A 1 339 ? -33.833 10.972 84.139 1.00 57.03 339 ASP A N 1
ATOM 2680 C CA . ASP A 1 339 ? -33.678 9.938 85.165 1.00 57.03 339 ASP A CA 1
ATOM 2681 C C . ASP A 1 339 ? -32.857 10.480 86.361 1.00 57.03 339 ASP A C 1
ATOM 2683 O O . ASP A 1 339 ? -33.308 10.373 87.498 1.00 57.03 339 ASP A O 1
ATOM 2687 N N . ALA A 1 340 ? -31.735 11.180 86.122 1.00 54.97 340 ALA A N 1
ATOM 2688 C CA . ALA A 1 340 ? -30.935 11.812 87.187 1.00 54.97 340 ALA A CA 1
ATOM 2689 C C . ALA A 1 340 ? -31.708 12.902 87.962 1.00 54.97 340 ALA A C 1
ATOM 2691 O O . ALA A 1 340 ? -31.681 12.943 89.191 1.00 54.97 340 ALA A O 1
ATOM 2692 N N . GLY A 1 341 ? -32.477 13.745 87.260 1.00 51.94 341 GLY A N 1
ATOM 2693 C CA . GLY A 1 341 ? -33.320 14.773 87.884 1.00 51.94 341 GLY A CA 1
ATOM 2694 C C . GLY A 1 341 ? -34.461 14.221 88.752 1.00 51.94 341 GLY A C 1
ATOM 2695 O O . GLY A 1 341 ? -35.064 14.974 89.514 1.00 51.94 341 GLY A O 1
ATOM 2696 N N . LYS A 1 342 ? -34.761 12.916 88.671 1.00 51.78 342 LYS A N 1
ATOM 2697 C CA . LYS A 1 342 ? -35.740 12.236 89.537 1.00 51.78 342 LYS A CA 1
ATOM 2698 C C . LYS A 1 342 ? -35.131 11.620 90.796 1.00 51.78 342 LYS A C 1
ATOM 2700 O O . LYS A 1 342 ? -35.891 11.276 91.701 1.00 51.78 342 LYS A O 1
ATOM 2705 N N . GLU A 1 343 ? -33.807 11.504 90.878 1.00 51.84 343 GLU A N 1
ATOM 2706 C CA . GLU A 1 343 ? -33.122 11.111 92.113 1.00 51.84 343 GLU A CA 1
ATOM 2707 C C . GLU A 1 343 ? -32.920 12.331 93.026 1.00 51.84 343 GLU A C 1
ATOM 2709 O O . GLU A 1 343 ? -33.357 12.293 94.176 1.00 51.84 343 GLU A O 1
ATOM 2714 N N . GLU A 1 344 ? -32.426 13.466 92.506 1.00 49.84 344 GLU A N 1
ATOM 2715 C CA . GLU A 1 344 ? -32.274 14.695 93.315 1.00 49.84 344 GLU A CA 1
ATOM 2716 C C . GLU A 1 344 ? -33.597 15.196 93.926 1.00 49.84 344 GLU A C 1
ATOM 2718 O O . GLU A 1 344 ? -33.610 15.696 95.056 1.00 49.84 344 GLU A O 1
ATOM 2723 N N . LEU A 1 345 ? -34.729 15.009 93.231 1.00 48.19 345 LEU A N 1
ATOM 2724 C CA . LEU A 1 345 ? -36.053 15.417 93.722 1.00 48.19 345 LEU A CA 1
ATOM 2725 C C . LEU A 1 345 ? -36.555 14.620 94.943 1.00 48.19 345 LEU A C 1
ATOM 2727 O O . LEU A 1 345 ? -37.585 14.980 95.513 1.00 48.19 345 LEU A O 1
ATOM 2731 N N . LYS A 1 346 ? -35.866 13.544 95.351 1.00 44.31 346 LYS A N 1
ATOM 2732 C CA . LYS A 1 346 ? -36.192 12.779 96.569 1.00 44.31 346 LYS A CA 1
ATOM 2733 C C . LYS A 1 346 ? -35.367 13.163 97.795 1.00 44.31 346 LYS A C 1
ATOM 2735 O O . LYS A 1 346 ? -35.779 12.820 98.900 1.00 44.31 346 LYS A O 1
ATOM 2740 N N . GLU A 1 347 ? -34.234 13.842 97.627 1.00 47.31 347 GLU A N 1
ATOM 2741 C CA . GLU A 1 347 ? -33.257 14.020 98.712 1.00 47.31 347 GLU A CA 1
ATOM 2742 C C . GLU A 1 347 ? -33.257 15.436 99.316 1.00 47.31 347 GLU A C 1
ATOM 2744 O O . GLU A 1 347 ? -33.057 15.599 100.519 1.00 47.31 347 GLU A O 1
ATOM 2749 N N . LYS A 1 348 ? -33.572 16.473 98.526 1.00 37.34 348 LYS A N 1
ATOM 2750 C CA . LYS A 1 348 ? -33.474 17.888 98.945 1.00 37.34 348 LYS A CA 1
ATOM 2751 C C . LYS A 1 348 ? -34.778 18.489 99.502 1.00 37.34 348 LYS A C 1
ATOM 2753 O O . LYS A 1 348 ? -35.095 19.647 99.252 1.00 37.34 348 LYS A O 1
ATOM 2758 N N . SER A 1 349 ? -35.526 17.724 100.301 1.00 36.50 349 SER A N 1
ATOM 2759 C CA . SER A 1 349 ? -36.743 18.182 101.007 1.00 36.50 349 SER A CA 1
ATOM 2760 C C . SER A 1 349 ? -36.534 18.444 102.512 1.00 36.50 349 SER A C 1
ATOM 2762 O O . SER A 1 349 ? -37.434 18.234 103.326 1.00 36.50 349 SER A O 1
ATOM 2764 N N . LYS A 1 350 ? -35.348 18.935 102.904 1.00 34.06 350 LYS A N 1
ATOM 2765 C CA . LYS A 1 350 ? -35.030 19.371 104.278 1.00 34.06 350 LYS A CA 1
ATOM 2766 C C . LYS A 1 350 ? -34.122 20.606 104.283 1.00 34.06 350 LYS A C 1
ATOM 2768 O O . LYS A 1 350 ? -32.985 20.476 103.860 1.00 34.06 350 LYS A O 1
ATOM 2773 N N . LEU A 1 351 ? -34.623 21.708 104.869 1.00 30.31 351 LEU A N 1
ATOM 2774 C CA . LEU A 1 351 ? -33.889 22.909 105.329 1.00 30.31 351 LEU A CA 1
ATOM 2775 C C . LEU A 1 351 ? -33.119 23.673 104.205 1.00 30.31 351 LEU A C 1
ATOM 2777 O O . LEU A 1 351 ? -32.227 23.120 103.583 1.00 30.31 351 LEU A O 1
ATOM 2781 N N . LYS A 1 352 ? -33.428 24.922 103.799 1.00 28.45 352 LYS A N 1
ATOM 2782 C CA . LYS A 1 352 ? -33.858 26.142 104.534 1.00 28.45 352 LYS A CA 1
ATOM 2783 C C . LYS A 1 352 ? -32.841 26.493 105.640 1.00 28.45 352 LYS A C 1
ATOM 2785 O O . LYS A 1 352 ? -32.605 25.662 106.500 1.00 28.45 352 LYS A O 1
ATOM 2790 N N . GLU A 1 353 ? -32.182 27.653 105.653 1.00 31.41 353 GLU A N 1
ATOM 2791 C CA . GLU A 1 353 ? -32.700 29.019 105.446 1.00 31.41 353 GLU A CA 1
ATOM 2792 C C . GLU A 1 353 ? -31.577 30.060 105.180 1.00 31.41 353 GLU A C 1
ATOM 2794 O O . GLU A 1 353 ? -30.463 29.821 105.632 1.00 31.41 353 GLU A O 1
ATOM 2799 N N . LYS A 1 354 ? -31.947 31.233 104.609 1.00 28.09 354 LYS A N 1
ATOM 2800 C CA . LYS A 1 354 ? -31.386 32.599 104.862 1.00 28.09 354 LYS A CA 1
ATOM 2801 C C . LYS A 1 354 ? -29.905 32.889 104.476 1.00 28.09 354 LYS A C 1
ATOM 2803 O O . LYS A 1 354 ? -29.094 31.978 104.414 1.00 28.09 354 LYS A O 1
ATOM 2808 N N . GLU A 1 355 ? -29.465 34.124 104.191 1.00 28.05 355 GLU A N 1
ATOM 2809 C CA . GLU A 1 355 ? -30.120 35.438 103.960 1.00 28.05 355 GLU A CA 1
ATOM 2810 C C . GLU A 1 355 ? -29.200 36.344 103.094 1.00 28.05 355 GLU A C 1
ATOM 2812 O O . GLU A 1 355 ? -28.008 36.068 103.059 1.00 28.05 355 GLU A O 1
ATOM 2817 N N . GLU A 1 356 ? -29.780 37.364 102.430 1.00 26.22 356 GLU A N 1
ATOM 2818 C CA . GLU A 1 356 ? -29.233 38.688 101.991 1.00 26.22 356 GLU A CA 1
ATOM 2819 C C . GLU A 1 356 ? -27.793 38.802 101.394 1.00 26.22 356 GLU A C 1
ATOM 2821 O O . GLU A 1 356 ? -26.836 38.223 101.890 1.00 26.22 356 GLU A O 1
ATOM 2826 N N . HIS A 1 357 ? -27.498 39.585 100.344 1.00 26.28 357 HIS A N 1
ATOM 2827 C CA . HIS A 1 357 ? -28.269 40.544 99.519 1.00 26.28 357 HIS A CA 1
ATOM 2828 C C . HIS A 1 357 ? -27.791 40.405 98.026 1.00 26.28 357 HIS A C 1
ATOM 2830 O O . HIS A 1 357 ? -27.389 39.297 97.674 1.00 26.28 357 HIS A O 1
ATOM 2836 N N . GLU A 1 358 ? -27.801 41.326 97.044 1.00 27.69 358 GLU A N 1
ATOM 2837 C CA . GLU A 1 358 ? -28.006 42.788 96.932 1.00 27.69 358 GLU A CA 1
ATOM 2838 C C . GLU A 1 358 ? -28.524 43.160 95.500 1.00 27.69 358 GLU A C 1
ATOM 2840 O O . GLU A 1 358 ? -29.037 42.298 94.789 1.00 27.69 358 GLU A O 1
ATOM 2845 N N . GLU A 1 359 ? -28.406 44.431 95.094 1.00 28.55 359 GLU A N 1
ATOM 2846 C CA . GLU A 1 359 ? -28.923 45.104 93.875 1.00 28.55 359 GLU A CA 1
ATOM 2847 C C . GLU A 1 359 ? -28.178 44.825 92.530 1.00 28.55 359 GLU A C 1
ATOM 2849 O O . GLU A 1 359 ? -26.996 44.482 92.549 1.00 28.55 359 GLU A O 1
ATOM 2854 N N . ASP A 1 360 ? -28.720 45.081 91.316 1.00 26.78 360 ASP A N 1
ATOM 2855 C CA . ASP A 1 360 ? -30.116 45.090 90.786 1.00 26.78 360 ASP A CA 1
ATOM 2856 C C . ASP A 1 360 ? -30.135 45.272 89.223 1.00 26.78 360 ASP A C 1
ATOM 2858 O O . ASP A 1 360 ? -29.109 45.628 88.641 1.00 26.78 360 ASP A O 1
ATOM 2862 N N . VAL A 1 361 ? -31.314 45.107 88.581 1.00 27.11 361 VAL A N 1
ATOM 2863 C CA . VAL A 1 361 ? -31.780 45.514 87.212 1.00 27.11 361 VAL A CA 1
ATOM 2864 C C . VAL A 1 361 ? -31.054 44.951 85.947 1.00 27.11 361 VAL A C 1
ATOM 2866 O O . VAL A 1 361 ? -29.855 44.709 85.962 1.00 27.11 361 VAL A O 1
ATOM 2869 N N . VAL A 1 362 ? -31.682 44.699 84.773 1.00 28.09 362 VAL A N 1
ATOM 2870 C CA . VAL A 1 362 ? -33.055 44.954 84.249 1.00 28.09 362 VAL A CA 1
ATOM 2871 C C . VAL A 1 362 ? -33.582 43.789 83.356 1.00 28.09 362 VAL A C 1
ATOM 2873 O O . VAL A 1 362 ? -32.809 43.185 82.621 1.00 28.09 362 VAL A O 1
ATOM 2876 N N . GLU A 1 363 ? -34.908 43.579 83.374 1.00 27.12 363 GLU A N 1
ATOM 2877 C CA . GLU A 1 363 ? -35.831 43.165 82.276 1.00 27.12 363 GLU A CA 1
ATOM 2878 C C . GLU A 1 363 ? -35.673 41.853 81.446 1.00 27.12 363 GLU A C 1
ATOM 2880 O O . GLU A 1 363 ? -34.841 41.710 80.553 1.00 27.12 363 GLU A O 1
ATOM 2885 N N . GLU A 1 364 ? -36.661 40.958 81.633 1.00 25.81 364 GLU A N 1
ATOM 2886 C CA . GLU A 1 364 ? -37.358 40.207 80.558 1.00 25.81 364 GLU A CA 1
ATOM 2887 C C . GLU A 1 364 ? -38.196 41.200 79.683 1.00 25.81 364 GLU A C 1
ATOM 2889 O O . GLU A 1 364 ? -38.305 42.367 80.041 1.00 25.81 364 GLU A O 1
ATOM 2894 N N . VAL A 1 365 ? -38.831 40.901 78.534 1.00 28.20 365 VAL A N 1
ATOM 2895 C CA . VAL A 1 365 ? -39.802 39.824 78.213 1.00 28.20 365 VAL A CA 1
ATOM 2896 C C . VAL A 1 365 ? -39.954 39.636 76.679 1.00 28.20 365 VAL A C 1
ATOM 2898 O O . VAL A 1 365 ? -39.636 40.534 75.906 1.00 28.20 365 VAL A O 1
ATOM 2901 N N . VAL A 1 366 ? -40.589 38.516 76.289 1.00 26.70 366 VAL A N 1
ATOM 2902 C CA . VAL A 1 366 ? -41.291 38.193 75.015 1.00 26.70 366 VAL A CA 1
ATOM 2903 C C . VAL A 1 366 ? -40.530 37.308 74.014 1.00 26.70 366 VAL A C 1
ATOM 2905 O O . VAL A 1 366 ? -39.503 37.681 73.457 1.00 26.70 366 VAL A O 1
ATOM 2908 N N . GLU A 1 367 ? -41.128 36.147 73.715 1.00 39.62 367 GLU A N 1
ATOM 2909 C CA . GLU A 1 367 ? -40.878 35.364 72.499 1.00 39.62 367 GLU A CA 1
ATOM 2910 C C . GLU A 1 367 ? -41.754 35.897 71.345 1.00 39.62 367 GLU A C 1
ATOM 2912 O O . GLU A 1 367 ? -42.980 35.861 71.439 1.00 39.62 367 GLU A O 1
ATOM 2917 N N . GLU A 1 368 ? -41.151 36.317 70.229 1.00 25.69 368 GLU A N 1
ATOM 2918 C CA . GLU A 1 368 ? -41.814 36.401 68.916 1.00 25.69 368 GLU A CA 1
ATOM 2919 C C . GLU A 1 368 ? -40.864 35.902 67.815 1.00 25.69 368 GLU A C 1
ATOM 2921 O O . GLU A 1 368 ? -39.655 36.138 67.857 1.00 25.69 368 GLU A O 1
ATOM 2926 N N . GLU A 1 369 ? -41.409 35.227 66.800 1.00 41.12 369 GLU A N 1
ATOM 2927 C CA . GLU A 1 369 ? -40.655 34.822 65.610 1.00 41.12 369 GLU A CA 1
ATOM 2928 C C . GLU A 1 369 ? -40.405 36.029 64.689 1.00 41.12 369 GLU A C 1
ATOM 2930 O O . GLU A 1 369 ? -41.353 36.681 64.247 1.00 41.12 369 GLU A O 1
ATOM 2935 N N . LYS A 1 370 ? -39.144 36.287 64.311 1.00 28.03 370 LYS A N 1
ATOM 2936 C CA . LYS A 1 370 ? -38.798 37.216 63.219 1.00 28.03 370 LYS A CA 1
ATOM 2937 C C . LYS A 1 370 ? -37.769 36.640 62.251 1.00 28.03 370 LYS A C 1
ATOM 2939 O O . LYS A 1 370 ? -37.037 35.702 62.556 1.00 28.03 370 LYS A O 1
ATOM 2944 N N . GLN A 1 371 ? -37.801 37.180 61.036 1.00 27.42 371 GLN A N 1
ATOM 2945 C CA . GLN A 1 371 ? -37.109 36.660 59.861 1.00 27.42 371 GLN A CA 1
ATOM 2946 C C . GLN A 1 371 ? -35.697 37.245 59.703 1.00 27.42 371 GLN A C 1
ATOM 2948 O O . GLN A 1 371 ? -35.449 38.377 60.092 1.00 27.42 371 GLN A O 1
ATOM 2953 N N . VAL A 1 372 ? -34.831 36.445 59.071 1.00 45.28 372 VAL A N 1
ATOM 2954 C CA . VAL A 1 372 ? -33.701 36.802 58.185 1.00 45.28 372 VAL A CA 1
ATOM 2955 C C . VAL A 1 372 ? -33.126 38.226 58.286 1.00 45.28 372 VAL A C 1
ATOM 2957 O O . VAL A 1 372 ? -33.676 39.152 57.704 1.00 45.28 372 VAL A O 1
ATOM 2960 N N . GLU A 1 373 ? -31.913 38.328 58.834 1.00 31.59 373 GLU A N 1
ATOM 2961 C CA . GLU A 1 373 ? -30.876 39.311 58.468 1.00 31.59 373 GLU A CA 1
ATOM 2962 C C . GLU A 1 373 ? -29.518 38.789 58.996 1.00 31.59 373 GLU A C 1
ATOM 2964 O O . GLU A 1 373 ? -29.470 38.209 60.079 1.00 31.59 373 GLU A O 1
ATOM 2969 N N . GLY A 1 374 ? -28.389 38.881 58.288 1.00 37.59 374 GLY A N 1
ATOM 2970 C CA . GLY A 1 374 ? -28.163 39.270 56.890 1.00 37.59 374 GLY A CA 1
ATOM 2971 C C . GLY A 1 374 ? -26.780 38.780 56.417 1.00 37.59 374 GLY A C 1
ATOM 2972 O O . GLY A 1 374 ? -25.930 38.441 57.244 1.00 37.59 374 GLY A O 1
ATOM 2973 N N . GLU A 1 375 ? -26.534 38.710 55.103 1.00 49.94 375 GLU A N 1
ATOM 2974 C CA . GLU A 1 375 ? -25.185 38.414 54.591 1.00 49.94 375 GLU A CA 1
ATOM 2975 C C . GLU A 1 375 ? -24.248 39.588 54.913 1.00 49.94 375 GLU A C 1
ATOM 2977 O O . GLU A 1 375 ? -24.493 40.718 54.497 1.00 49.94 375 GLU A O 1
ATOM 2982 N N . ARG A 1 376 ? -23.159 39.328 55.649 1.00 65.19 376 ARG A N 1
ATOM 2983 C CA . ARG A 1 376 ? -22.098 40.321 55.865 1.00 65.19 376 ARG A CA 1
ATOM 2984 C C . ARG A 1 376 ? -21.309 40.485 54.568 1.00 65.19 376 ARG A C 1
ATOM 2986 O O . ARG A 1 376 ? -20.470 39.645 54.238 1.00 65.19 376 ARG A O 1
ATOM 2993 N N . GLU A 1 377 ? -21.610 41.540 53.819 1.00 75.44 377 GLU A N 1
ATOM 2994 C CA . GLU A 1 377 ? -20.939 41.836 52.555 1.00 75.44 377 GLU A CA 1
ATOM 2995 C C . GLU A 1 377 ? -19.470 42.233 52.789 1.00 75.44 377 GLU A C 1
ATOM 2997 O O . GLU A 1 377 ? -19.115 42.833 53.806 1.00 75.44 377 GLU A O 1
ATOM 3002 N N . ILE A 1 378 ? -18.586 41.819 51.876 1.00 83.69 378 ILE A N 1
ATOM 3003 C CA . ILE A 1 378 ? -17.139 42.043 51.984 1.00 83.69 378 ILE A CA 1
ATOM 3004 C C . ILE A 1 378 ? -16.796 43.328 51.243 1.00 83.69 378 ILE A C 1
ATOM 3006 O O . ILE A 1 378 ? -17.044 43.417 50.039 1.00 83.69 378 ILE A O 1
ATOM 3010 N N . LYS A 1 379 ? -16.138 44.260 51.936 1.00 87.69 379 LYS A N 1
ATOM 3011 C CA . LYS A 1 379 ? -15.670 45.542 51.400 1.00 87.69 379 LYS A CA 1
ATOM 3012 C C . LYS A 1 379 ? -14.982 45.351 50.046 1.00 87.69 379 LYS A C 1
ATOM 3014 O O . LYS A 1 379 ? -13.927 44.719 49.950 1.00 87.69 379 LYS A O 1
ATOM 3019 N N . ASP A 1 380 ? -15.553 45.927 48.989 1.00 82.94 380 ASP A N 1
ATOM 3020 C CA . ASP A 1 380 ? -15.134 45.704 47.593 1.00 82.94 380 ASP A CA 1
ATOM 3021 C C . ASP A 1 380 ? -13.649 46.048 47.335 1.00 82.94 380 ASP A C 1
ATOM 3023 O O . ASP A 1 380 ? -12.969 45.371 46.556 1.00 82.94 380 ASP A O 1
ATOM 3027 N N . TYR A 1 381 ? -13.087 47.024 48.061 1.00 83.12 381 TYR A N 1
ATOM 3028 C CA . TYR A 1 381 ? -11.656 47.336 47.979 1.00 83.12 381 TYR A CA 1
ATOM 3029 C C . TYR A 1 381 ? -10.753 46.193 48.478 1.00 83.12 381 TYR A C 1
ATOM 3031 O O . TYR A 1 381 ? -9.634 46.061 47.988 1.00 83.12 381 TYR A O 1
ATOM 3039 N N . VAL A 1 382 ? -11.219 45.351 49.410 1.00 84.56 382 VAL A N 1
ATOM 3040 C CA . VAL A 1 382 ? -10.477 44.171 49.883 1.00 84.56 382 VAL A CA 1
ATOM 3041 C C . VAL A 1 382 ? -10.422 43.132 48.773 1.00 84.56 382 VAL A C 1
ATOM 3043 O O . VAL A 1 382 ? -9.339 42.662 48.437 1.00 84.56 382 VAL A O 1
ATOM 3046 N N . LEU A 1 383 ? -11.558 42.833 48.133 1.00 85.38 383 LEU A N 1
ATOM 3047 C CA . LEU A 1 383 ? -11.623 41.881 47.016 1.00 85.38 383 LEU A CA 1
ATOM 3048 C C . LEU A 1 383 ? -10.726 42.299 45.839 1.00 85.38 383 LEU A C 1
ATOM 3050 O O . LEU A 1 383 ? -10.112 41.446 45.206 1.00 85.38 383 LEU A O 1
ATOM 3054 N N . LYS A 1 384 ? -10.582 43.606 45.586 1.00 87.25 384 LYS A N 1
ATOM 3055 C CA . LYS A 1 384 ? -9.685 44.163 44.554 1.00 87.25 384 LYS A CA 1
ATOM 3056 C C . LYS A 1 384 ? -8.186 44.045 44.871 1.00 87.25 384 LYS A C 1
ATOM 3058 O O . LYS A 1 384 ? -7.370 44.270 43.980 1.00 87.25 384 LYS A O 1
ATOM 3063 N N . LEU A 1 385 ? -7.815 43.681 46.100 1.00 85.56 385 LEU A N 1
ATOM 3064 C CA . LEU A 1 385 ? -6.429 43.443 46.534 1.00 85.56 385 LEU A CA 1
ATOM 3065 C C . LEU A 1 385 ? -6.067 41.947 46.614 1.00 85.56 385 LEU A C 1
ATOM 3067 O O . LEU A 1 385 ? -4.956 41.602 47.035 1.00 85.56 385 LEU A O 1
ATOM 3071 N N . LEU A 1 386 ? -6.981 41.054 46.224 1.00 92.06 386 LEU A N 1
ATOM 3072 C CA . LEU A 1 386 ? -6.798 39.602 46.247 1.00 92.06 386 LEU A CA 1
ATOM 3073 C C . LEU A 1 386 ? -6.597 39.029 44.840 1.00 92.06 386 LEU A C 1
ATOM 3075 O O . LEU A 1 386 ? -7.192 39.498 43.873 1.00 92.06 386 LEU A O 1
ATOM 3079 N N . ASP A 1 387 ? -5.791 37.972 44.726 1.00 92.19 387 ASP A N 1
ATOM 3080 C CA . ASP A 1 387 ? -5.763 37.160 43.502 1.00 92.19 387 ASP A CA 1
ATOM 3081 C C . ASP A 1 387 ? -7.000 36.242 43.389 1.00 92.19 387 ASP A C 1
ATOM 3083 O O . ASP A 1 387 ? -7.834 36.166 44.291 1.00 92.19 387 ASP A O 1
ATOM 3087 N N . GLU A 1 388 ? -7.154 35.537 42.267 1.00 89.94 388 GLU A N 1
ATOM 3088 C CA . GLU A 1 388 ? -8.308 34.665 42.000 1.00 89.94 388 GLU A CA 1
ATOM 3089 C C . GLU A 1 388 ? -8.457 33.511 43.017 1.00 89.94 388 GLU A C 1
ATOM 3091 O O . GLU A 1 388 ? -9.572 33.164 43.422 1.00 89.94 388 GLU A O 1
ATOM 3096 N N . ASN A 1 389 ? -7.343 32.944 43.489 1.00 91.88 389 ASN A N 1
ATOM 3097 C CA . ASN A 1 389 ? -7.328 31.852 44.463 1.00 91.88 389 ASN A CA 1
ATOM 3098 C C . ASN A 1 389 ? -7.613 32.372 45.878 1.00 91.88 389 ASN A C 1
ATOM 3100 O O . ASN A 1 389 ? -8.387 31.767 46.621 1.00 91.88 389 ASN A O 1
ATOM 3104 N N . GLU A 1 390 ? -7.023 33.514 46.231 1.00 94.06 390 GLU A N 1
ATOM 3105 C CA . GLU A 1 390 ? -7.304 34.250 47.467 1.00 94.06 390 GLU A CA 1
ATOM 3106 C C . GLU A 1 390 ? -8.782 34.673 47.546 1.00 94.06 390 GLU A C 1
ATOM 3108 O O . GLU A 1 390 ? -9.455 34.397 48.538 1.00 94.06 390 GLU A O 1
ATOM 3113 N N . THR A 1 391 ? -9.320 35.243 46.465 1.00 92.00 391 THR A N 1
ATOM 3114 C CA . THR A 1 391 ? -10.734 35.626 46.318 1.00 92.00 391 THR A CA 1
ATOM 3115 C C . THR A 1 391 ? -11.661 34.420 46.453 1.00 92.00 391 THR A C 1
ATOM 3117 O O . THR A 1 391 ? -12.687 34.498 47.129 1.00 92.00 391 THR A O 1
ATOM 3120 N N . THR A 1 392 ? -11.305 33.285 45.844 1.00 90.62 392 THR A N 1
ATOM 3121 C CA . THR A 1 392 ? -12.077 32.035 45.942 1.00 90.62 392 THR A CA 1
ATOM 3122 C C . THR A 1 392 ? -12.126 31.515 47.380 1.00 90.62 392 THR A C 1
ATOM 3124 O O . THR A 1 392 ? -13.184 31.091 47.848 1.00 90.62 392 THR A O 1
ATOM 3127 N N . VAL A 1 393 ? -11.013 31.597 48.115 1.00 91.56 393 VAL A N 1
ATOM 3128 C CA . VAL A 1 393 ? -10.960 31.256 49.544 1.00 91.56 393 VAL A CA 1
ATOM 3129 C C . VAL A 1 393 ? -11.803 32.219 50.383 1.00 91.56 393 VAL A C 1
ATOM 3131 O O . VAL A 1 393 ? -12.602 31.764 51.197 1.00 91.56 393 VAL A O 1
ATOM 3134 N N . VAL A 1 394 ? -11.671 33.531 50.181 1.00 91.44 394 VAL A N 1
ATOM 3135 C CA . VAL A 1 394 ? -12.377 34.546 50.980 1.00 91.44 394 VAL A CA 1
ATOM 3136 C C . VAL A 1 394 ? -13.893 34.500 50.749 1.00 91.44 394 VAL A C 1
ATOM 3138 O O . VAL A 1 394 ? -14.654 34.498 51.714 1.00 91.44 394 VAL A O 1
ATOM 3141 N N . ARG A 1 395 ? -14.350 34.322 49.501 1.00 89.31 395 ARG A N 1
ATOM 3142 C CA . ARG A 1 395 ? -15.776 34.105 49.179 1.00 89.31 395 ARG A CA 1
ATOM 3143 C C . ARG A 1 395 ? -16.333 32.788 49.727 1.00 89.31 395 ARG A C 1
ATOM 3145 O O . ARG A 1 395 ? -17.522 32.716 50.022 1.00 89.31 395 ARG A O 1
ATOM 3152 N N . LEU A 1 396 ? -15.510 31.744 49.858 1.00 89.75 396 LEU A N 1
ATOM 3153 C CA . LEU A 1 396 ? -15.918 30.506 50.530 1.00 89.75 396 LEU A CA 1
ATOM 3154 C C . LEU A 1 396 ? -16.056 30.714 52.044 1.00 89.75 396 LEU A C 1
ATOM 3156 O O . LEU A 1 396 ? -17.002 30.206 52.638 1.00 89.75 396 LEU A O 1
ATOM 3160 N N . LEU A 1 397 ? -15.130 31.452 52.660 1.00 88.19 397 LEU A N 1
ATOM 3161 C CA . LEU A 1 397 ? -15.156 31.727 54.095 1.00 88.19 397 LEU A CA 1
ATOM 3162 C C . LEU A 1 397 ? -16.331 32.628 54.499 1.00 88.19 397 LEU A C 1
ATOM 3164 O O . LEU A 1 397 ? -16.972 32.348 55.502 1.00 88.19 397 LEU A O 1
ATOM 3168 N N . ALA A 1 398 ? -16.671 33.651 53.709 1.00 85.62 398 ALA A N 1
ATOM 3169 C CA . ALA A 1 398 ? -17.777 34.564 54.025 1.00 85.62 398 ALA A CA 1
ATOM 3170 C C . ALA A 1 398 ? -19.166 33.901 53.998 1.00 85.62 398 ALA A C 1
ATOM 3172 O O . ALA A 1 398 ? -20.107 34.418 54.586 1.00 85.62 398 ALA A O 1
ATOM 3173 N N . ARG A 1 399 ? -19.287 32.721 53.376 1.00 81.88 399 ARG A N 1
ATOM 3174 C CA . ARG A 1 399 ? -20.499 31.884 53.404 1.00 81.88 399 ARG A CA 1
ATOM 3175 C C . ARG A 1 399 ? -20.613 31.014 54.665 1.00 81.88 399 ARG A C 1
ATOM 3177 O O . ARG A 1 399 ? -21.448 30.112 54.703 1.00 81.88 399 ARG A O 1
ATOM 3184 N N . VAL A 1 400 ? -19.750 31.220 55.665 1.00 80.75 400 VAL A N 1
ATOM 3185 C CA . VAL A 1 400 ? -19.748 30.474 56.928 1.00 80.75 400 VAL A CA 1
ATOM 3186 C C . VAL A 1 400 ? -19.467 31.423 58.096 1.00 80.75 400 VAL A C 1
ATOM 3188 O O . VAL A 1 400 ? -18.366 31.942 58.231 1.00 80.75 400 VAL A O 1
ATOM 3191 N N . ASP A 1 401 ? -20.430 31.593 59.003 1.00 64.38 401 ASP A N 1
ATOM 3192 C CA . ASP A 1 401 ? -20.334 32.547 60.126 1.00 64.38 401 ASP A CA 1
ATOM 3193 C C . ASP A 1 401 ? -19.240 32.267 61.172 1.00 64.38 401 ASP A C 1
ATOM 3195 O O . ASP A 1 401 ? -19.031 33.076 62.076 1.00 64.38 401 ASP A O 1
ATOM 3199 N N . ASN A 1 402 ? -18.571 31.115 61.094 1.00 78.88 402 ASN A N 1
ATOM 3200 C CA . ASN A 1 402 ? -17.697 30.569 62.134 1.00 78.88 402 ASN A CA 1
ATOM 3201 C C . ASN A 1 402 ? -16.344 30.110 61.566 1.00 78.88 402 ASN A C 1
ATOM 3203 O O . ASN A 1 402 ? -16.213 29.870 60.367 1.00 78.88 402 ASN A O 1
ATOM 3207 N N . GLU A 1 403 ? -15.344 29.924 62.439 1.00 89.75 403 GLU A N 1
ATOM 3208 C CA . GLU A 1 403 ? -14.036 29.390 62.037 1.00 89.75 403 GLU A CA 1
ATOM 3209 C C . GLU A 1 403 ? -14.155 27.991 61.394 1.00 89.75 403 GLU A C 1
ATOM 3211 O O . GLU A 1 403 ? -14.829 27.097 61.910 1.00 89.75 403 GLU A O 1
ATOM 3216 N N . VAL A 1 404 ? -13.481 27.777 60.258 1.00 91.88 404 VAL A N 1
ATOM 3217 C CA . VAL A 1 404 ? -13.479 26.496 59.526 1.00 91.88 404 VAL A CA 1
ATOM 3218 C C . VAL A 1 404 ? -12.073 25.924 59.410 1.00 91.88 404 VAL A C 1
ATOM 3220 O O . VAL A 1 404 ? -11.076 26.637 59.436 1.00 91.88 404 VAL A O 1
ATOM 3223 N N . THR A 1 405 ? -11.955 24.606 59.255 1.00 93.00 405 THR A N 1
ATOM 3224 C CA . THR A 1 405 ? -10.626 23.987 59.140 1.00 93.00 405 THR A CA 1
ATOM 3225 C C . THR A 1 405 ? -9.995 24.229 57.763 1.00 93.00 405 THR A C 1
ATOM 3227 O O . THR A 1 405 ? -10.663 24.113 56.734 1.00 93.00 405 THR A O 1
ATOM 3230 N N . GLN A 1 406 ? -8.672 24.423 57.698 1.00 91.56 406 GLN A N 1
ATOM 3231 C CA . GLN A 1 406 ? -7.933 24.489 56.423 1.00 91.56 406 GLN A CA 1
ATOM 3232 C C . GLN A 1 406 ? -8.135 23.210 55.571 1.00 91.56 406 GLN A C 1
ATOM 3234 O O . GLN A 1 406 ? -8.061 23.244 54.344 1.00 91.56 406 GLN A O 1
ATOM 3239 N N . ALA A 1 407 ? -8.449 22.076 56.212 1.00 87.69 407 ALA A N 1
ATOM 3240 C CA . ALA A 1 407 ? -8.785 20.813 55.553 1.00 87.69 407 ALA A CA 1
ATOM 3241 C C . ALA A 1 407 ? -10.190 20.790 54.913 1.00 87.69 407 ALA A C 1
ATOM 3243 O O . ALA A 1 407 ? -10.393 20.053 53.947 1.00 87.69 407 ALA A O 1
ATOM 3244 N N . TYR A 1 408 ? -11.143 21.583 55.416 1.00 89.56 408 TYR A N 1
ATOM 3245 C CA . TYR A 1 408 ? -12.423 21.835 54.747 1.00 89.56 408 TYR A CA 1
ATOM 3246 C C . TYR A 1 408 ? -12.196 22.689 53.497 1.00 89.56 408 TYR A C 1
ATOM 3248 O O . TYR A 1 408 ? -12.565 22.272 52.405 1.00 89.56 408 TYR A O 1
ATOM 3256 N N . ILE A 1 409 ? -11.468 23.802 53.631 1.00 89.62 409 ILE A N 1
ATOM 3257 C CA . ILE A 1 409 ? -11.153 24.712 52.517 1.00 89.62 409 ILE A CA 1
ATOM 3258 C C . ILE A 1 409 ? -10.431 23.967 51.380 1.00 89.62 409 ILE A C 1
ATOM 3260 O O . ILE A 1 409 ? -10.792 24.122 50.216 1.00 89.62 409 ILE A O 1
ATOM 3264 N N . TYR A 1 410 ? -9.484 23.080 51.709 1.00 89.00 410 TYR A N 1
ATOM 3265 C CA . TYR A 1 410 ? -8.835 22.178 50.748 1.00 89.00 410 TYR A CA 1
ATOM 3266 C C . TYR A 1 410 ? -9.825 21.305 49.965 1.00 89.00 410 TYR A C 1
ATOM 3268 O O . TYR A 1 410 ? -9.731 21.205 48.745 1.00 89.00 410 TYR A O 1
ATOM 3276 N N . LYS A 1 411 ? -10.787 20.680 50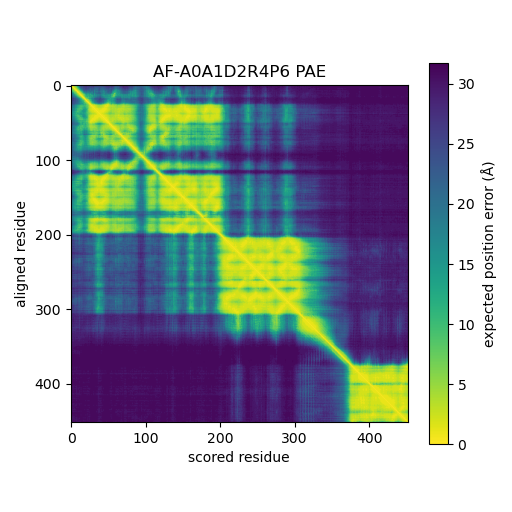.653 1.00 88.88 411 LYS A N 1
ATOM 3277 C CA . LYS A 1 411 ? -11.778 19.806 50.011 1.00 88.88 411 LYS A CA 1
ATOM 3278 C C . LYS A 1 411 ? -12.780 20.579 49.156 1.00 88.88 411 LYS A C 1
ATOM 3280 O O . LYS A 1 411 ? -13.180 20.068 48.119 1.00 88.88 411 LYS A O 1
ATOM 3285 N N . THR A 1 412 ? -13.175 21.776 49.585 1.00 86.31 412 THR A N 1
ATOM 3286 C CA . THR A 1 412 ? -14.219 22.566 48.915 1.00 86.31 412 THR A CA 1
ATOM 3287 C C . THR A 1 412 ? -13.679 23.401 47.750 1.00 86.31 412 THR A C 1
ATOM 3289 O O . THR A 1 412 ? -14.397 23.607 46.780 1.00 86.31 412 THR A O 1
ATOM 3292 N N . THR A 1 413 ? -12.418 23.849 47.800 1.00 87.81 413 THR A N 1
ATOM 3293 C CA . THR A 1 413 ? -11.777 24.570 46.675 1.00 87.81 413 THR A CA 1
ATOM 3294 C C . THR A 1 413 ? -11.080 23.648 45.671 1.00 87.81 413 THR A C 1
ATOM 3296 O O . THR A 1 413 ? -10.777 24.082 44.566 1.00 87.81 413 THR A O 1
ATOM 3299 N N . GLY A 1 414 ? -10.752 22.404 46.047 1.00 88.62 414 GLY A N 1
ATOM 3300 C CA . GLY A 1 414 ? -9.946 21.483 45.227 1.00 88.62 414 GLY A CA 1
ATOM 3301 C C . GLY A 1 414 ? -8.477 21.903 45.041 1.00 88.62 414 GLY A C 1
ATOM 3302 O O . GLY A 1 414 ? -7.705 21.186 44.406 1.00 88.62 414 GLY A O 1
ATOM 3303 N N . MET A 1 415 ? -8.077 23.046 45.603 1.00 89.75 415 MET A N 1
ATOM 3304 C CA . MET A 1 415 ? -6.775 23.679 45.403 1.00 89.75 415 MET A CA 1
ATOM 3305 C C . MET A 1 415 ? -5.624 22.793 45.925 1.00 89.75 415 MET A C 1
ATOM 3307 O O . MET A 1 415 ? -5.721 22.277 47.042 1.00 89.75 415 MET A O 1
ATOM 3311 N N . PRO A 1 416 ? -4.502 22.628 45.192 1.00 92.88 416 PRO A N 1
ATOM 3312 C CA . PRO A 1 416 ? -3.381 21.802 45.646 1.00 92.88 416 PRO A CA 1
ATOM 3313 C C . PRO A 1 416 ? -2.851 22.225 47.024 1.00 92.88 416 PRO A C 1
ATOM 3315 O O . PRO A 1 416 ? -2.761 23.411 47.332 1.00 92.88 416 PRO A O 1
ATOM 3318 N N . LYS A 1 417 ? -2.450 21.257 47.862 1.00 87.69 417 LYS A N 1
ATOM 3319 C CA . LYS A 1 417 ? -2.090 21.513 49.276 1.00 87.69 417 LYS A CA 1
ATOM 3320 C C . LYS A 1 417 ? -0.972 22.545 49.466 1.00 87.69 417 LYS A C 1
ATOM 3322 O O . LYS A 1 417 ? -1.008 23.277 50.450 1.00 87.69 417 LYS A O 1
ATOM 3327 N N . ALA A 1 418 ? -0.000 22.592 48.552 1.00 86.94 418 ALA A N 1
ATOM 3328 C CA . ALA A 1 418 ? 1.052 23.609 48.552 1.00 86.94 418 ALA A CA 1
ATOM 3329 C C . ALA A 1 418 ? 0.458 24.995 48.255 1.00 86.94 418 ALA A C 1
ATOM 3331 O O . ALA A 1 418 ? 0.501 25.868 49.115 1.00 86.94 418 ALA A O 1
ATOM 3332 N N . THR A 1 419 ? -0.223 25.138 47.112 1.00 88.88 419 THR A N 1
ATOM 3333 C CA . THR A 1 419 ? -0.921 26.359 46.682 1.00 88.88 419 THR A CA 1
ATOM 3334 C C . THR A 1 419 ? -1.855 26.910 47.761 1.00 88.88 419 THR A C 1
ATOM 3336 O O . THR A 1 419 ? -1.792 28.097 48.066 1.00 88.88 419 THR A O 1
ATOM 3339 N N . LEU A 1 420 ? -2.653 26.058 48.417 1.00 94.88 420 LEU A N 1
ATOM 3340 C CA . LEU A 1 420 ? -3.515 26.487 49.520 1.00 94.88 420 LEU A CA 1
ATOM 3341 C C . LEU A 1 420 ? -2.720 26.900 50.763 1.00 94.88 420 LEU A C 1
ATOM 3343 O O . LEU A 1 420 ? -3.145 27.799 51.480 1.00 94.88 420 LEU A O 1
ATOM 3347 N N . SER A 1 421 ? -1.581 26.269 51.054 1.00 92.88 421 SER A N 1
ATOM 3348 C CA . SER A 1 421 ? -0.719 26.701 52.160 1.00 92.88 421 SER A CA 1
ATOM 3349 C C . SER A 1 421 ? -0.074 28.064 51.889 1.00 92.88 421 SER A C 1
ATOM 3351 O O . SER A 1 421 ? 0.114 28.828 52.836 1.00 92.88 421 SER A O 1
ATOM 3353 N N . ASP A 1 422 ? 0.221 28.381 50.626 1.00 95.12 422 ASP A N 1
ATOM 3354 C CA . ASP A 1 422 ? 0.732 29.686 50.203 1.00 95.12 422 ASP A CA 1
ATOM 3355 C C . ASP A 1 422 ? -0.353 30.767 50.185 1.00 95.12 422 ASP A C 1
ATOM 3357 O O . ASP A 1 422 ? -0.139 31.832 50.755 1.00 95.12 422 ASP A O 1
ATOM 3361 N N . VAL A 1 423 ? -1.536 30.488 49.627 1.00 96.44 423 VAL A N 1
ATOM 3362 C CA . VAL A 1 423 ? -2.710 31.384 49.687 1.00 96.44 423 VAL A CA 1
ATOM 3363 C C . VAL A 1 423 ? -3.075 31.699 51.139 1.00 96.44 423 VAL A C 1
ATOM 3365 O O . VAL A 1 423 ? -3.251 32.855 51.504 1.00 96.44 423 VAL A O 1
ATOM 3368 N N . MET A 1 424 ? -3.091 30.684 52.008 1.00 95.56 424 MET A N 1
ATOM 3369 C CA . MET A 1 424 ? -3.355 30.859 53.440 1.00 95.56 424 MET A CA 1
ATOM 3370 C C . MET A 1 424 ? -2.260 31.623 54.180 1.00 95.56 424 MET A C 1
ATOM 3372 O O . MET A 1 424 ? -2.504 32.043 55.304 1.00 95.56 424 MET A O 1
ATOM 3376 N N . ARG A 1 425 ? -1.047 31.729 53.628 1.00 96.44 425 ARG A N 1
ATOM 3377 C CA . ARG A 1 425 ? -0.002 32.610 54.158 1.00 96.44 425 ARG A CA 1
ATOM 3378 C C . ARG A 1 425 ? -0.231 34.035 53.657 1.00 96.44 425 ARG A C 1
ATOM 3380 O O . ARG A 1 425 ? -0.361 34.917 54.484 1.00 96.44 425 ARG A O 1
ATOM 3387 N N . ARG A 1 426 ? -0.420 34.246 52.350 1.00 95.88 426 ARG A N 1
ATOM 3388 C CA . ARG A 1 426 ? -0.646 35.591 51.789 1.00 95.88 426 ARG A CA 1
ATOM 3389 C C . ARG A 1 426 ? -1.892 36.286 52.345 1.00 95.88 426 ARG A C 1
ATOM 3391 O O . ARG A 1 426 ? -1.867 37.494 52.528 1.00 95.88 426 ARG A O 1
ATOM 3398 N N . LEU A 1 427 ? -2.962 35.547 52.643 1.00 95.94 427 LEU A N 1
ATOM 3399 C CA . LEU A 1 427 ? -4.151 36.099 53.307 1.00 95.94 427 LEU A CA 1
ATOM 3400 C C . LEU A 1 427 ? -3.899 36.492 54.775 1.00 95.94 427 LEU A C 1
ATOM 3402 O O . LEU A 1 427 ? -4.546 37.410 55.264 1.00 95.94 427 LEU A O 1
ATOM 3406 N N . GLU A 1 428 ? -2.974 35.822 55.466 1.00 95.12 428 GLU A N 1
ATOM 3407 C CA . GLU A 1 428 ? -2.547 36.161 56.834 1.00 95.12 428 GLU A CA 1
ATOM 3408 C C . GLU A 1 428 ? -1.557 37.343 56.806 1.00 95.12 428 GLU A C 1
ATOM 3410 O O . GLU A 1 428 ? -1.718 38.294 57.561 1.00 95.12 428 GLU A O 1
ATOM 3415 N N . ASP A 1 429 ? -0.617 37.362 55.850 1.00 95.19 429 ASP A N 1
ATOM 3416 C CA . ASP A 1 429 ? 0.306 38.482 55.592 1.00 95.19 429 ASP A CA 1
ATOM 3417 C C . ASP A 1 429 ? -0.437 39.789 55.216 1.00 95.19 429 ASP A C 1
ATOM 3419 O O . ASP A 1 429 ? 0.087 40.885 55.416 1.00 95.19 429 ASP A O 1
ATOM 3423 N N . LYS A 1 430 ? -1.653 39.678 54.654 1.00 93.81 430 LYS A N 1
ATOM 3424 C CA . LYS A 1 430 ? -2.572 40.788 54.326 1.00 93.81 430 LYS A CA 1
ATOM 3425 C C . LYS A 1 430 ? -3.565 41.128 55.454 1.00 93.81 430 LYS A C 1
ATOM 3427 O O . LYS A 1 430 ? -4.418 41.985 55.245 1.00 93.81 430 LYS A O 1
ATOM 3432 N N . ASP A 1 431 ? -3.498 40.444 56.598 1.00 92.69 431 ASP A N 1
ATOM 3433 C CA . ASP A 1 431 ? -4.447 40.542 57.723 1.00 92.69 431 ASP A CA 1
ATOM 3434 C C . ASP A 1 431 ? -5.930 40.296 57.347 1.00 92.69 431 ASP A C 1
ATOM 3436 O O . ASP A 1 431 ? -6.853 40.803 57.976 1.00 92.69 431 ASP A O 1
ATOM 3440 N N . VAL A 1 432 ? -6.190 39.493 56.310 1.00 93.44 432 VAL A N 1
ATOM 3441 C CA . VAL A 1 432 ? -7.553 39.141 55.863 1.00 93.44 432 VAL A CA 1
ATOM 3442 C C . VAL A 1 432 ? -8.093 37.909 56.604 1.00 93.44 432 VAL A C 1
ATOM 3444 O O . VAL A 1 432 ? -9.309 37.761 56.753 1.00 93.44 432 VAL A O 1
ATOM 3447 N N . VAL A 1 433 ? -7.209 37.022 57.086 1.00 94.94 433 VAL A N 1
ATOM 3448 C CA . VAL A 1 433 ? -7.581 35.825 57.862 1.00 94.94 433 VAL A CA 1
ATOM 3449 C C . VAL A 1 433 ? -6.737 35.633 59.119 1.00 94.94 433 VAL A C 1
ATOM 3451 O O . VAL A 1 433 ? -5.510 35.694 59.065 1.00 94.94 433 VAL A O 1
ATOM 3454 N N . GLU A 1 434 ? -7.391 35.262 60.219 1.00 93.00 434 GLU A N 1
ATOM 3455 C CA . GLU A 1 434 ? -6.737 34.695 61.400 1.00 93.00 434 GLU A CA 1
ATOM 3456 C C . GLU A 1 434 ? -6.619 33.168 61.244 1.00 93.00 434 GLU A C 1
ATOM 3458 O O . GLU A 1 434 ? -7.555 32.502 60.780 1.00 93.00 434 GLU A O 1
ATOM 3463 N N . ARG A 1 435 ? -5.483 32.579 61.655 1.00 94.44 435 ARG A N 1
ATOM 3464 C CA . ARG A 1 435 ? -5.277 31.119 61.654 1.00 94.44 435 ARG A CA 1
ATOM 3465 C C . ARG A 1 435 ? -4.879 30.584 63.029 1.00 94.44 435 ARG A C 1
ATOM 3467 O O . ARG A 1 435 ? -3.736 30.695 63.469 1.00 94.44 435 ARG A O 1
ATOM 3474 N N . LYS A 1 436 ? -5.804 29.876 63.668 1.00 92.88 436 LYS A N 1
ATOM 3475 C CA . LYS A 1 436 ? -5.637 29.279 64.999 1.00 92.88 436 LYS A CA 1
ATOM 3476 C C . LYS A 1 436 ? -5.281 27.796 64.892 1.00 92.88 436 LYS A C 1
ATOM 3478 O O . LYS A 1 436 ? -5.879 27.045 64.121 1.00 92.88 436 LYS A O 1
ATOM 3483 N N . ARG A 1 437 ? -4.295 27.329 65.666 1.00 91.25 437 ARG A N 1
ATOM 3484 C CA . ARG A 1 437 ? -3.867 25.917 65.659 1.00 91.25 437 ARG A CA 1
ATOM 3485 C C . ARG A 1 437 ? -4.322 25.185 66.915 1.00 91.25 437 ARG A C 1
ATOM 3487 O O . ARG A 1 437 ? -3.910 25.522 68.017 1.00 91.25 437 ARG A O 1
ATOM 3494 N N . GLU A 1 438 ? -5.051 24.092 66.721 1.00 89.06 438 GLU A N 1
ATOM 3495 C CA . GLU A 1 438 ? -5.512 23.210 67.790 1.00 89.06 438 GLU A CA 1
ATOM 3496 C C . GLU A 1 438 ? -4.966 21.791 67.561 1.00 89.06 438 GLU A C 1
ATOM 3498 O O . GLU A 1 438 ? -5.470 21.002 66.756 1.00 89.06 438 GLU A O 1
ATOM 3503 N N . GLY A 1 439 ? -3.841 21.480 68.213 1.00 88.06 439 GLY A N 1
ATOM 3504 C CA . GLY A 1 439 ? -3.128 20.207 68.062 1.00 88.06 439 GLY A CA 1
ATOM 3505 C C . GLY A 1 439 ? -2.631 19.952 66.629 1.00 88.06 439 GLY A C 1
ATOM 3506 O O . GLY A 1 439 ? -1.575 20.451 66.215 1.00 88.06 439 GLY A O 1
ATOM 3507 N N . ARG A 1 440 ? -3.375 19.129 65.877 1.00 83.50 440 ARG A N 1
ATOM 3508 C CA . ARG A 1 440 ? -3.130 18.826 64.449 1.00 83.50 440 ARG A CA 1
ATOM 3509 C C . ARG A 1 440 ? -4.063 19.583 63.496 1.00 83.50 440 ARG A C 1
ATOM 3511 O O . ARG A 1 440 ? -3.787 19.608 62.299 1.00 83.50 440 ARG A O 1
ATOM 3518 N N . THR A 1 441 ? -5.125 20.202 64.003 1.00 85.94 441 THR A N 1
ATOM 3519 C CA . THR A 1 441 ? -6.072 20.999 63.217 1.00 85.94 441 THR A CA 1
ATOM 3520 C C . THR A 1 441 ? -5.564 22.432 63.082 1.00 85.94 441 THR A C 1
ATOM 3522 O O . THR A 1 441 ? -4.992 22.996 64.016 1.00 85.94 441 THR A O 1
ATOM 3525 N N . LYS A 1 442 ? -5.779 23.025 61.907 1.00 90.31 442 LYS A N 1
ATOM 3526 C CA . LYS A 1 442 ? -5.670 24.467 61.673 1.00 90.31 442 LYS A CA 1
ATOM 3527 C C . LYS A 1 442 ? -7.063 24.991 61.355 1.00 90.31 442 LYS A C 1
ATOM 3529 O O . LYS A 1 442 ? -7.653 24.542 60.370 1.00 90.31 442 LYS A O 1
ATOM 3534 N N . TRP A 1 443 ? -7.558 25.884 62.194 1.00 93.62 443 TRP A N 1
ATOM 3535 C CA . TRP A 1 443 ? -8.764 26.671 61.991 1.00 93.62 443 TRP A CA 1
ATOM 3536 C C . TRP A 1 443 ? -8.405 27.985 61.287 1.00 93.62 443 TRP A C 1
ATOM 3538 O O . TRP A 1 443 ? -7.267 28.450 61.382 1.00 93.62 443 TRP A O 1
ATOM 3548 N N . VAL A 1 444 ? -9.353 28.533 60.534 1.00 93.75 444 VAL A N 1
ATOM 3549 C CA . VAL A 1 444 ? -9.228 29.763 59.749 1.00 93.75 444 VAL A CA 1
ATOM 3550 C C . VAL A 1 444 ? -10.539 30.535 59.873 1.00 93.75 444 VAL A C 1
ATOM 3552 O O . VAL A 1 444 ? -11.608 29.956 59.656 1.00 93.75 444 VAL A O 1
ATOM 3555 N N . LYS A 1 445 ? -10.456 31.826 60.192 1.00 93.19 445 LYS A N 1
ATOM 3556 C CA . LYS A 1 445 ? -11.584 32.767 60.236 1.00 93.19 445 LYS A CA 1
ATOM 3557 C C . LYS A 1 445 ? -11.241 33.990 59.375 1.00 93.19 445 LYS A C 1
ATOM 3559 O O . LYS A 1 445 ? -10.068 34.323 59.239 1.00 93.19 445 LYS A O 1
ATOM 3564 N N . LEU A 1 446 ? -12.241 34.657 58.801 1.00 92.88 446 LEU A N 1
ATOM 3565 C CA . LEU A 1 446 ? -12.071 36.017 58.275 1.00 92.88 446 LEU A CA 1
ATOM 3566 C C . LEU A 1 446 ? -11.935 37.004 59.442 1.00 92.88 446 LEU A C 1
ATOM 3568 O O . LEU A 1 446 ? -12.643 36.867 60.444 1.00 92.88 446 LEU A O 1
ATOM 3572 N N . ASN A 1 447 ? -11.057 37.996 59.299 1.00 91.31 447 ASN A N 1
ATOM 3573 C CA . ASN A 1 447 ? -10.955 39.099 60.253 1.00 91.31 447 ASN A CA 1
ATOM 3574 C C . ASN A 1 447 ? -12.157 40.039 60.112 1.00 91.31 447 ASN A C 1
ATOM 3576 O O . ASN A 1 447 ? -12.569 40.364 59.001 1.00 91.31 447 ASN A O 1
ATOM 3580 N N . ASP A 1 448 ? -12.720 40.502 61.231 1.00 86.25 448 ASP A N 1
ATOM 3581 C CA . ASP A 1 448 ? -14.013 41.200 61.205 1.00 86.25 448 ASP A CA 1
ATOM 3582 C C . ASP A 1 448 ? -13.966 42.575 60.506 1.00 86.25 448 ASP A C 1
ATOM 3584 O O . ASP A 1 448 ? -15.009 43.081 60.106 1.00 86.25 448 ASP A O 1
ATOM 3588 N N . TRP A 1 449 ? -12.778 43.162 60.287 1.00 87.69 449 TRP A N 1
ATOM 3589 C CA . TRP A 1 449 ? -12.639 44.459 59.605 1.00 87.69 449 TRP A CA 1
ATOM 3590 C C . TRP A 1 449 ? -12.958 44.425 58.103 1.00 87.69 449 TRP A C 1
ATOM 3592 O O . TRP A 1 449 ? -13.216 45.487 57.530 1.00 87.69 449 TRP A O 1
ATOM 3602 N N . ILE A 1 450 ? -12.931 43.246 57.462 1.00 88.25 450 ILE A N 1
ATOM 3603 C CA . ILE A 1 450 ? -13.098 43.115 56.002 1.00 88.25 450 ILE A CA 1
ATOM 3604 C C . ILE A 1 450 ? -14.561 43.168 55.546 1.00 88.25 450 ILE A C 1
ATOM 3606 O O . ILE A 1 450 ? -14.821 43.402 54.367 1.00 88.25 450 ILE A O 1
ATOM 3610 N N . PHE A 1 451 ? -15.501 42.913 56.455 1.00 85.88 451 PHE A N 1
ATOM 3611 C CA . PHE A 1 451 ? -16.937 43.078 56.220 1.00 85.88 451 PHE A CA 1
ATOM 3612 C C . PHE A 1 451 ? -17.310 44.547 56.368 1.00 85.88 451 PHE A C 1
ATOM 3614 O O . PHE A 1 451 ? -16.638 45.224 57.140 1.00 85.88 451 PHE A O 1
ATOM 3621 N N . GLU A 1 452 ? -18.310 45.048 55.639 1.00 74.06 452 GLU A N 1
ATOM 3622 C CA . GLU A 1 452 ? -18.700 46.478 55.637 1.00 74.06 452 GLU A CA 1
ATOM 3623 C C . GLU A 1 452 ? -19.028 47.035 57.039 1.00 74.06 452 GLU A C 1
ATOM 3625 O O . GLU A 1 452 ? -19.896 46.467 57.734 1.00 74.06 452 GLU A O 1
#

Secondary structure (DSSP, 8-state):
--------------B-SS-HHHHHHHEEEEEEEEEE-TT--EEEEEEEEEES-SEEEEEEETT-EEEEEEETTEEPPEEEEEEEEEE----B-TTSPBPP-EEEEEEEEEEEPPSSS-SEEEEEEEEEESTTEEEETTEEEEEEEEE--TTT-EEEEEPPTTEEEEE--TT---EEETTEEEEE-SSSEEEEEEEEEE-PPPP----SPPEEEEEESPTTEEEESEEEEEEEEEE-SSS-EEEEEEEETTEEEEEES---SSSEEEEEEEE--SSSEEEEEEEEEEEESSTT--EEE---EEEEEE-HHHHHHHHHHHHHHHHHHHHHHHHHHHHHHHHHHHHHHHH--S---------------------------B-HHHHTTS-HHHHHHHHHHTT-SS-EEHHHHHHHH---HHHHHHHHHHHHHTTSEEEEEETTEEEEEE-GGGB-

Nearest PDB structures (foldseek):
  3ov8-assembly1_A  TM=8.180E-01  e=4.183E-03  Archaeoglobus fulgidus
  3s2w-assembly1_A  TM=9.259E-01  e=1.821E-02  Methanosarcina mazei Go1
  6o8o-assembly2_D  TM=8.412E-01  e=1.920E-02  Rhodobacter capsulatus
  2v9v-assembly1_A  TM=8.847E-01  e=2.519E-01  Neomoorella thermoacetica
  4a6d-assembly1_A  TM=6.712E-01  e=1.744E-01  Homo sapiens

Mean predicted aligned error: 20.89 Å

Solvent-accessible surface area (backbone atoms only — not comparable to full-atom values): 26074 Å² total; per-residue (Å²): 132,87,82,80,79,78,76,74,80,46,71,46,53,76,51,43,99,56,60,70,85,54,37,73,73,23,52,44,36,47,38,38,48,35,39,37,48,96,86,40,39,33,41,39,38,38,34,36,41,38,41,72,69,65,50,44,31,38,32,42,57,58,80,47,52,73,77,48,42,31,43,91,81,46,78,48,64,65,50,79,43,83,42,85,41,75,45,75,51,83,43,69,48,102,85,74,48,74,45,70,64,49,76,44,64,24,20,37,40,37,39,55,56,82,91,71,95,65,58,52,50,52,33,41,44,32,36,29,33,49,82,43,33,50,76,57,93,70,40,33,38,42,48,51,40,40,60,36,31,53,77,54,18,40,36,36,40,37,49,40,79,51,60,44,76,78,40,72,67,90,87,61,79,71,44,80,56,100,48,28,45,38,40,70,33,86,33,58,60,42,75,50,58,38,27,32,30,68,48,65,76,71,82,80,78,63,83,71,44,46,50,59,47,83,67,30,74,56,71,68,36,78,46,68,52,40,83,44,66,41,29,29,36,39,40,61,95,80,55,55,52,44,32,38,31,41,31,47,74,89,40,82,79,48,78,44,66,85,59,53,56,79,47,83,42,73,50,80,46,73,53,79,50,96,39,60,70,33,82,41,43,34,36,43,39,37,27,29,59,40,101,64,50,31,59,32,67,38,75,77,30,41,38,34,29,34,24,65,70,53,53,55,52,52,52,52,51,52,52,50,52,52,49,51,52,48,51,53,52,52,52,51,55,49,50,60,48,60,57,52,60,58,54,58,76,72,69,78,86,67,80,86,80,90,79,89,86,86,89,79,91,83,83,87,86,83,94,78,95,81,80,91,85,78,86,74,53,63,36,65,72,59,58,74,74,43,55,76,68,47,41,53,50,52,61,55,47,68,76,41,101,61,71,40,42,58,70,52,54,37,67,76,68,67,48,54,73,65,61,46,54,49,43,60,41,55,35,40,78,66,63,50,33,48,74,50,77,57,94,90,47,43,35,38,34,74,37,78,82,51,37,113

=== Feature glossary ===
Feature key, reading from the visual/contextual features back to the raw sequence:

Rendered structure images. Six rendered views show the 3D structure from the faces of a cube — i.e. along ±x, ±y, ±z. Rendering representation is drawn randomly per protein from cartoon (secondary-structure ribbons), sticks (backbone bonds), or molecular surface; coloring is either N→C rainbow (blue at the N-terminus through red at the C-terminus) or one color per chain.

Contact-map, Ramachandran, and PAE plots. The contact map is a binary N×N matrix image: pixel (i, j) is dark where Cα_i and Cα_j are within 8 Å and |i−j|>4. Because the |i−j|>4 filter removes local helical contacts, off-diagonal stripes parallel to the main diagonal indicate parallel β-sheets; stripes perpendicular to it indicate antiparallel β-sheets. The Ramachandran plot scatters every residue's (φ, ψ) pair against the sterically allowed regions. The PAE heatmap renders the predicted-aligned-error matrix.

InterPro / GO / CATH / organism. Database cross-references. InterPro integrates a dozen domain/family signature databases into unified entries with residue-range hits. GO terms attach function/process/location labels with evidence codes. CATH codes position the fold in a four-level structural taxonomy. Organism is the NCBI-taxonomy species name.

Nearest PDB structures. The Foldseek neighbor list gives the closest experimentally determined structures in the PDB, ranked by structural alignment. TM-score near 1 means near-identical fold; near 0.3 means only rough topology match. This is how one finds what a novel AlphaFold prediction most resembles in the solved-structure universe.

Predicted aligned error. PAE(i, j) answers: if I align the predicted and true structures on residue i, how far off (in Å) do I expect residue j to be? A block-diagonal PAE matrix with low values on the blocks and high values off-diagonal is the signature of a multi-domain protein with confidently predicted domains b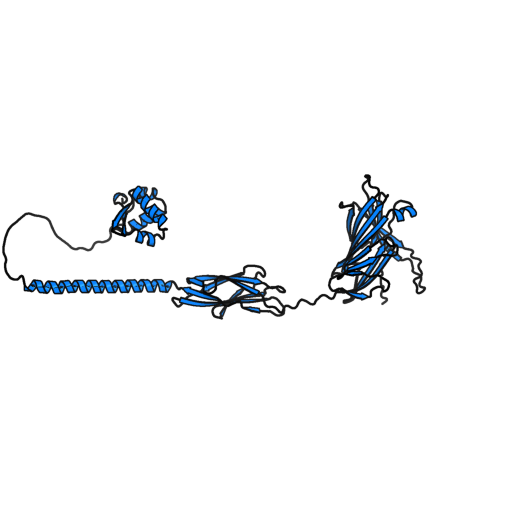ut uncertain inter-domain orientation.

Solvent-accessible surface area. Accessible surface area quantifies burial. A residue with SASA near zero is packed into the hydrophobic core; one with SASA >100 Å² sits on the surface. Computed here via the Shrake–Rupley numerical algorithm with a 1.4 Å probe.

B-factor. B-factor (Debye–Waller factor) reflects atomic displacement in the crystal lattice. It is an experimental observable (units Å²), not a prediction; low values mean the atom is pinned down, high values mean it moves or is heterogeneous across the crystal.

pLDDT. For AlphaFold models, the B-factor field carries pLDDT — the model's own estimate of local accuracy on a 0–100 scale. Regions with pLDDT<50 should be treated as essentially unmodeled; they often correspond to intrinsically disordered segments.

Backbone torsions (φ/ψ). φ (phi) and ψ (psi) are the two rotatable backbone dihedrals per residue: φ is the C(i-1)–N–Cα–C torsion, ψ is the N–Cα–C–N(i+1) torsion, both in degrees on (−180°, 180°]. α-helical residues cluster near (−60°, −45°); β-strand residues near (−120°, +130°). A Ramachandran plot is simply a scatter of (φ, ψ) for every residue.

Radius of gyration, Cα contacts, bounding box. Radius of gyration (Rg) is the root-mean-square distance of Cα atoms from their centroid — a single number for overall size and compactness. A globular domain of N residues has Rg ≈ 2.2·N^0.38 Å; an extended or disordered chain has a much larger Rg. The Cα contact count is the number of residue pairs whose Cα atoms are within 8 Å and are more than four positions apart in sequence — a standard proxy for tertiary packing density. The bounding box is the smallest axis-aligned box enclosing all Cα atoms.

Secondary structure (3-state, P-SEA). Three-state secondary structure (P-SEA) collapses the eight DSSP classes into helix (a), strand (b), and coil (c). P-SEA assigns these from Cα geometry alone — distances and angles — without requiring backbone oxygens, so it works on any Cα trace.

Secondary structure (8-state, DSSP). DSSP 8-state secondary structure assigns each residue one of H (α-helix), G (3₁₀-helix), I (π-helix), E (extended β-strand), B (isolated β-bridge), T (hydrogen-bonded turn), S (bend), or '-' (coil). The assignment is computed from backbone hydrogen-bond geometry via the Kabsch–Sander algorithm.

Foldseek 3Di. A 3Di character summarizes, for each residue, the relative orientation of the Cα frame of its nearest spatial neighbor. Because it encodes fold topology rather than chemistry, 3Di alignments detect remote structural similarity that sequence alignment misses.

mmCIF coordinates. The mmCIF block holds the 3D Cartesian coordinates of each backbone atom (N, Cα, C, O) in ångströms. mmCIF is the PDB's canonical archive format — a tagged-loop text representation of the atomic model.

Sequence. Sequence gives the chain of amino acids in standard one-letter code (A=alanine, C=cysteine, …, Y=tyrosine), read N→C. It is the only feature that is directly encoded by the gene; all structural features are derived from the folded form of this sequence.